Protein AF-A0A7C2GAC8-F1 (afdb_monomer_lite)

pLDDT: mean 85.9, std 10.75, range [39.97, 96.69]

Radius of gyration: 23.23 Å; chains: 1; bounding box: 62×55×66 Å

Structure (mmCIF, N/CA/C/O backbone):
data_AF-A0A7C2GAC8-F1
#
_entry.id   AF-A0A7C2GAC8-F1
#
loop_
_atom_site.group_PDB
_atom_site.id
_atom_site.type_symbol
_atom_site.label_atom_id
_atom_site.label_alt_id
_atom_site.label_comp_id
_atom_site.label_asym_id
_atom_site.label_entity_id
_atom_site.label_seq_id
_atom_site.pdbx_PDB_ins_code
_atom_site.Cartn_x
_atom_site.Cartn_y
_atom_site.Cartn_z
_atom_site.occupancy
_atom_site.B_iso_or_equiv
_atom_site.auth_seq_id
_atom_site.auth_comp_id
_atom_site.auth_asym_id
_atom_site.auth_atom_id
_atom_site.pdbx_PDB_model_num
ATOM 1 N N . MET A 1 1 ? -10.508 13.491 11.965 1.00 67.56 1 MET A N 1
ATOM 2 C CA . MET A 1 1 ? -9.207 14.160 11.713 1.00 67.56 1 MET A CA 1
ATOM 3 C C . MET A 1 1 ? -8.060 13.158 11.560 1.00 67.56 1 MET A C 1
ATOM 5 O O . MET A 1 1 ? -7.504 13.099 10.473 1.00 67.56 1 MET A O 1
ATOM 9 N N . PHE A 1 2 ? -7.740 12.340 12.576 1.00 79.75 2 PHE A N 1
ATOM 10 C CA . PHE A 1 2 ? -6.651 11.343 12.515 1.00 79.75 2 PHE A CA 1
ATOM 11 C C . PHE A 1 2 ? -6.715 10.425 11.281 1.00 79.75 2 PHE A C 1
ATOM 13 O O . PHE A 1 2 ? -5.738 10.339 10.545 1.00 79.75 2 PHE A O 1
ATOM 20 N N . ILE A 1 3 ? -7.883 9.833 10.997 1.00 81.94 3 ILE A N 1
ATOM 21 C CA . ILE A 1 3 ? -8.085 8.940 9.841 1.00 81.94 3 ILE A CA 1
ATOM 22 C C . ILE A 1 3 ? -7.698 9.624 8.522 1.00 81.94 3 ILE A C 1
ATOM 24 O O . ILE A 1 3 ? -7.005 9.024 7.714 1.00 81.94 3 ILE A O 1
ATOM 28 N N . PHE A 1 4 ? -8.080 10.886 8.303 1.00 84.12 4 PHE A N 1
ATOM 29 C CA . PHE A 1 4 ? -7.740 11.588 7.060 1.00 84.12 4 PHE A CA 1
ATOM 30 C C . PHE A 1 4 ? -6.223 11.745 6.888 1.00 84.12 4 PHE A C 1
ATOM 32 O O . PHE A 1 4 ? -5.698 11.446 5.820 1.00 84.12 4 PHE A O 1
ATOM 39 N N . PHE A 1 5 ? -5.511 12.157 7.943 1.00 81.88 5 PHE A N 1
ATOM 40 C CA . PHE A 1 5 ? -4.052 12.267 7.900 1.00 81.88 5 PHE A CA 1
ATOM 41 C C . PHE A 1 5 ? -3.382 10.905 7.721 1.00 81.88 5 PHE A C 1
ATOM 43 O O . PHE A 1 5 ? -2.490 10.783 6.891 1.00 81.88 5 PHE A O 1
ATOM 50 N N . TYR A 1 6 ? -3.845 9.871 8.424 1.00 84.62 6 TYR A N 1
ATOM 51 C CA . TYR A 1 6 ? -3.377 8.499 8.233 1.00 84.62 6 TYR A CA 1
ATOM 52 C C . TYR A 1 6 ? -3.508 8.048 6.771 1.00 84.62 6 TYR A C 1
ATOM 54 O O . TYR A 1 6 ? -2.530 7.606 6.169 1.00 84.62 6 TYR A O 1
ATOM 62 N N . LEU A 1 7 ? -4.686 8.229 6.171 1.00 88.38 7 LEU A N 1
ATOM 63 C CA . LEU A 1 7 ? -4.925 7.883 4.772 1.00 88.38 7 LEU A CA 1
ATOM 64 C C . LEU A 1 7 ? -4.076 8.731 3.811 1.00 88.38 7 LEU A C 1
ATOM 66 O O . LEU A 1 7 ? -3.629 8.222 2.788 1.00 88.38 7 LEU A O 1
ATOM 70 N N . LEU A 1 8 ? -3.818 10.000 4.139 1.00 88.31 8 LEU A N 1
ATOM 71 C CA . LEU A 1 8 ? -2.950 10.876 3.352 1.00 88.31 8 LEU A CA 1
ATOM 72 C C . LEU A 1 8 ? -1.488 10.397 3.362 1.00 88.31 8 LEU A C 1
ATOM 74 O O . LEU A 1 8 ? -0.843 10.411 2.313 1.00 88.31 8 LEU A O 1
ATOM 78 N N . LEU A 1 9 ? -0.976 9.934 4.511 1.00 85.81 9 LEU A N 1
ATOM 79 C CA . LEU A 1 9 ? 0.361 9.334 4.606 1.00 85.81 9 LEU A CA 1
ATOM 80 C C . LEU A 1 9 ? 0.453 8.086 3.718 1.00 85.81 9 LEU A C 1
ATOM 82 O O . LEU A 1 9 ? 1.386 7.968 2.925 1.00 85.81 9 LEU A O 1
ATOM 86 N N . VAL A 1 10 ? -0.546 7.197 3.798 1.00 86.81 10 VAL A N 1
ATOM 87 C CA . VAL A 1 10 ? -0.644 5.998 2.945 1.00 86.81 10 VAL A CA 1
ATOM 88 C C . VAL A 1 10 ? -0.659 6.387 1.472 1.00 86.81 10 VAL A C 1
ATOM 90 O O . VAL A 1 10 ? 0.133 5.867 0.687 1.00 86.81 10 VAL A O 1
ATOM 93 N N . ALA A 1 11 ? -1.520 7.337 1.101 1.00 90.69 11 ALA A N 1
ATOM 94 C CA . ALA A 1 11 ? -1.657 7.802 -0.269 1.00 90.69 11 ALA A CA 1
ATOM 95 C C . ALA A 1 11 ? -0.332 8.346 -0.816 1.00 90.69 11 ALA A C 1
ATOM 97 O O . ALA A 1 11 ? 0.031 8.010 -1.940 1.00 90.69 11 ALA A O 1
ATOM 98 N N . GLY A 1 12 ? 0.419 9.123 -0.030 1.00 88.75 12 GLY A N 1
ATOM 99 C CA . GLY A 1 12 ? 1.730 9.635 -0.431 1.00 88.75 12 GLY A CA 1
ATOM 100 C C . GLY A 1 12 ? 2.753 8.524 -0.697 1.00 88.75 12 GLY A C 1
ATOM 101 O O . GLY A 1 12 ? 3.338 8.475 -1.778 1.00 88.75 12 GLY A O 1
ATOM 102 N N . VAL A 1 13 ? 2.934 7.595 0.251 1.00 85.69 13 VAL A N 1
ATOM 103 C CA . VAL A 1 13 ? 3.905 6.486 0.125 1.00 85.69 13 VAL A CA 1
ATOM 104 C C . VAL A 1 13 ? 3.571 5.588 -1.057 1.00 85.69 13 VAL A C 1
ATOM 106 O O . VAL A 1 13 ? 4.419 5.295 -1.898 1.00 85.69 13 VAL A O 1
ATOM 109 N N . PHE A 1 14 ? 2.328 5.118 -1.111 1.00 89.69 14 PHE A N 1
ATOM 110 C CA . PHE A 1 14 ? 1.921 4.102 -2.069 1.00 89.69 14 PHE A CA 1
ATOM 111 C C . PHE A 1 14 ? 1.829 4.671 -3.481 1.00 89.69 14 PHE A C 1
ATOM 113 O O . PHE A 1 14 ? 2.209 3.989 -4.431 1.00 89.69 14 PHE A O 1
ATOM 120 N N . SER A 1 15 ? 1.412 5.934 -3.634 1.00 92.19 15 SER A N 1
ATOM 121 C CA . SER A 1 15 ? 1.400 6.579 -4.952 1.00 92.19 15 SER A CA 1
ATOM 122 C C . SER A 1 15 ? 2.816 6.758 -5.481 1.00 92.19 15 SER A C 1
ATOM 124 O O . SER A 1 15 ? 3.042 6.531 -6.668 1.00 92.19 15 SER A O 1
ATOM 126 N N . TRP A 1 16 ? 3.780 7.095 -4.614 1.00 89.69 16 TRP A N 1
ATOM 127 C CA . TRP A 1 16 ? 5.184 7.125 -5.011 1.00 89.69 16 TRP A CA 1
ATOM 128 C C . TRP A 1 16 ? 5.679 5.737 -5.436 1.00 89.69 16 TRP A C 1
ATOM 130 O O . TRP A 1 16 ? 6.233 5.621 -6.522 1.00 89.69 16 TRP A O 1
ATOM 140 N N . LEU A 1 17 ? 5.420 4.683 -4.651 1.00 89.06 17 LEU A N 1
ATOM 141 C CA . LEU A 1 17 ? 5.862 3.317 -4.972 1.00 89.06 17 LEU A CA 1
ATOM 142 C C . LEU A 1 17 ? 5.319 2.814 -6.312 1.00 89.06 17 LEU A C 1
ATOM 144 O O . LEU A 1 17 ? 6.071 2.267 -7.115 1.00 89.06 17 LEU A O 1
ATOM 148 N N . VAL A 1 18 ? 4.023 3.007 -6.570 1.00 93.31 18 VAL A N 1
ATOM 149 C CA . VAL A 1 18 ? 3.414 2.618 -7.851 1.00 93.31 18 VAL A CA 1
ATOM 150 C C . VAL A 1 18 ? 4.026 3.423 -8.990 1.00 93.31 18 VAL A C 1
ATOM 152 O O . VAL A 1 18 ? 4.415 2.848 -10.004 1.00 93.31 18 VAL A O 1
ATOM 155 N N . THR A 1 19 ? 4.172 4.735 -8.812 1.00 93.44 19 THR A N 1
ATOM 156 C CA . THR A 1 19 ? 4.764 5.607 -9.831 1.00 93.44 19 THR A CA 1
ATOM 157 C C . THR A 1 19 ? 6.207 5.218 -10.138 1.00 93.44 19 THR A C 1
ATOM 159 O O . THR A 1 19 ? 6.579 5.137 -11.305 1.00 93.44 19 THR A O 1
ATOM 162 N N . ASP A 1 20 ? 7.017 4.949 -9.114 1.00 90.19 20 ASP A N 1
ATOM 163 C CA . ASP A 1 20 ? 8.419 4.570 -9.270 1.00 90.19 20 ASP A CA 1
ATOM 164 C C . ASP A 1 20 ? 8.559 3.238 -10.012 1.00 90.19 20 ASP A C 1
ATOM 166 O O . ASP A 1 20 ? 9.361 3.139 -10.941 1.00 90.19 20 ASP A O 1
ATOM 170 N N . VAL A 1 21 ? 7.729 2.240 -9.691 1.00 91.94 21 VAL A N 1
ATOM 171 C CA . VAL A 1 21 ? 7.724 0.963 -10.418 1.00 91.94 21 VAL A CA 1
ATOM 172 C C . VAL A 1 21 ? 7.292 1.161 -11.871 1.00 91.94 21 VAL A C 1
ATOM 174 O O . VAL A 1 21 ? 7.973 0.675 -12.769 1.00 91.94 21 VAL A O 1
ATOM 177 N N . LEU A 1 22 ? 6.213 1.906 -12.130 1.00 94.06 22 LEU A N 1
ATOM 178 C CA . LEU A 1 22 ? 5.742 2.164 -13.497 1.00 94.06 22 LEU A CA 1
ATOM 179 C C . LEU A 1 22 ? 6.765 2.953 -14.330 1.00 94.06 22 LEU A C 1
ATOM 181 O O . LEU A 1 22 ? 6.920 2.711 -15.525 1.00 94.06 22 LEU A O 1
ATOM 185 N N . ASN A 1 23 ? 7.489 3.874 -13.701 1.00 93.38 23 ASN A N 1
ATOM 186 C CA . ASN A 1 23 ? 8.479 4.700 -14.373 1.00 93.38 23 ASN A CA 1
ATOM 187 C C . ASN A 1 23 ? 9.805 3.962 -14.618 1.00 93.38 23 ASN A C 1
ATOM 189 O O . ASN A 1 23 ? 10.379 4.066 -15.701 1.00 93.38 23 ASN A O 1
ATOM 193 N N . SER A 1 24 ? 10.308 3.236 -13.614 1.00 88.81 24 SER A N 1
ATOM 194 C CA . SER A 1 24 ? 11.632 2.601 -13.653 1.00 88.81 24 SER A CA 1
ATOM 195 C C . SER A 1 24 ? 11.631 1.209 -14.290 1.00 88.81 24 SER A C 1
ATOM 197 O O . SER A 1 24 ? 12.642 0.807 -14.865 1.00 88.81 24 SER A O 1
ATOM 199 N N . GLN A 1 25 ? 10.517 0.473 -14.219 1.00 91.19 25 GLN A N 1
ATOM 200 C CA . GLN A 1 25 ? 10.411 -0.902 -14.711 1.00 91.19 25 GLN A CA 1
ATOM 201 C C . GLN A 1 25 ? 9.590 -0.943 -15.996 1.00 91.19 25 GLN A C 1
ATOM 203 O O . GLN A 1 25 ? 8.380 -1.132 -15.966 1.00 91.19 25 GLN A O 1
ATOM 208 N N . THR A 1 26 ? 10.242 -0.834 -17.151 1.00 89.69 26 THR A N 1
ATOM 209 C CA . THR A 1 26 ? 9.577 -0.771 -18.471 1.00 89.69 26 THR A CA 1
ATOM 210 C C . THR A 1 26 ? 8.700 -1.984 -18.809 1.00 89.69 26 THR A C 1
ATOM 212 O O . THR A 1 26 ? 7.820 -1.881 -19.659 1.00 89.69 26 THR A O 1
ATOM 215 N N . GLN A 1 27 ? 8.890 -3.112 -18.123 1.00 89.00 27 GLN A N 1
ATOM 216 C CA . GLN A 1 27 ? 8.074 -4.322 -18.268 1.00 89.00 27 GLN A CA 1
ATOM 217 C C . GLN A 1 27 ? 6.741 -4.295 -17.495 1.00 89.00 27 GLN A C 1
ATOM 219 O O . GLN A 1 27 ? 5.867 -5.108 -17.776 1.00 89.00 27 GLN A O 1
ATOM 224 N N . ALA A 1 28 ? 6.564 -3.394 -16.521 1.00 91.12 28 ALA A N 1
ATOM 225 C CA . ALA A 1 28 ? 5.385 -3.377 -15.649 1.00 91.12 28 ALA A CA 1
ATOM 226 C C . ALA A 1 28 ? 4.163 -2.614 -16.220 1.00 91.12 28 ALA A C 1
ATOM 228 O O . ALA A 1 28 ? 3.048 -3.128 -16.101 1.00 91.12 28 ALA A O 1
ATOM 229 N N . PRO A 1 29 ? 4.301 -1.429 -16.857 1.00 94.38 29 PRO A N 1
ATOM 230 C CA . PRO A 1 29 ? 3.153 -0.579 -17.173 1.00 94.38 29 PRO A CA 1
ATOM 231 C C . PRO A 1 29 ? 2.096 -1.188 -18.079 1.00 94.38 29 PRO A C 1
ATOM 233 O O . PRO A 1 29 ? 0.907 -0.973 -17.856 1.00 94.38 29 PRO A O 1
ATOM 236 N N . PHE A 1 30 ? 2.505 -1.953 -19.091 1.00 94.62 30 PHE A N 1
ATOM 237 C CA . PHE A 1 30 ? 1.575 -2.482 -20.083 1.00 94.62 30 PHE A CA 1
ATOM 238 C C . PHE A 1 30 ? 0.504 -3.382 -19.450 1.00 94.62 30 PHE A C 1
ATOM 240 O O . PHE A 1 30 ? -0.687 -3.177 -19.684 1.00 94.62 30 PHE A O 1
ATOM 247 N N . GLY A 1 31 ? 0.905 -4.302 -18.566 1.00 93.38 31 GLY A N 1
ATOM 248 C CA . GLY A 1 31 ? -0.032 -5.156 -17.833 1.00 93.38 31 GLY A CA 1
ATOM 249 C C . GLY A 1 31 ? -1.005 -4.361 -16.954 1.00 93.38 31 GLY A C 1
ATOM 250 O O . GLY A 1 31 ? -2.187 -4.689 -16.893 1.00 93.38 31 GLY A O 1
ATOM 251 N N . ILE A 1 32 ? -0.543 -3.272 -16.331 1.00 93.94 32 ILE A N 1
ATOM 252 C CA . ILE A 1 32 ? -1.371 -2.416 -15.465 1.00 93.94 32 ILE A CA 1
ATOM 253 C C . ILE A 1 32 ? -2.376 -1.585 -16.274 1.00 93.94 32 ILE A C 1
ATOM 255 O O . ILE A 1 32 ? -3.534 -1.451 -15.874 1.00 93.94 32 ILE A O 1
ATOM 259 N N . VAL A 1 33 ? -1.976 -1.069 -17.439 1.00 94.81 33 VAL A N 1
ATOM 260 C CA . VAL A 1 33 ? -2.887 -0.374 -18.362 1.00 94.81 33 VAL A CA 1
ATOM 261 C C . VAL A 1 33 ? -3.954 -1.334 -18.890 1.00 94.81 33 VAL A C 1
ATOM 263 O O . VAL A 1 33 ? -5.136 -0.996 -18.893 1.00 94.81 33 VAL A O 1
ATOM 266 N N . VAL A 1 34 ? -3.573 -2.553 -19.285 1.00 95.44 34 VAL A N 1
ATOM 267 C CA . VAL A 1 34 ? -4.544 -3.563 -19.731 1.00 95.44 34 VAL A CA 1
ATOM 268 C C . VAL A 1 34 ? -5.481 -3.960 -18.595 1.00 95.44 34 VAL A C 1
ATOM 270 O O . VAL A 1 34 ? -6.685 -4.033 -18.819 1.00 95.44 34 VAL A O 1
ATOM 273 N N . LEU A 1 35 ? -4.981 -4.125 -17.369 1.00 93.88 35 LEU A N 1
ATOM 274 C CA . LEU A 1 35 ? -5.820 -4.382 -16.200 1.00 93.88 35 LEU A CA 1
ATOM 275 C C . LEU A 1 35 ? -6.860 -3.278 -15.978 1.00 93.88 35 LEU A C 1
ATOM 277 O O . LEU A 1 35 ? -8.017 -3.584 -15.704 1.00 93.88 35 LEU A O 1
ATOM 281 N N . MET A 1 36 ? -6.488 -2.005 -16.123 1.00 93.19 36 MET A N 1
ATOM 282 C CA . MET A 1 36 ? -7.434 -0.887 -16.027 1.00 93.19 36 MET A CA 1
ATOM 283 C C . MET A 1 36 ? -8.583 -1.038 -17.039 1.00 93.19 36 MET A C 1
ATOM 285 O O . MET A 1 36 ? -9.755 -0.884 -16.686 1.00 93.19 36 MET A O 1
ATOM 289 N N . LEU A 1 37 ? -8.261 -1.390 -18.287 1.00 95.19 37 LEU A N 1
ATOM 290 C CA . LEU A 1 37 ? -9.249 -1.614 -19.345 1.00 95.19 37 LEU A CA 1
ATOM 291 C C . LEU A 1 37 ? -10.102 -2.863 -19.081 1.00 95.19 37 LEU A C 1
ATOM 293 O O . LEU A 1 37 ? -11.325 -2.820 -19.224 1.00 95.19 37 LEU A O 1
ATOM 297 N N . MET A 1 38 ? -9.475 -3.962 -18.656 1.00 95.00 38 MET A N 1
ATOM 298 C CA . MET A 1 38 ? -10.149 -5.223 -18.344 1.00 95.00 38 MET A CA 1
ATOM 299 C C . MET A 1 38 ? -11.022 -5.121 -17.096 1.00 95.00 38 MET A C 1
ATOM 301 O O . MET A 1 38 ? -12.069 -5.754 -17.041 1.00 95.00 38 MET A O 1
ATOM 305 N N . GLY A 1 39 ? -10.662 -4.285 -16.124 1.00 92.50 39 GLY A N 1
ATOM 306 C CA . GLY A 1 39 ? -11.500 -3.979 -14.970 1.00 92.50 39 GLY A CA 1
ATOM 307 C C . GLY A 1 39 ? -12.794 -3.276 -15.376 1.00 92.50 39 GLY A C 1
ATOM 308 O O . GLY A 1 39 ? -13.880 -3.686 -14.964 1.00 92.50 39 GLY A O 1
ATOM 309 N N . LEU A 1 40 ? -12.700 -2.269 -16.252 1.00 93.25 40 LEU A N 1
ATOM 310 C CA . LEU A 1 40 ? -13.877 -1.587 -16.797 1.00 93.25 40 LEU A CA 1
ATOM 311 C C . LEU A 1 40 ? -14.752 -2.546 -17.623 1.00 93.25 40 LEU A C 1
ATOM 313 O O . LEU A 1 40 ? -15.978 -2.544 -17.478 1.00 93.25 40 LEU A O 1
ATOM 317 N N . LEU A 1 41 ? -14.125 -3.378 -18.462 1.00 94.25 41 LEU A N 1
ATOM 318 C CA . LEU A 1 41 ? -14.812 -4.398 -19.251 1.00 94.25 41 LEU A CA 1
ATOM 319 C C . LEU A 1 41 ? -15.484 -5.441 -18.353 1.00 94.25 41 LEU A C 1
ATOM 321 O O . LEU A 1 41 ? -16.647 -5.754 -18.568 1.00 94.25 41 LEU A O 1
ATOM 325 N N . GLY A 1 42 ? -14.801 -5.928 -17.318 1.00 92.31 42 GLY A N 1
ATOM 326 C CA . GLY A 1 42 ? -15.336 -6.900 -16.368 1.00 92.31 42 GLY A CA 1
ATOM 327 C C . GLY A 1 42 ? -16.574 -6.373 -15.651 1.00 92.31 42 GLY A C 1
ATOM 328 O O . GLY A 1 42 ? -17.590 -7.062 -15.592 1.00 92.31 42 GLY A O 1
ATOM 329 N N . GLY A 1 43 ? -16.542 -5.115 -15.197 1.00 90.75 43 GLY A N 1
ATOM 330 C CA . GLY A 1 43 ? -17.719 -4.454 -14.630 1.00 90.75 43 GLY A CA 1
ATOM 331 C C . GLY A 1 43 ? -18.879 -4.348 -15.628 1.00 90.75 43 GLY A C 1
ATOM 332 O O . GLY A 1 43 ? -20.037 -4.563 -15.272 1.00 90.75 43 GLY A O 1
ATOM 333 N N . GLN A 1 44 ? -18.588 -4.060 -16.898 1.00 93.00 44 GLN A N 1
ATOM 334 C CA . GLN A 1 44 ? -19.598 -4.014 -17.956 1.00 93.00 44 GLN A CA 1
ATOM 335 C C . GLN A 1 44 ? -20.186 -5.405 -18.259 1.00 93.00 44 GLN A C 1
ATOM 337 O O . GLN A 1 44 ? -21.410 -5.546 -18.331 1.00 93.00 44 GLN A O 1
ATOM 342 N N . MET A 1 45 ? -19.337 -6.424 -18.406 1.00 93.38 45 MET A N 1
ATOM 343 C CA . MET A 1 45 ? -19.722 -7.807 -18.698 1.00 93.38 45 MET A CA 1
ATOM 344 C C . MET A 1 45 ? -20.635 -8.369 -17.607 1.00 93.38 45 MET A C 1
ATOM 346 O O . MET A 1 45 ? -21.734 -8.828 -17.915 1.00 93.38 45 MET A O 1
ATOM 350 N N . LEU A 1 46 ? -20.228 -8.248 -16.341 1.00 91.00 46 LEU A N 1
ATOM 351 C CA . LEU A 1 46 ? -20.979 -8.765 -15.197 1.00 91.00 46 LEU A CA 1
ATOM 352 C C . LEU A 1 46 ? -22.303 -8.025 -14.985 1.00 91.00 46 LEU A C 1
ATOM 354 O O . LEU A 1 46 ? -23.358 -8.646 -14.897 1.00 91.00 46 LEU A O 1
ATOM 358 N N . TYR A 1 47 ? -22.278 -6.691 -14.920 1.00 88.31 47 TYR A N 1
ATOM 359 C CA . TYR A 1 47 ? -23.429 -5.938 -14.408 1.00 88.31 47 TYR A CA 1
ATOM 360 C C . TYR A 1 47 ? -24.378 -5.408 -15.483 1.00 88.31 47 TYR A C 1
ATOM 362 O O . TYR A 1 47 ? -25.560 -5.196 -15.210 1.00 88.31 47 TYR A O 1
ATOM 370 N N . ARG A 1 48 ? -23.894 -5.162 -16.706 1.00 91.69 48 ARG A N 1
ATOM 371 C CA . ARG A 1 48 ? -24.727 -4.634 -17.801 1.00 91.69 48 ARG A CA 1
ATOM 372 C C . ARG A 1 48 ? -25.071 -5.698 -18.822 1.00 91.69 48 ARG A C 1
ATOM 374 O O . ARG A 1 48 ? -26.230 -5.786 -19.213 1.00 91.69 48 ARG A O 1
ATOM 381 N N . TRP A 1 49 ? -24.087 -6.485 -19.243 1.00 94.56 49 TRP A N 1
ATOM 382 C CA . TRP A 1 49 ? -24.304 -7.558 -20.212 1.00 94.56 49 TRP A CA 1
ATOM 383 C C . TRP A 1 49 ? -24.770 -8.862 -19.563 1.00 94.56 49 TRP A C 1
ATOM 385 O O . TRP A 1 49 ? -25.226 -9.745 -20.281 1.00 94.56 49 TRP A O 1
ATOM 395 N N . ARG A 1 50 ? -24.714 -8.961 -18.223 1.00 92.06 50 ARG A N 1
ATOM 396 C CA . ARG A 1 50 ? -25.127 -10.143 -17.446 1.00 92.06 50 ARG A CA 1
ATOM 397 C C . ARG A 1 50 ? -24.457 -11.427 -17.941 1.00 92.06 50 ARG A C 1
ATOM 399 O O . ARG A 1 50 ? -25.072 -12.489 -17.966 1.00 92.06 50 ARG A O 1
ATOM 406 N N . VAL A 1 51 ? -23.204 -11.304 -18.373 1.00 93.50 51 VAL A N 1
ATOM 407 C CA . VAL A 1 51 ? -22.367 -12.444 -18.742 1.00 93.50 51 VAL A CA 1
ATOM 408 C C . VAL A 1 51 ? -22.005 -13.198 -17.468 1.00 93.50 51 VAL A C 1
ATOM 410 O O . VAL A 1 51 ? -21.778 -12.589 -16.421 1.00 93.50 51 VAL A O 1
ATOM 413 N N . ASP A 1 52 ? -21.941 -14.522 -17.572 1.00 94.00 52 ASP A N 1
ATOM 414 C CA . ASP A 1 52 ? -21.560 -15.397 -16.471 1.00 94.00 52 ASP A CA 1
ATOM 415 C C . ASP A 1 52 ? -20.201 -15.009 -15.851 1.00 94.00 52 ASP A C 1
ATOM 417 O O . ASP A 1 52 ? -19.282 -14.535 -16.537 1.00 94.00 52 ASP A O 1
ATOM 421 N N . LEU A 1 53 ? -20.070 -15.212 -14.537 1.00 90.00 53 LEU A N 1
ATOM 422 C CA . LEU A 1 53 ? -18.872 -14.843 -13.786 1.00 90.00 53 LEU A CA 1
ATOM 423 C C . LEU A 1 53 ? -17.651 -15.649 -14.233 1.00 90.00 53 LEU A C 1
ATOM 425 O O . LEU A 1 53 ? -16.568 -15.070 -14.312 1.00 90.00 53 LEU A O 1
ATOM 429 N N . LEU A 1 54 ? -17.786 -16.939 -14.553 1.00 92.56 54 LEU A N 1
ATOM 430 C CA . LEU A 1 54 ? -16.658 -17.770 -14.980 1.00 92.56 54 LEU A CA 1
ATOM 431 C C . LEU A 1 54 ? -16.144 -17.317 -16.343 1.00 92.56 54 LEU A C 1
ATOM 433 O O . LEU A 1 54 ? -14.940 -17.132 -16.509 1.00 92.56 54 LEU A O 1
ATOM 437 N N . VAL A 1 55 ? -17.050 -17.057 -17.289 1.00 93.06 55 VAL A N 1
ATOM 438 C CA . VAL A 1 55 ? -16.688 -16.532 -18.617 1.00 93.06 55 VAL A CA 1
ATOM 439 C C . VAL A 1 55 ? -16.029 -15.163 -18.485 1.00 93.06 55 VAL A C 1
ATOM 441 O O . VAL A 1 55 ? -14.969 -14.922 -19.062 1.00 93.06 55 VAL A O 1
ATOM 444 N N . THR A 1 56 ? -16.619 -14.276 -17.682 1.00 92.75 56 THR A N 1
ATOM 445 C CA . THR A 1 56 ? -16.052 -12.947 -17.439 1.00 92.75 56 THR A CA 1
ATOM 446 C C . THR A 1 56 ? -14.663 -13.054 -16.822 1.00 92.75 56 THR A C 1
ATOM 448 O O . THR A 1 56 ? -13.741 -12.412 -17.314 1.00 92.75 56 THR A O 1
ATOM 451 N N . SER A 1 57 ? -14.490 -13.913 -15.811 1.00 92.12 57 SER A N 1
ATOM 452 C CA . SER A 1 57 ? -13.209 -14.174 -15.144 1.00 92.12 57 SER A CA 1
ATOM 453 C C . SER A 1 57 ? -12.162 -14.698 -16.119 1.00 92.12 57 SER A C 1
ATOM 455 O O . SER A 1 57 ? -11.055 -14.169 -16.154 1.00 92.12 57 SER A O 1
ATOM 457 N N . ALA A 1 58 ? -12.518 -15.687 -16.943 1.00 93.31 58 ALA A N 1
ATOM 458 C CA . ALA A 1 58 ? -11.625 -16.252 -17.944 1.00 93.31 58 ALA A CA 1
ATOM 459 C C . ALA A 1 58 ? -11.124 -15.170 -18.905 1.00 93.31 58 ALA A C 1
ATOM 461 O O . ALA A 1 58 ? -9.926 -15.085 -19.145 1.00 93.31 58 ALA A O 1
ATOM 462 N N . VAL A 1 59 ? -12.004 -14.289 -19.389 1.00 95.19 59 VAL A N 1
ATOM 463 C CA . VAL A 1 59 ? -11.617 -13.192 -20.286 1.00 95.19 59 VAL A CA 1
ATOM 464 C C . VAL A 1 59 ? -10.709 -12.188 -19.575 1.00 95.19 59 VAL A C 1
ATOM 466 O O . VAL A 1 59 ? -9.583 -11.958 -20.013 1.00 95.19 59 VAL A O 1
ATOM 469 N N . ILE A 1 60 ? -11.166 -11.590 -18.473 1.00 94.94 60 ILE A N 1
ATOM 470 C CA . ILE A 1 60 ? -10.453 -10.462 -17.858 1.00 94.94 60 ILE A CA 1
ATOM 471 C C . ILE A 1 60 ? -9.128 -10.886 -17.221 1.00 94.94 60 ILE A C 1
ATOM 473 O O . ILE A 1 60 ? -8.149 -10.146 -17.309 1.00 94.94 60 ILE A O 1
ATOM 477 N N . VAL A 1 61 ? -9.068 -12.074 -16.609 1.00 94.88 61 VAL A N 1
ATOM 478 C CA . VAL A 1 61 ? -7.857 -12.571 -15.948 1.00 94.88 61 VAL A CA 1
ATOM 479 C C . VAL A 1 61 ? -6.855 -13.069 -16.983 1.00 94.88 61 VAL A C 1
ATOM 481 O O . VAL A 1 61 ? -5.691 -12.686 -16.901 1.00 94.88 61 VAL A O 1
ATOM 484 N N . LEU A 1 62 ? -7.281 -13.848 -17.986 1.00 95.12 62 LEU A N 1
ATOM 485 C CA . LEU A 1 62 ? -6.366 -14.373 -19.006 1.00 95.12 62 LEU A CA 1
ATOM 486 C C . LEU A 1 62 ? -5.770 -13.251 -19.854 1.00 95.12 62 LEU A C 1
ATOM 488 O O . LEU A 1 62 ? -4.559 -13.222 -20.050 1.00 95.12 62 LEU A O 1
ATOM 492 N N . VAL A 1 63 ? -6.590 -12.301 -20.317 1.00 96.69 63 VAL A N 1
ATOM 493 C CA . VAL A 1 63 ? -6.100 -11.166 -21.115 1.00 96.69 63 VAL A CA 1
ATOM 494 C C . VAL A 1 63 ? -5.121 -10.321 -20.302 1.00 96.69 63 VAL A C 1
ATOM 496 O O . VAL A 1 63 ? -4.070 -9.936 -20.814 1.00 96.69 63 VAL A O 1
ATOM 499 N N . THR A 1 64 ? -5.415 -10.083 -19.021 1.00 96.19 64 THR A N 1
ATOM 500 C CA . THR A 1 64 ? -4.496 -9.356 -18.135 1.00 96.19 64 THR A CA 1
ATOM 501 C C . THR A 1 64 ? -3.195 -10.129 -17.915 1.00 96.19 64 THR A C 1
ATOM 503 O O . THR A 1 64 ? -2.117 -9.545 -17.997 1.00 96.19 64 THR A O 1
ATOM 506 N N . LEU A 1 65 ? -3.268 -11.441 -17.678 1.00 95.25 65 LEU A N 1
ATOM 507 C CA . LEU A 1 65 ? -2.093 -12.287 -17.476 1.00 95.25 65 LEU A CA 1
ATOM 508 C C . LEU A 1 65 ? -1.204 -12.313 -18.724 1.00 95.25 65 LEU A C 1
ATOM 510 O O . LEU A 1 65 ? 0.003 -12.111 -18.619 1.00 95.25 65 LEU A O 1
ATOM 514 N N . VAL A 1 66 ? -1.800 -12.486 -19.906 1.00 95.62 66 VAL A N 1
ATOM 515 C CA . VAL A 1 66 ? -1.088 -12.421 -21.189 1.00 95.62 66 VAL A CA 1
ATOM 516 C C . VAL A 1 66 ? -0.431 -11.055 -21.363 1.00 95.62 66 VAL A C 1
ATOM 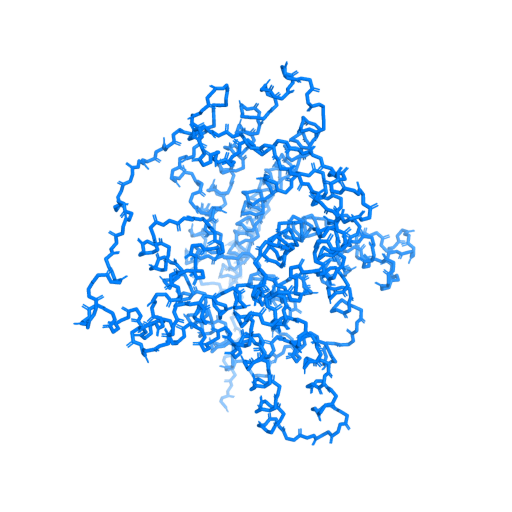518 O O . VAL A 1 66 ? 0.739 -10.993 -21.722 1.00 95.62 66 VAL A O 1
ATOM 521 N N . ALA A 1 67 ? -1.121 -9.957 -21.045 1.00 96.25 67 ALA A N 1
ATOM 522 C CA . ALA A 1 67 ? -0.527 -8.626 -21.122 1.00 96.25 67 ALA A CA 1
ATOM 523 C C . ALA A 1 67 ? 0.671 -8.451 -20.175 1.00 96.25 67 ALA A C 1
ATOM 525 O O . ALA A 1 67 ? 1.678 -7.870 -20.571 1.00 96.25 67 ALA A O 1
ATOM 526 N N . ILE A 1 68 ? 0.610 -8.988 -18.954 1.00 95.12 68 ILE A N 1
ATOM 527 C CA . ILE A 1 68 ? 1.750 -8.968 -18.025 1.00 95.12 68 ILE A CA 1
ATOM 528 C C . ILE A 1 68 ? 2.928 -9.771 -18.594 1.00 95.12 68 ILE A C 1
ATOM 530 O O . ILE A 1 68 ? 4.063 -9.296 -18.572 1.00 95.12 68 ILE A O 1
ATOM 534 N N . LEU A 1 69 ? 2.665 -10.954 -19.156 1.00 93.88 69 LEU A N 1
ATOM 535 C CA . LEU A 1 69 ? 3.691 -11.806 -19.765 1.00 93.88 69 LEU A CA 1
ATOM 536 C C . LEU A 1 69 ? 4.263 -11.225 -21.065 1.00 93.88 69 LEU A C 1
ATOM 538 O O . LEU A 1 69 ? 5.405 -11.510 -21.406 1.00 93.88 69 LEU A O 1
ATOM 542 N N . LEU A 1 70 ? 3.521 -10.372 -21.771 1.00 95.19 70 LEU A N 1
ATOM 543 C CA . LEU A 1 70 ? 4.048 -9.610 -22.904 1.00 95.19 70 LEU A CA 1
ATOM 544 C C . LEU A 1 70 ? 4.941 -8.440 -22.463 1.00 95.19 70 LEU A C 1
ATOM 546 O O . LEU A 1 70 ? 5.719 -7.943 -23.274 1.00 95.19 70 LEU A O 1
ATOM 550 N N . GLY A 1 71 ? 4.876 -8.018 -21.197 1.00 92.62 71 GLY A N 1
ATOM 551 C CA . GLY A 1 71 ? 5.647 -6.900 -20.644 1.00 92.62 71 GLY A CA 1
ATOM 552 C C . GLY A 1 71 ? 7.159 -6.971 -20.908 1.00 92.62 71 GLY A C 1
ATOM 553 O O . GLY A 1 71 ? 7.728 -5.997 -21.404 1.00 92.62 71 GLY A O 1
ATOM 554 N N . PRO A 1 72 ? 7.830 -8.107 -20.633 1.00 93.56 72 PRO A N 1
ATOM 555 C CA . PRO A 1 72 ? 9.256 -8.272 -20.905 1.00 93.56 72 PRO A CA 1
ATOM 556 C C . PRO A 1 72 ? 9.647 -8.262 -22.381 1.00 93.56 72 PRO A C 1
ATOM 558 O O . PRO A 1 72 ? 10.826 -8.048 -22.656 1.00 93.56 72 PRO A O 1
ATOM 561 N N . THR A 1 73 ? 8.725 -8.482 -23.323 1.00 94.19 73 THR A N 1
ATOM 562 C CA . THR A 1 73 ? 9.072 -8.563 -24.751 1.00 94.19 73 THR A CA 1
ATOM 563 C C . THR A 1 73 ? 9.707 -7.261 -25.242 1.00 94.19 73 THR A C 1
ATOM 565 O O . THR A 1 73 ? 9.335 -6.170 -24.805 1.00 94.19 73 THR A O 1
ATOM 568 N N . GLU A 1 74 ? 10.663 -7.355 -26.170 1.00 91.81 74 GLU A N 1
ATOM 569 C CA . GLU A 1 74 ? 11.402 -6.183 -26.663 1.00 91.81 74 GLU A CA 1
ATOM 570 C C . GLU A 1 74 ? 10.481 -5.108 -27.250 1.00 91.81 74 GLU A C 1
ATOM 572 O O . GLU A 1 74 ? 10.708 -3.918 -27.037 1.00 91.81 74 GLU A O 1
ATOM 577 N N . VAL A 1 75 ? 9.401 -5.522 -27.919 1.00 92.75 75 VAL A N 1
ATOM 578 C CA . VAL A 1 75 ? 8.405 -4.617 -28.505 1.00 92.75 75 VAL A CA 1
ATOM 579 C C . VAL A 1 75 ? 7.723 -3.779 -27.423 1.00 92.75 75 VAL A C 1
ATOM 581 O O . VAL A 1 75 ? 7.672 -2.552 -27.531 1.00 92.75 75 VAL A O 1
ATOM 584 N N . VAL A 1 76 ? 7.223 -4.413 -26.358 1.00 93.94 76 VAL A N 1
ATOM 585 C CA . VAL A 1 76 ? 6.513 -3.711 -25.278 1.00 93.94 76 VAL A CA 1
ATOM 586 C C . VAL A 1 76 ? 7.487 -2.877 -24.452 1.00 93.94 76 VAL A C 1
ATOM 588 O O . VAL A 1 76 ? 7.266 -1.680 -24.260 1.00 93.94 76 VAL A O 1
ATOM 591 N N . ARG A 1 77 ? 8.609 -3.473 -24.038 1.00 91.81 77 ARG A N 1
ATOM 592 C CA . ARG A 1 77 ? 9.662 -2.808 -23.264 1.00 91.81 77 ARG A CA 1
ATOM 593 C C . ARG A 1 77 ? 10.213 -1.582 -24.000 1.00 91.81 77 ARG A C 1
ATOM 595 O O . ARG A 1 77 ? 10.366 -0.517 -23.401 1.00 91.81 77 ARG A O 1
ATOM 602 N N . GLY A 1 78 ? 10.475 -1.726 -25.299 1.00 92.44 78 GLY A N 1
ATOM 603 C CA . GLY A 1 78 ? 10.944 -0.660 -26.180 1.00 92.44 78 GLY A CA 1
ATOM 604 C C . GLY A 1 78 ? 9.909 0.446 -26.364 1.00 92.44 78 GLY A C 1
ATOM 605 O O . GLY A 1 78 ? 10.264 1.618 -26.290 1.00 92.44 78 GLY A O 1
ATOM 606 N N . SER A 1 79 ? 8.628 0.095 -26.505 1.00 93.38 79 SER A N 1
ATOM 607 C CA . SER A 1 79 ? 7.534 1.069 -26.627 1.00 93.38 79 SER A CA 1
ATOM 608 C C . SER A 1 79 ? 7.350 1.900 -25.355 1.00 93.38 79 SER A C 1
ATOM 610 O O . SER A 1 79 ? 7.233 3.122 -25.426 1.00 93.38 79 SER A O 1
ATOM 612 N N . VAL A 1 80 ? 7.380 1.263 -24.178 1.00 93.75 80 VAL A N 1
ATOM 613 C CA . VAL A 1 80 ? 7.295 1.965 -22.885 1.00 93.75 80 VAL A CA 1
ATOM 614 C C . VAL A 1 80 ? 8.519 2.855 -22.669 1.00 93.75 80 VAL A C 1
ATOM 616 O O . VAL A 1 80 ? 8.384 3.999 -22.238 1.00 93.75 80 VAL A O 1
ATOM 619 N N . LYS A 1 81 ? 9.718 2.369 -23.016 1.00 93.75 81 LYS A N 1
ATOM 620 C CA . LYS A 1 81 ? 10.936 3.183 -22.960 1.00 93.75 81 LYS A CA 1
ATOM 621 C C . LYS A 1 81 ? 10.846 4.392 -23.894 1.00 93.75 81 LYS A C 1
ATOM 623 O O . LYS A 1 81 ? 11.138 5.500 -23.462 1.00 93.75 81 LYS A O 1
ATOM 628 N N . ALA A 1 82 ? 10.402 4.199 -25.135 1.00 93.81 82 ALA A N 1
ATOM 629 C CA . ALA A 1 82 ? 10.230 5.275 -26.107 1.00 93.81 82 ALA A CA 1
ATOM 630 C C . ALA A 1 82 ? 9.204 6.318 -25.636 1.00 93.81 82 ALA A C 1
ATOM 632 O O . ALA A 1 82 ? 9.435 7.515 -25.796 1.00 93.81 82 ALA A O 1
ATOM 633 N N . LEU A 1 83 ? 8.112 5.880 -24.997 1.00 94.31 83 LEU A N 1
ATOM 634 C CA . LEU A 1 83 ? 7.157 6.775 -24.345 1.00 94.31 83 LEU A CA 1
ATOM 635 C C . LEU A 1 83 ? 7.839 7.599 -23.244 1.00 94.31 83 LEU A C 1
ATOM 637 O O . LEU A 1 83 ? 7.746 8.823 -23.260 1.00 94.31 83 LEU A O 1
ATOM 641 N N . ASN A 1 84 ? 8.562 6.953 -22.324 1.00 93.75 84 ASN A N 1
ATOM 642 C CA . ASN A 1 84 ? 9.265 7.647 -21.242 1.00 93.75 84 ASN A CA 1
ATOM 643 C C . ASN A 1 84 ? 10.291 8.654 -21.780 1.00 93.75 84 ASN A C 1
ATOM 645 O O . ASN A 1 84 ? 10.328 9.795 -21.320 1.00 93.75 84 ASN A O 1
ATOM 649 N N . ASP A 1 85 ? 11.086 8.261 -22.774 1.00 92.31 85 ASP A N 1
ATOM 650 C CA . ASP A 1 85 ? 12.094 9.116 -23.403 1.00 92.31 85 ASP A CA 1
ATOM 651 C C . ASP A 1 85 ? 11.445 10.310 -24.125 1.00 92.31 85 ASP A C 1
ATOM 653 O O . ASP A 1 85 ? 11.899 11.443 -23.967 1.00 92.31 85 ASP A O 1
ATOM 657 N N . GLY A 1 86 ? 10.338 10.091 -24.843 1.00 92.81 86 GLY A N 1
ATOM 658 C CA . GLY A 1 86 ? 9.576 11.153 -25.506 1.00 92.81 86 GLY A CA 1
ATOM 659 C C . GLY A 1 86 ? 8.953 12.146 -24.521 1.00 92.81 86 GLY A C 1
ATOM 660 O O . GLY A 1 86 ? 9.025 13.356 -24.730 1.00 92.81 86 GLY A O 1
ATOM 661 N N . VAL A 1 87 ? 8.409 11.660 -23.402 1.00 91.94 87 VAL A N 1
ATOM 662 C CA . VAL A 1 87 ? 7.895 12.520 -22.324 1.00 91.94 87 VAL A CA 1
ATOM 663 C C . VAL A 1 87 ? 9.038 13.304 -21.668 1.00 91.94 87 VAL A C 1
ATOM 665 O O . VAL A 1 87 ? 8.904 14.497 -21.405 1.00 91.94 87 VAL A O 1
ATOM 668 N N . ASN A 1 88 ? 10.197 12.678 -21.455 1.00 91.94 88 ASN A N 1
ATOM 669 C CA . ASN A 1 88 ? 11.380 13.348 -20.908 1.00 91.94 88 ASN A CA 1
ATOM 670 C C . ASN A 1 88 ? 11.967 14.404 -21.861 1.00 91.94 88 ASN A C 1
ATOM 672 O O . ASN A 1 88 ? 12.562 15.381 -21.402 1.00 91.94 88 ASN A O 1
ATOM 676 N N . ALA A 1 89 ? 11.772 14.255 -23.174 1.00 91.12 89 ALA A N 1
ATOM 677 C CA . ALA A 1 89 ? 12.222 15.224 -24.169 1.00 91.12 89 ALA A CA 1
ATOM 678 C C . ALA A 1 89 ? 11.492 16.577 -24.072 1.00 91.12 89 ALA A C 1
ATOM 680 O O . ALA A 1 89 ? 12.056 17.590 -24.481 1.00 91.12 89 ALA A O 1
ATOM 681 N N . ILE A 1 90 ? 10.302 16.632 -23.456 1.00 89.81 90 ILE A N 1
ATOM 682 C CA . ILE A 1 90 ? 9.536 17.874 -23.233 1.00 89.81 90 ILE A CA 1
ATOM 683 C C . ILE A 1 90 ? 10.366 18.922 -22.470 1.00 89.81 90 ILE A C 1
ATOM 685 O O . ILE A 1 90 ? 10.280 20.112 -22.760 1.00 89.81 90 ILE A O 1
ATOM 689 N N . THR A 1 91 ? 11.197 18.492 -21.517 1.00 85.38 91 THR A N 1
ATOM 690 C CA . THR A 1 91 ? 12.102 19.375 -20.757 1.00 85.38 91 THR A CA 1
ATOM 691 C C . THR A 1 91 ? 13.553 19.291 -21.236 1.00 85.38 91 THR A C 1
ATOM 693 O O . THR A 1 91 ? 14.458 19.765 -20.547 1.00 85.38 91 THR A O 1
ATOM 696 N N . GLY A 1 92 ? 13.809 18.654 -22.384 1.00 81.88 92 GLY A N 1
ATOM 697 C CA . GLY A 1 92 ? 15.161 18.353 -22.858 1.00 81.88 92 GLY A CA 1
ATOM 698 C C . GLY A 1 92 ? 15.942 17.438 -21.907 1.00 81.88 92 GLY A C 1
ATOM 699 O O . GLY A 1 92 ? 17.156 17.574 -21.788 1.00 81.88 92 GLY A O 1
ATOM 700 N N . GLY A 1 93 ? 15.251 16.566 -21.161 1.00 80.12 93 GLY A N 1
ATOM 701 C CA . GLY A 1 93 ? 15.856 15.688 -20.155 1.00 80.12 93 GLY A CA 1
ATOM 702 C C . GLY A 1 93 ? 16.199 16.373 -18.828 1.00 80.12 93 GLY A C 1
ATOM 703 O O . GLY A 1 93 ? 16.803 15.747 -17.956 1.00 80.12 93 GLY A O 1
ATOM 704 N N . ARG A 1 94 ? 15.818 17.644 -18.637 1.00 82.94 94 ARG A N 1
ATOM 705 C CA . ARG A 1 94 ? 16.046 18.355 -17.371 1.00 82.94 94 ARG A CA 1
ATOM 706 C C . ARG A 1 94 ? 15.028 17.899 -16.315 1.00 82.94 94 ARG A C 1
ATOM 708 O O . ARG A 1 94 ? 13.839 17.793 -16.637 1.00 82.94 94 ARG A O 1
ATOM 715 N N . PRO A 1 95 ? 15.457 17.645 -15.066 1.00 83.56 95 PRO A N 1
ATOM 716 C CA . PRO A 1 95 ? 14.541 17.288 -13.989 1.00 83.56 95 PRO A CA 1
ATOM 717 C C . PRO A 1 95 ? 13.619 18.457 -13.635 1.00 83.56 95 PRO A C 1
ATOM 719 O O . PRO A 1 95 ? 14.044 19.610 -13.629 1.00 83.56 95 PRO A O 1
ATOM 722 N N . ILE A 1 96 ? 12.360 18.143 -13.323 1.00 82.00 96 ILE A N 1
ATOM 723 C CA . ILE A 1 96 ? 11.358 19.113 -12.858 1.00 82.00 96 ILE A CA 1
ATOM 724 C C . ILE A 1 96 ? 11.630 19.464 -11.394 1.00 82.00 96 ILE A C 1
ATOM 726 O O . ILE A 1 96 ? 11.606 20.630 -11.012 1.00 82.00 96 ILE A O 1
ATOM 730 N N . VAL A 1 97 ? 11.901 18.444 -10.577 1.00 79.56 97 VAL A N 1
ATOM 731 C CA . VAL A 1 97 ? 12.236 18.590 -9.159 1.00 79.56 97 VAL A CA 1
ATOM 732 C C . VAL A 1 97 ? 13.429 17.701 -8.846 1.00 79.56 97 VAL A C 1
ATOM 734 O O . VAL A 1 97 ? 13.497 16.552 -9.285 1.00 79.56 97 VAL A O 1
ATOM 737 N N . THR A 1 98 ? 14.360 18.229 -8.063 1.00 75.38 98 THR A N 1
ATOM 738 C CA . THR A 1 98 ? 15.496 17.484 -7.522 1.00 75.38 98 THR A CA 1
ATOM 739 C C . THR A 1 98 ? 15.460 17.565 -6.007 1.00 75.38 98 THR A C 1
ATOM 741 O O . THR A 1 98 ? 15.371 18.663 -5.457 1.00 75.38 98 THR A O 1
ATOM 744 N N . TYR A 1 99 ? 15.552 16.428 -5.329 1.00 70.12 99 TYR A N 1
ATOM 745 C CA . TYR A 1 99 ? 15.713 16.378 -3.876 1.00 70.12 99 TYR A CA 1
ATOM 746 C C . TYR A 1 99 ? 16.771 15.343 -3.513 1.00 70.12 99 TYR A C 1
ATOM 748 O O . TYR A 1 99 ? 17.014 14.390 -4.254 1.00 70.12 99 TYR A O 1
ATOM 756 N N . LEU A 1 100 ? 17.424 15.543 -2.374 1.00 70.06 100 LEU A N 1
ATOM 757 C CA . LEU A 1 100 ? 18.380 14.585 -1.844 1.00 70.06 100 LEU A CA 1
ATOM 758 C C . LEU A 1 100 ? 17.620 13.529 -1.037 1.00 70.06 100 LEU A C 1
ATOM 760 O O . LEU A 1 100 ? 16.831 13.848 -0.153 1.00 70.06 100 LEU A O 1
ATOM 764 N N . ASP A 1 101 ? 17.861 12.266 -1.361 1.00 68.75 101 ASP A N 1
ATOM 765 C CA . ASP A 1 101 ? 17.417 11.116 -0.589 1.00 68.75 101 ASP A CA 1
ATOM 766 C C . ASP A 1 101 ? 18.538 10.717 0.379 1.00 68.75 101 ASP A C 1
ATOM 768 O O . ASP A 1 101 ? 19.532 10.139 -0.068 1.00 68.75 101 ASP A O 1
ATOM 772 N N . PRO A 1 102 ? 18.424 11.033 1.684 1.00 61.38 102 PRO A N 1
ATOM 773 C CA . PRO A 1 102 ? 19.480 10.768 2.656 1.00 61.38 102 PRO A CA 1
ATOM 774 C C . PRO A 1 102 ? 19.588 9.286 3.036 1.00 61.38 102 PRO A C 1
ATOM 776 O O . PRO A 1 102 ? 20.515 8.923 3.752 1.00 61.38 102 PRO A O 1
ATOM 779 N N . TRP A 1 103 ? 18.661 8.434 2.587 1.00 61.69 103 TRP A N 1
ATOM 780 C CA . TRP A 1 103 ? 18.604 7.016 2.948 1.00 61.69 103 TRP A CA 1
ATOM 781 C C . TRP A 1 103 ? 18.922 6.087 1.775 1.00 61.69 103 TRP A C 1
ATOM 783 O O . TRP A 1 103 ? 19.201 4.906 1.981 1.00 61.69 103 TRP A O 1
ATOM 793 N N . ALA A 1 104 ? 18.908 6.594 0.541 1.00 63.34 104 ALA A N 1
ATOM 794 C CA . ALA A 1 104 ? 19.408 5.847 -0.601 1.00 63.34 104 ALA A CA 1
ATOM 795 C C . ALA A 1 104 ? 20.926 5.685 -0.509 1.00 63.34 104 ALA A C 1
ATOM 797 O O . ALA A 1 104 ? 21.666 6.665 -0.442 1.00 63.34 104 ALA A O 1
ATOM 798 N N . ILE A 1 105 ? 21.387 4.436 -0.566 1.00 58.81 105 ILE A N 1
ATOM 799 C CA . ILE A 1 105 ? 22.803 4.113 -0.732 1.00 58.81 105 ILE A CA 1
ATOM 800 C C . ILE A 1 105 ? 23.156 4.359 -2.195 1.00 58.81 105 ILE A C 1
ATOM 802 O O . ILE A 1 105 ? 22.568 3.753 -3.093 1.00 58.81 105 ILE A O 1
ATOM 806 N N . ASN A 1 106 ? 24.119 5.239 -2.437 1.00 58.69 106 ASN A N 1
ATOM 807 C CA . ASN A 1 106 ? 24.694 5.423 -3.753 1.00 58.69 106 ASN A CA 1
ATOM 808 C C . ASN A 1 106 ? 25.409 4.120 -4.165 1.00 58.69 106 ASN A C 1
ATOM 810 O O . ASN A 1 106 ? 26.373 3.727 -3.503 1.00 58.69 106 ASN A O 1
ATOM 814 N N . PRO A 1 107 ? 24.988 3.452 -5.255 1.00 55.81 107 PRO A N 1
ATOM 815 C CA . PRO A 1 107 ? 25.586 2.186 -5.677 1.00 55.81 107 PRO A CA 1
ATOM 816 C C . PRO A 1 107 ? 27.073 2.291 -6.045 1.00 55.81 107 PRO A C 1
ATOM 818 O O . PRO A 1 107 ? 27.774 1.287 -6.012 1.00 55.81 107 PRO A O 1
ATOM 821 N N . GLN A 1 108 ? 27.550 3.483 -6.420 1.00 55.06 108 GLN A N 1
ATOM 822 C CA . GLN A 1 108 ? 28.927 3.720 -6.860 1.00 55.06 108 GLN A CA 1
ATOM 823 C C . GLN A 1 108 ? 29.859 4.089 -5.705 1.00 55.06 108 GLN A C 1
ATOM 825 O O . GLN A 1 108 ? 31.028 3.718 -5.727 1.00 55.06 108 GLN A O 1
ATOM 830 N N . THR A 1 109 ? 29.365 4.821 -4.704 1.00 55.97 109 THR A N 1
ATOM 831 C CA . THR A 1 109 ? 30.191 5.277 -3.571 1.00 55.97 109 THR A CA 1
ATOM 832 C C . THR A 1 109 ? 29.941 4.497 -2.284 1.00 55.97 109 THR A C 1
ATOM 834 O O . THR A 1 109 ? 30.691 4.655 -1.326 1.00 55.97 109 THR A O 1
ATOM 837 N N . GLY A 1 110 ? 28.884 3.680 -2.225 1.00 56.78 110 GLY A N 1
ATOM 838 C CA . GLY A 1 110 ? 28.456 2.975 -1.014 1.00 56.78 110 GLY A CA 1
ATOM 839 C C . GLY A 1 110 ? 27.980 3.901 0.114 1.00 56.78 110 GLY A C 1
ATOM 840 O O . GLY A 1 110 ? 27.653 3.420 1.195 1.00 56.78 110 GLY A O 1
ATOM 841 N N . GLN A 1 111 ? 27.943 5.217 -0.118 1.00 56.31 111 GLN A N 1
ATOM 842 C CA . GLN A 1 111 ? 27.538 6.232 0.853 1.00 56.31 111 GLN A CA 1
ATOM 843 C C . GLN A 1 111 ? 26.038 6.511 0.743 1.00 56.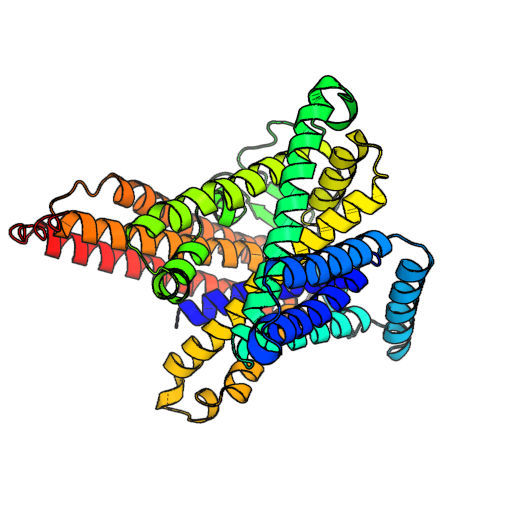31 111 GLN A C 1
ATOM 845 O O . GLN A 1 111 ? 25.480 6.519 -0.354 1.00 56.31 111 GLN A O 1
ATOM 850 N N . LEU A 1 112 ? 25.385 6.764 1.875 1.00 59.34 112 LEU A N 1
ATOM 851 C CA . LEU A 1 112 ? 23.991 7.211 1.914 1.00 59.34 112 LEU A CA 1
ATOM 852 C C . LEU A 1 112 ? 23.888 8.675 1.464 1.00 59.34 112 LEU A C 1
ATOM 854 O O . LEU A 1 112 ? 24.720 9.497 1.852 1.00 59.34 112 LEU A O 1
ATOM 858 N N . GLY A 1 113 ? 22.870 8.996 0.666 1.00 61.16 113 GLY A N 1
ATOM 859 C CA . GLY A 1 113 ? 22.683 10.321 0.077 1.00 61.16 113 GLY A CA 1
ATOM 860 C C . GLY A 1 113 ? 22.733 10.287 -1.448 1.00 61.16 113 GLY A C 1
ATOM 861 O O . GLY A 1 113 ? 23.794 10.472 -2.041 1.00 61.16 113 GLY A O 1
ATOM 862 N N . VAL A 1 114 ? 21.585 10.098 -2.104 1.00 68.62 114 VAL A N 1
ATOM 863 C CA . VAL A 1 114 ? 21.474 10.158 -3.572 1.00 68.62 114 VAL A CA 1
ATOM 864 C C . VAL A 1 114 ? 20.548 11.293 -3.972 1.00 68.62 114 VAL A C 1
ATOM 866 O O . VAL A 1 114 ? 19.409 11.365 -3.524 1.00 68.62 114 VAL A O 1
ATOM 869 N N . THR A 1 115 ? 21.011 12.181 -4.854 1.00 72.62 115 THR A N 1
ATOM 870 C CA . THR A 1 115 ? 20.113 13.175 -5.457 1.00 72.62 115 THR A CA 1
ATOM 871 C C . THR A 1 115 ? 19.169 12.463 -6.420 1.00 72.62 115 THR A C 1
ATOM 873 O O . THR A 1 115 ? 19.599 11.885 -7.419 1.00 72.62 115 THR A O 1
ATOM 876 N N . ARG A 1 116 ? 17.877 12.474 -6.098 1.00 74.94 116 ARG A N 1
ATOM 877 C CA . ARG A 1 116 ? 16.804 11.918 -6.918 1.00 74.94 116 ARG A CA 1
ATOM 878 C C . ARG A 1 116 ? 16.277 13.003 -7.846 1.00 74.94 116 ARG A C 1
ATOM 880 O O . ARG A 1 116 ? 15.908 14.094 -7.414 1.00 74.94 116 ARG A O 1
ATOM 887 N N . ASN A 1 117 ? 16.201 12.655 -9.123 1.00 82.69 117 ASN A N 1
ATOM 888 C CA . ASN A 1 117 ? 15.737 13.532 -10.186 1.00 82.69 117 ASN A CA 1
ATOM 889 C C . ASN A 1 117 ? 14.335 13.095 -10.622 1.00 82.69 117 ASN A C 1
ATOM 891 O O . ASN A 1 117 ? 14.179 12.024 -11.208 1.00 82.69 117 ASN A O 1
ATOM 895 N N . ILE A 1 118 ? 13.319 13.918 -10.354 1.00 83.69 118 ILE A N 1
ATOM 896 C CA . ILE A 1 118 ? 11.973 13.713 -10.897 1.00 83.69 118 ILE A CA 1
ATOM 897 C C . ILE A 1 118 ? 11.968 14.215 -12.336 1.00 83.69 118 ILE A C 1
ATOM 899 O O . ILE A 1 118 ? 12.015 15.419 -12.598 1.00 83.69 118 ILE A O 1
ATOM 903 N N . LEU A 1 119 ? 11.906 13.272 -13.270 1.00 88.50 119 LEU A N 1
ATOM 904 C CA . LEU A 1 119 ? 11.753 13.546 -14.693 1.00 88.50 119 LEU A CA 1
ATOM 905 C C . LEU A 1 119 ? 10.266 13.687 -15.077 1.00 88.50 119 LEU A C 1
ATOM 907 O O . LEU A 1 119 ? 9.395 13.207 -14.346 1.00 88.50 119 LEU A O 1
ATOM 911 N N . PRO A 1 120 ? 9.951 14.295 -16.235 1.00 91.19 120 PRO A N 1
ATOM 912 C CA . PRO A 1 120 ? 8.578 14.376 -16.738 1.00 91.19 120 PRO A CA 1
ATOM 913 C C . PRO A 1 120 ? 7.855 13.022 -16.833 1.00 91.19 120 PRO A C 1
ATOM 915 O O . PRO A 1 120 ? 6.668 12.943 -16.527 1.00 91.19 120 PRO A O 1
ATOM 918 N N . SER A 1 121 ? 8.567 11.947 -17.188 1.00 92.44 121 SER A N 1
ATOM 919 C CA . SER A 1 121 ? 8.031 10.572 -17.212 1.00 92.44 121 SER A CA 1
ATOM 920 C C . SER A 1 121 ? 7.481 10.118 -15.856 1.00 92.44 121 SER A C 1
ATOM 922 O O . SER A 1 121 ? 6.396 9.541 -15.794 1.00 92.44 121 SER A O 1
ATOM 924 N N . PHE A 1 122 ? 8.153 10.463 -14.755 1.00 91.88 122 PHE A N 1
ATOM 925 C CA . PHE A 1 122 ? 7.655 10.174 -13.411 1.00 91.88 122 PHE A CA 1
ATOM 926 C C . PHE A 1 122 ? 6.328 10.900 -13.151 1.00 91.88 122 PHE A C 1
ATOM 928 O O . PHE A 1 122 ? 5.372 10.298 -12.671 1.00 91.88 122 PHE A O 1
ATOM 935 N N . VAL A 1 123 ? 6.232 12.183 -13.519 1.00 92.56 123 VAL A N 1
ATOM 936 C CA . VAL A 1 123 ? 4.994 12.968 -13.362 1.00 92.56 123 VAL A CA 1
ATOM 937 C C . VAL A 1 123 ? 3.862 12.408 -14.229 1.00 92.56 123 VAL A C 1
ATOM 939 O O . VAL A 1 123 ? 2.716 12.379 -13.786 1.00 92.56 123 VAL A O 1
ATOM 942 N N . PHE A 1 124 ? 4.172 11.906 -15.425 1.00 94.94 124 PHE A N 1
ATOM 943 C CA . PHE A 1 124 ? 3.207 11.228 -16.289 1.00 94.94 124 PHE A CA 1
ATOM 944 C C . PHE A 1 124 ? 2.627 9.967 -15.627 1.00 94.94 124 PHE A C 1
ATOM 946 O O . PHE A 1 124 ? 1.406 9.836 -15.523 1.00 94.94 124 PHE A O 1
ATOM 953 N N . TRP A 1 125 ? 3.473 9.074 -15.103 1.00 95.50 125 TRP A N 1
ATOM 954 C CA . TRP A 1 125 ? 3.009 7.867 -14.404 1.00 95.50 125 TRP A CA 1
ATOM 955 C C . TRP A 1 125 ? 2.306 8.176 -13.078 1.00 95.50 125 TRP A C 1
ATOM 957 O O . TRP A 1 125 ? 1.371 7.472 -12.686 1.00 95.50 125 TRP A O 1
ATOM 967 N N . MET A 1 126 ? 2.687 9.269 -12.417 1.00 94.69 126 MET A N 1
ATOM 968 C CA . MET A 1 126 ? 1.998 9.773 -11.233 1.00 94.69 126 MET A CA 1
ATOM 969 C C . MET A 1 126 ? 0.582 10.237 -11.587 1.00 94.69 126 MET A C 1
ATOM 971 O O . MET A 1 126 ? -0.382 9.860 -10.921 1.00 94.69 126 MET A O 1
ATOM 975 N N . ALA A 1 127 ? 0.436 11.006 -12.671 1.00 95.50 127 ALA A N 1
ATOM 976 C CA . ALA A 1 127 ? -0.862 11.439 -13.176 1.00 95.50 127 ALA A CA 1
ATOM 977 C C . ALA A 1 127 ? -1.733 10.244 -13.592 1.00 95.50 127 ALA A C 1
ATOM 979 O O . ALA A 1 127 ? -2.919 10.221 -13.268 1.00 95.50 127 ALA A O 1
ATOM 980 N N . PHE A 1 128 ? -1.149 9.223 -14.228 1.00 95.75 128 PHE A N 1
ATOM 981 C CA . PHE A 1 128 ? -1.837 7.964 -14.528 1.00 95.75 128 PHE A CA 1
ATOM 982 C C . PHE A 1 128 ? -2.343 7.268 -13.253 1.00 95.75 128 PHE A C 1
ATOM 984 O O . PHE A 1 128 ? -3.521 6.918 -13.165 1.00 95.75 128 PHE A O 1
ATOM 991 N N . THR A 1 129 ? -1.489 7.126 -12.236 1.00 95.81 129 THR A N 1
ATOM 992 C CA . THR A 1 129 ? -1.840 6.492 -10.953 1.00 95.81 129 THR A CA 1
ATOM 993 C C . THR A 1 129 ? -2.967 7.247 -10.248 1.00 95.81 129 THR A C 1
ATOM 995 O O . THR A 1 129 ? -3.933 6.646 -9.773 1.00 95.81 129 THR A O 1
ATOM 998 N N . PHE A 1 130 ? -2.899 8.579 -10.218 1.00 95.94 130 PHE A N 1
ATOM 999 C CA . PHE A 1 130 ? -3.948 9.397 -9.620 1.00 95.94 130 PHE A CA 1
ATOM 1000 C C . PHE A 1 130 ? -5.238 9.411 -10.430 1.00 95.94 130 PHE A C 1
ATOM 1002 O O . PHE A 1 130 ? -6.309 9.411 -9.830 1.00 95.94 130 PHE A O 1
ATOM 1009 N N . LEU A 1 131 ? -5.171 9.364 -11.762 1.00 95.44 131 LEU A N 1
ATOM 1010 C CA . LEU A 1 131 ? -6.354 9.205 -12.604 1.00 95.44 131 LEU A CA 1
ATOM 1011 C C . LEU A 1 131 ? -7.049 7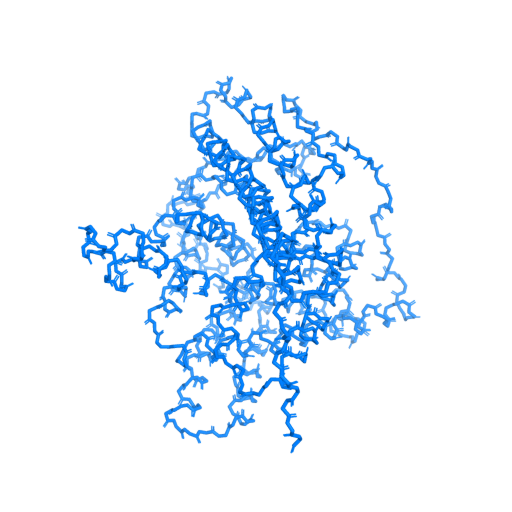.874 -12.306 1.00 95.44 131 LEU A C 1
ATOM 1013 O O . LEU A 1 131 ? -8.260 7.848 -12.093 1.00 95.44 131 LEU A O 1
ATOM 1017 N N . PHE A 1 132 ? -6.286 6.785 -12.215 1.00 95.06 132 PHE A N 1
ATOM 1018 C CA . PHE A 1 132 ? -6.805 5.473 -11.838 1.00 95.06 132 PHE A CA 1
ATOM 1019 C C . PHE A 1 132 ? -7.515 5.516 -10.475 1.00 95.06 132 PHE A C 1
ATOM 1021 O O . PHE A 1 132 ? -8.646 5.045 -10.333 1.00 95.06 132 PHE A O 1
ATOM 1028 N N . CYS A 1 133 ? -6.888 6.137 -9.474 1.00 94.94 133 CYS A N 1
ATOM 1029 C CA . CYS A 1 133 ? -7.456 6.257 -8.132 1.00 94.94 133 CYS A CA 1
ATOM 1030 C C . CYS A 1 133 ? -8.667 7.198 -8.074 1.00 94.94 133 CYS A C 1
ATOM 1032 O O . CYS A 1 133 ? -9.626 6.933 -7.350 1.00 94.94 133 CYS A O 1
ATOM 1034 N N . TYR A 1 134 ? -8.654 8.277 -8.857 1.00 95.44 134 TYR A N 1
ATOM 1035 C CA . TYR A 1 134 ? -9.777 9.198 -8.998 1.00 95.44 134 TYR A CA 1
ATOM 1036 C C . TYR A 1 134 ? -11.008 8.468 -9.543 1.00 95.44 134 TYR A C 1
ATOM 1038 O O . TYR A 1 134 ? -12.089 8.563 -8.957 1.00 95.44 134 TYR A O 1
ATOM 1046 N N . LEU A 1 135 ? -10.838 7.672 -10.604 1.00 94.25 135 LEU A N 1
ATOM 1047 C CA . LEU A 1 135 ? -11.906 6.832 -11.147 1.00 94.25 135 LEU A CA 1
ATOM 1048 C C . LEU A 1 135 ? -12.412 5.838 -10.093 1.00 94.25 135 LEU A C 1
ATOM 1050 O O . LEU A 1 135 ? -13.622 5.699 -9.920 1.00 94.25 135 LEU A O 1
ATOM 1054 N N . GLY A 1 136 ? -11.511 5.234 -9.315 1.00 91.62 136 GLY A N 1
ATOM 1055 C CA . GLY A 1 136 ? -11.871 4.332 -8.220 1.00 91.62 136 GLY A CA 1
ATOM 1056 C C . GLY A 1 136 ? -12.557 4.984 -7.020 1.00 91.62 136 GLY A C 1
ATOM 1057 O O . GLY A 1 136 ? -13.301 4.301 -6.315 1.00 91.62 136 GLY A O 1
ATOM 1058 N N . SER A 1 137 ? -12.393 6.289 -6.808 1.00 92.56 137 SER A N 1
ATOM 1059 C CA . SER A 1 137 ? -13.114 7.054 -5.781 1.00 92.56 137 SER A CA 1
ATOM 1060 C C . SER A 1 137 ? -14.501 7.506 -6.255 1.00 92.56 137 SER A C 1
ATOM 1062 O O . SER A 1 137 ? -15.478 7.408 -5.507 1.00 92.56 137 SER A O 1
ATOM 1064 N N . VAL A 1 138 ? -14.596 7.976 -7.503 1.00 93.56 138 VAL A N 1
ATOM 1065 C CA . VAL A 1 138 ? -15.783 8.653 -8.052 1.00 93.56 138 VAL A CA 1
ATOM 1066 C C . VAL A 1 138 ? -16.787 7.682 -8.670 1.00 93.56 138 VAL A C 1
ATOM 1068 O O . VAL A 1 138 ? -17.993 7.846 -8.482 1.00 93.56 138 VAL A O 1
ATOM 1071 N N . LEU A 1 139 ? -16.327 6.678 -9.422 1.00 92.88 139 LEU A N 1
ATOM 1072 C CA . LEU A 1 139 ? -17.227 5.749 -10.107 1.00 92.88 139 LEU A CA 1
ATOM 1073 C C . LEU A 1 139 ? -17.912 4.795 -9.114 1.00 92.88 139 LEU A C 1
ATOM 1075 O O . LEU A 1 139 ? -17.387 4.534 -8.030 1.00 92.88 139 LEU A O 1
ATOM 1079 N N . PRO A 1 140 ? -19.075 4.216 -9.462 1.00 90.38 140 PRO A N 1
ATOM 1080 C CA . PRO A 1 140 ? -19.675 3.150 -8.665 1.00 90.38 140 PRO A CA 1
ATOM 1081 C C . PRO A 1 140 ? -18.725 1.955 -8.489 1.00 90.38 140 PRO A C 1
ATOM 1083 O O . PRO A 1 140 ? -18.031 1.569 -9.430 1.00 90.38 140 PRO A O 1
ATOM 1086 N N . ILE A 1 141 ? -18.725 1.345 -7.296 1.00 88.50 141 ILE A N 1
ATOM 1087 C CA . ILE A 1 141 ? -17.798 0.257 -6.920 1.00 88.50 141 ILE A CA 1
ATOM 1088 C C . ILE A 1 141 ? -17.849 -0.905 -7.923 1.00 88.50 141 ILE A C 1
ATOM 1090 O O . ILE A 1 141 ? -16.799 -1.359 -8.374 1.00 88.50 141 ILE A O 1
ATOM 1094 N N . TRP A 1 142 ? -19.050 -1.310 -8.340 1.00 88.19 142 TRP A N 1
ATOM 1095 C CA . TRP A 1 142 ? -19.279 -2.405 -9.290 1.00 88.19 142 TRP A CA 1
ATOM 1096 C C . TRP A 1 142 ? -18.681 -2.159 -10.686 1.00 88.19 142 TRP A C 1
ATOM 1098 O O . TRP A 1 142 ? -18.396 -3.107 -11.412 1.00 88.19 142 TRP A O 1
ATOM 1108 N N . ARG A 1 143 ? -18.474 -0.893 -11.078 1.00 89.19 143 ARG A N 1
ATOM 1109 C CA . ARG A 1 143 ? -17.957 -0.523 -12.406 1.00 89.19 143 ARG A CA 1
ATOM 1110 C C . ARG A 1 143 ? -16.431 -0.456 -12.457 1.00 89.19 143 ARG A C 1
ATOM 1112 O O . ARG A 1 143 ? -15.864 -0.572 -13.537 1.00 89.19 143 ARG A O 1
ATOM 1119 N N . TRP A 1 144 ? -15.783 -0.212 -11.318 1.00 91.50 144 TRP A N 1
ATOM 1120 C CA . TRP A 1 144 ? -14.346 0.062 -11.256 1.00 91.50 144 TRP A CA 1
ATOM 1121 C C . TRP A 1 144 ? -13.655 -0.758 -10.173 1.00 91.50 144 TRP A C 1
ATOM 1123 O O . TRP A 1 144 ? -12.992 -1.745 -10.473 1.00 91.50 144 TRP A O 1
ATOM 1133 N N . ALA A 1 145 ? -13.839 -0.381 -8.907 1.00 90.12 145 ALA A N 1
ATOM 1134 C CA . ALA A 1 145 ? -13.048 -0.921 -7.808 1.00 90.12 145 ALA A CA 1
ATOM 1135 C C . ALA A 1 145 ? -13.233 -2.436 -7.630 1.00 90.12 145 ALA A C 1
ATOM 1137 O O . ALA A 1 145 ? -12.250 -3.150 -7.481 1.00 90.12 145 ALA A O 1
ATOM 1138 N N . GLN A 1 146 ? -14.467 -2.940 -7.688 1.00 88.94 146 GLN A N 1
ATOM 1139 C CA . GLN A 1 146 ? -14.757 -4.360 -7.491 1.00 88.94 146 GLN A CA 1
ATOM 1140 C C . GLN A 1 146 ? -14.179 -5.266 -8.591 1.00 88.94 146 GLN A C 1
ATOM 1142 O O . GLN A 1 146 ? -13.450 -6.189 -8.233 1.00 88.94 146 GLN A O 1
ATOM 1147 N N . PRO A 1 147 ? -14.423 -5.035 -9.900 1.00 91.44 147 PRO A N 1
ATOM 1148 C CA . PRO A 1 147 ? -13.829 -5.878 -10.939 1.00 91.44 147 PRO A CA 1
ATOM 1149 C C . PRO A 1 147 ? -12.297 -5.770 -10.972 1.00 91.44 147 PRO A C 1
ATOM 1151 O O . PRO A 1 147 ? -11.624 -6.775 -11.167 1.00 91.44 147 PRO A O 1
ATOM 1154 N N . ILE A 1 148 ? -11.726 -4.591 -10.706 1.00 93.00 148 ILE A N 1
ATOM 1155 C CA . ILE A 1 148 ? -10.269 -4.411 -10.599 1.00 93.00 148 ILE A CA 1
ATOM 1156 C C . ILE A 1 148 ? -9.692 -5.206 -9.425 1.00 93.00 148 ILE A C 1
ATOM 1158 O O . ILE A 1 148 ? -8.708 -5.920 -9.601 1.00 93.00 148 ILE A O 1
ATOM 1162 N N . ASN A 1 149 ? -10.309 -5.116 -8.243 1.00 90.94 149 ASN A N 1
ATOM 1163 C CA . ASN A 1 149 ? -9.889 -5.880 -7.067 1.00 90.94 149 ASN A CA 1
ATOM 1164 C C . ASN A 1 149 ? -10.003 -7.388 -7.320 1.00 90.94 149 ASN A C 1
ATOM 1166 O O . ASN A 1 149 ? -9.143 -8.142 -6.883 1.00 90.94 149 ASN A O 1
ATOM 1170 N N . TYR A 1 150 ? -11.027 -7.821 -8.058 1.00 90.94 150 TYR A N 1
ATOM 1171 C CA . TYR A 1 150 ? -11.216 -9.221 -8.425 1.00 90.94 150 TYR A CA 1
ATOM 1172 C C . TYR A 1 150 ? -10.108 -9.740 -9.356 1.00 90.94 150 TYR A C 1
ATOM 1174 O O . TYR A 1 150 ? -9.536 -10.797 -9.095 1.00 90.94 150 TYR A O 1
ATOM 1182 N N . ILE A 1 151 ? -9.735 -8.989 -10.401 1.00 92.38 151 ILE A N 1
ATOM 1183 C CA . ILE A 1 151 ? -8.585 -9.355 -11.251 1.00 92.38 151 ILE A CA 1
ATOM 1184 C C . ILE A 1 151 ? -7.293 -9.335 -10.423 1.00 92.38 151 ILE A C 1
ATOM 1186 O O . ILE A 1 151 ? -6.488 -10.263 -10.498 1.00 92.38 151 ILE A O 1
ATOM 1190 N N . GLY A 1 152 ? -7.113 -8.294 -9.604 1.00 91.56 152 GLY A N 1
ATOM 1191 C CA . GLY A 1 152 ? -5.959 -8.129 -8.725 1.00 91.56 152 GLY A CA 1
ATOM 1192 C C . GLY A 1 152 ? -5.785 -9.286 -7.742 1.00 91.56 152 GLY A C 1
ATOM 1193 O O . GLY A 1 152 ? -4.656 -9.734 -7.542 1.00 91.56 152 GLY A O 1
ATOM 1194 N N . PHE A 1 153 ? -6.887 -9.815 -7.200 1.00 91.00 153 PHE A N 1
ATOM 1195 C CA . PHE A 1 153 ? -6.891 -11.014 -6.367 1.00 91.00 153 PHE A CA 1
ATOM 1196 C C . PHE A 1 153 ? -6.325 -12.212 -7.128 1.00 91.00 153 PHE A C 1
ATOM 1198 O O . PHE A 1 153 ? -5.370 -12.814 -6.655 1.00 91.00 153 PHE A O 1
ATOM 1205 N N . TRP A 1 154 ? -6.841 -12.523 -8.321 1.00 92.25 154 TRP A N 1
ATOM 1206 C CA . TRP A 1 154 ? -6.390 -13.692 -9.083 1.00 92.25 154 TRP A CA 1
ATOM 1207 C C . TRP A 1 154 ? -4.926 -13.601 -9.511 1.00 92.25 154 TRP A C 1
ATOM 1209 O O . TRP A 1 154 ? -4.174 -14.551 -9.313 1.00 92.25 154 TRP A O 1
ATOM 1219 N N . ILE A 1 155 ? -4.489 -12.459 -10.050 1.00 93.38 155 ILE A N 1
ATOM 1220 C CA . ILE A 1 155 ? -3.090 -12.276 -10.474 1.00 93.38 155 ILE A CA 1
ATOM 1221 C C . ILE A 1 155 ? -2.131 -12.382 -9.281 1.00 93.38 155 ILE A C 1
ATOM 1223 O O . ILE A 1 155 ? -1.082 -13.028 -9.371 1.00 93.38 155 ILE A O 1
ATOM 1227 N N . THR A 1 156 ? -2.498 -11.780 -8.148 1.00 92.56 156 THR A N 1
ATOM 1228 C CA . THR A 1 156 ? -1.706 -11.865 -6.917 1.00 92.56 156 THR A CA 1
ATOM 1229 C C . THR A 1 156 ? -1.710 -13.287 -6.362 1.00 92.56 156 THR A C 1
ATOM 1231 O O . THR A 1 156 ? -0.648 -13.813 -6.046 1.00 92.56 156 THR A O 1
ATOM 1234 N N . ALA A 1 157 ? -2.866 -13.951 -6.309 1.00 91.94 157 ALA A N 1
ATOM 1235 C CA . ALA A 1 157 ? -2.997 -15.326 -5.839 1.00 91.94 157 ALA A CA 1
ATOM 1236 C C . ALA A 1 157 ? -2.171 -16.298 -6.689 1.00 91.94 157 ALA A C 1
ATOM 1238 O O . ALA A 1 157 ? -1.426 -17.097 -6.130 1.00 91.94 157 ALA A O 1
ATOM 1239 N N . PHE A 1 158 ? -2.215 -16.193 -8.022 1.00 92.44 158 PHE A N 1
ATOM 1240 C CA . PHE A 1 158 ? -1.375 -17.016 -8.894 1.00 92.44 158 PHE A CA 1
ATOM 1241 C C . PHE A 1 158 ? 0.110 -16.757 -8.660 1.00 92.44 158 PHE A C 1
ATOM 1243 O O . PHE A 1 158 ? 0.871 -17.709 -8.510 1.00 92.44 158 PHE A O 1
ATOM 1250 N N . THR A 1 159 ? 0.523 -15.493 -8.557 1.00 93.56 159 THR A N 1
ATOM 1251 C CA . THR A 1 159 ? 1.917 -15.145 -8.253 1.00 93.56 159 THR A CA 1
ATOM 1252 C C . THR A 1 159 ? 2.362 -15.721 -6.905 1.00 93.56 159 THR A C 1
ATOM 1254 O O . THR A 1 159 ? 3.456 -16.274 -6.812 1.00 93.56 159 THR A O 1
ATOM 1257 N N . MET A 1 160 ? 1.518 -15.649 -5.871 1.00 91.62 160 MET A N 1
ATOM 1258 C CA . MET A 1 160 ? 1.841 -16.173 -4.542 1.00 91.62 160 MET A CA 1
ATOM 1259 C C . MET A 1 160 ? 1.880 -17.701 -4.511 1.00 91.62 160 MET A C 1
ATOM 1261 O O . MET A 1 160 ? 2.816 -18.272 -3.961 1.00 91.62 160 MET A O 1
ATOM 1265 N N . VAL A 1 161 ? 0.893 -18.374 -5.108 1.00 93.31 161 VAL A N 1
ATOM 1266 C CA . VAL A 1 161 ? 0.815 -19.842 -5.135 1.00 93.31 161 VAL A CA 1
ATOM 1267 C C . VAL A 1 161 ? 1.947 -20.421 -5.971 1.00 93.31 161 VAL A C 1
ATOM 1269 O O . VAL A 1 161 ? 2.687 -21.270 -5.484 1.00 93.31 161 VAL A O 1
ATOM 1272 N N . LEU A 1 162 ? 2.142 -19.934 -7.198 1.00 94.00 162 LEU A N 1
ATOM 1273 C CA . LEU A 1 162 ? 3.221 -20.410 -8.060 1.00 94.00 162 LEU A CA 1
ATOM 1274 C C . LEU A 1 162 ? 4.591 -20.033 -7.489 1.00 94.00 162 LEU A C 1
ATOM 1276 O O . LEU A 1 162 ? 5.492 -20.863 -7.484 1.00 94.00 162 LEU A O 1
ATOM 1280 N N . GLY A 1 163 ? 4.751 -18.820 -6.954 1.00 93.19 163 GLY A N 1
ATOM 1281 C CA . GLY A 1 163 ? 5.989 -18.393 -6.301 1.00 93.19 163 GLY A CA 1
ATOM 1282 C C . GLY A 1 163 ? 6.318 -19.227 -5.061 1.00 93.19 163 GLY A C 1
ATOM 1283 O O . GLY A 1 163 ? 7.460 -19.642 -4.894 1.00 93.19 163 GLY A O 1
ATOM 1284 N N . GLY A 1 164 ? 5.321 -19.530 -4.225 1.00 92.44 164 GLY A N 1
ATOM 1285 C CA . GLY A 1 164 ? 5.473 -20.370 -3.037 1.00 92.44 164 GLY A CA 1
ATOM 1286 C C . GLY A 1 164 ? 5.796 -21.825 -3.375 1.00 92.44 164 GLY A C 1
ATOM 1287 O O . GLY A 1 164 ? 6.725 -22.393 -2.804 1.00 92.44 164 GLY A O 1
ATOM 1288 N N . LEU A 1 165 ? 5.095 -22.412 -4.351 1.00 93.44 165 LEU A N 1
ATOM 1289 C CA . LEU A 1 165 ? 5.409 -23.750 -4.862 1.00 93.44 165 LEU A CA 1
ATOM 1290 C C . LEU A 1 165 ? 6.800 -23.793 -5.502 1.00 93.44 165 LEU A C 1
ATOM 1292 O O . LEU A 1 165 ? 7.544 -24.743 -5.281 1.00 93.44 165 LEU A O 1
ATOM 1296 N N . GLY A 1 166 ? 7.173 -22.753 -6.251 1.00 93.06 166 GLY A N 1
ATOM 1297 C CA . GLY A 1 166 ? 8.498 -22.612 -6.851 1.00 93.06 166 GLY A CA 1
ATOM 1298 C C . GLY A 1 166 ? 9.597 -22.524 -5.797 1.00 93.06 166 GLY A C 1
ATOM 1299 O O . GLY A 1 166 ? 10.606 -23.210 -5.913 1.00 93.06 166 GLY A O 1
ATOM 1300 N N . ALA A 1 167 ? 9.384 -21.757 -4.725 1.00 91.44 167 ALA A N 1
ATOM 1301 C CA . ALA A 1 167 ? 10.312 -21.671 -3.599 1.00 91.44 167 ALA A CA 1
ATOM 1302 C C . ALA A 1 167 ? 10.454 -23.014 -2.861 1.00 91.44 167 ALA A C 1
ATOM 1304 O O . ALA A 1 167 ? 11.569 -23.429 -2.546 1.00 91.44 167 ALA A O 1
ATOM 1305 N N . ALA A 1 168 ? 9.342 -23.718 -2.626 1.00 91.69 168 ALA A N 1
ATOM 1306 C CA . ALA A 1 168 ? 9.351 -25.034 -1.990 1.00 91.69 168 ALA A CA 1
ATOM 1307 C C . ALA A 1 168 ? 10.055 -26.090 -2.857 1.00 91.69 168 ALA A C 1
ATOM 1309 O O . ALA A 1 168 ? 10.831 -26.892 -2.346 1.00 91.69 168 ALA A O 1
ATOM 1310 N N . LEU A 1 169 ? 9.828 -26.074 -4.173 1.00 91.69 169 LEU A N 1
ATOM 1311 C CA . LEU A 1 169 ? 10.466 -26.999 -5.107 1.00 91.69 169 LEU A CA 1
ATOM 1312 C C . LEU A 1 169 ? 11.948 -26.665 -5.334 1.00 91.69 169 LEU A C 1
ATOM 1314 O O . LEU A 1 169 ? 12.761 -27.582 -5.460 1.00 91.69 169 LEU A O 1
ATOM 1318 N N . ALA A 1 170 ? 12.317 -25.377 -5.331 1.00 89.44 170 ALA A N 1
ATOM 1319 C CA . ALA A 1 170 ? 13.704 -24.920 -5.440 1.00 89.44 170 ALA A CA 1
ATOM 1320 C C . ALA A 1 170 ? 14.596 -25.577 -4.383 1.00 89.44 170 ALA A C 1
ATOM 1322 O O . ALA A 1 170 ? 15.701 -25.999 -4.706 1.00 89.44 170 ALA A O 1
ATOM 1323 N N . PHE A 1 171 ? 14.087 -25.742 -3.159 1.00 87.31 171 PHE A N 1
ATOM 1324 C CA . PHE A 1 171 ? 14.812 -26.403 -2.075 1.00 87.31 171 PHE A CA 1
ATOM 1325 C C . PHE A 1 171 ? 15.287 -27.820 -2.440 1.00 87.31 171 PHE A C 1
ATOM 1327 O O . PHE A 1 171 ? 16.376 -28.225 -2.042 1.00 87.31 171 PHE A O 1
ATOM 1334 N N . PHE A 1 172 ? 14.498 -28.562 -3.222 1.00 88.25 172 PHE A N 1
ATOM 1335 C CA . PHE A 1 172 ? 14.819 -29.935 -3.616 1.00 88.25 172 PHE A CA 1
ATOM 1336 C C . PHE A 1 172 ? 15.552 -30.027 -4.958 1.00 88.25 172 PHE A C 1
ATOM 1338 O O . PHE A 1 172 ? 16.418 -30.881 -5.122 1.00 88.25 172 PHE A O 1
ATOM 1345 N N . VAL A 1 173 ? 15.190 -29.182 -5.929 1.00 88.38 173 VAL A N 1
ATOM 1346 C CA . VAL A 1 173 ? 15.615 -29.333 -7.334 1.00 88.38 173 VAL A CA 1
ATOM 1347 C C . VAL A 1 173 ? 16.717 -28.349 -7.728 1.00 88.38 173 VAL A C 1
ATOM 1349 O O . VAL A 1 173 ? 17.553 -28.667 -8.569 1.00 88.38 173 VAL A O 1
ATOM 1352 N N . ALA A 1 174 ? 16.746 -27.161 -7.125 1.00 85.62 174 ALA A N 1
ATOM 1353 C CA . ALA A 1 174 ? 17.703 -26.108 -7.453 1.00 85.62 174 ALA A CA 1
ATOM 1354 C C . ALA A 1 174 ? 18.166 -25.359 -6.187 1.00 85.62 174 ALA A C 1
ATOM 1356 O O . ALA A 1 174 ? 17.810 -24.188 -6.005 1.00 85.62 174 ALA A O 1
ATOM 1357 N N . PRO A 1 175 ? 18.985 -25.999 -5.322 1.00 82.62 175 PRO A N 1
ATOM 1358 C CA . PRO A 1 175 ? 19.401 -25.426 -4.039 1.00 82.62 175 PRO A CA 1
ATOM 1359 C C . PRO A 1 175 ? 20.063 -24.045 -4.159 1.00 82.62 175 PRO A C 1
ATOM 1361 O O . PRO A 1 175 ? 19.907 -23.197 -3.279 1.00 82.62 175 PRO A O 1
ATOM 1364 N N . GLU A 1 176 ? 20.731 -23.792 -5.287 1.00 82.88 176 GLU A N 1
ATOM 1365 C CA . GLU A 1 176 ? 21.343 -22.508 -5.653 1.00 82.88 176 GLU A CA 1
ATOM 1366 C C . GLU A 1 176 ? 20.332 -21.345 -5.636 1.00 82.88 176 GLU A C 1
ATOM 1368 O O . GLU A 1 176 ? 20.651 -20.236 -5.197 1.00 82.88 176 GLU A O 1
ATOM 1373 N N . ILE A 1 177 ? 19.093 -21.598 -6.077 1.00 82.38 177 ILE A N 1
ATOM 1374 C CA . ILE A 1 177 ? 18.004 -20.612 -6.135 1.00 82.38 177 ILE A CA 1
ATOM 1375 C C . ILE A 1 177 ? 17.438 -20.339 -4.739 1.00 82.38 177 ILE A C 1
ATOM 1377 O O . ILE A 1 177 ? 17.118 -19.195 -4.421 1.00 82.38 177 ILE A O 1
ATOM 1381 N N . SER A 1 178 ? 17.329 -21.373 -3.903 1.00 78.62 178 SER A N 1
ATOM 1382 C CA . SER A 1 178 ? 16.798 -21.279 -2.537 1.00 78.62 178 SER A CA 1
ATOM 1383 C C . SER A 1 178 ? 17.829 -20.853 -1.488 1.00 78.62 178 SER A C 1
ATOM 1385 O O . SER A 1 178 ? 17.481 -20.696 -0.319 1.00 78.62 178 SER A O 1
ATOM 1387 N N . SER A 1 179 ? 19.095 -20.677 -1.872 1.00 83.81 179 SER A N 1
ATOM 1388 C CA . SER A 1 179 ? 20.153 -20.287 -0.941 1.00 83.81 179 SER A CA 1
ATOM 1389 C C . SER A 1 179 ? 19.924 -18.870 -0.396 1.00 83.81 179 SER A C 1
ATOM 1391 O O . SER A 1 179 ? 19.719 -17.908 -1.143 1.00 83.81 179 SER A O 1
ATOM 1393 N N . PHE A 1 180 ? 19.950 -18.724 0.932 1.00 86.44 180 PHE A N 1
ATOM 1394 C CA . PHE A 1 180 ? 19.886 -17.407 1.560 1.00 86.44 180 PHE A CA 1
ATOM 1395 C C . PHE A 1 180 ? 21.208 -16.673 1.363 1.00 86.44 180 PHE A C 1
ATOM 1397 O O . PHE A 1 180 ? 22.262 -17.121 1.805 1.00 86.44 180 PHE A O 1
ATOM 1404 N N . LYS A 1 181 ? 21.134 -15.515 0.704 1.00 85.12 181 LYS A N 1
ATOM 1405 C CA . LYS A 1 181 ? 22.290 -14.662 0.400 1.00 85.12 181 LYS A CA 1
ATOM 1406 C C . LYS A 1 181 ? 22.508 -13.574 1.449 1.00 85.12 181 LYS A C 1
ATOM 1408 O O . LYS A 1 181 ? 23.560 -12.942 1.474 1.00 85.12 181 LYS A O 1
ATOM 1413 N N . LEU A 1 182 ? 21.508 -13.329 2.295 1.00 82.56 182 LEU A N 1
ATOM 1414 C CA . LEU A 1 182 ? 21.586 -12.373 3.396 1.00 82.56 182 LEU A CA 1
ATOM 1415 C C . LEU A 1 182 ? 21.972 -13.086 4.703 1.00 82.56 182 LEU A C 1
ATOM 1417 O O . LEU A 1 182 ? 21.484 -14.189 4.953 1.00 82.56 182 LEU A O 1
ATOM 1421 N N . PRO A 1 183 ? 22.802 -12.463 5.562 1.00 82.75 183 PRO A N 1
ATOM 1422 C CA . PRO A 1 183 ? 23.128 -13.021 6.871 1.00 82.75 183 PRO A CA 1
ATOM 1423 C C . PRO A 1 183 ? 21.876 -13.102 7.756 1.00 82.75 183 PRO A C 1
ATOM 1425 O O . PRO A 1 183 ? 21.064 -12.175 7.768 1.00 82.75 183 PRO A O 1
ATOM 1428 N N . ALA A 1 184 ? 21.745 -14.195 8.517 1.00 82.31 184 ALA A N 1
ATOM 1429 C CA . ALA A 1 184 ? 20.588 -14.458 9.381 1.00 82.31 184 ALA A CA 1
ATOM 1430 C C . ALA A 1 184 ? 20.427 -13.423 10.507 1.00 82.31 184 ALA A C 1
ATOM 1432 O O . ALA A 1 184 ? 19.313 -13.084 10.900 1.00 82.31 184 ALA A O 1
ATOM 1433 N N . PHE A 1 185 ? 21.544 -12.898 11.003 1.00 82.25 185 PHE A N 1
ATOM 1434 C CA . PHE A 1 185 ? 21.582 -11.814 11.968 1.00 82.25 1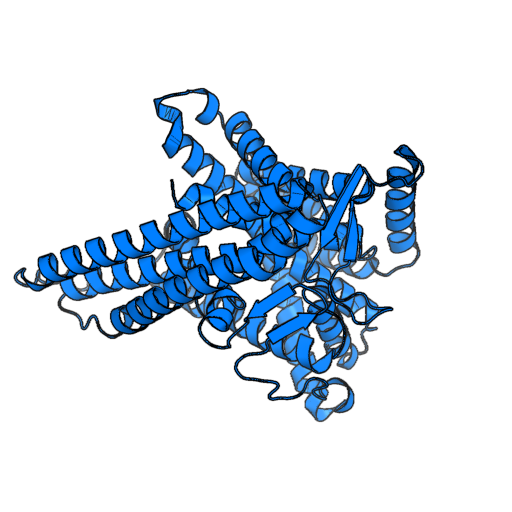85 PHE A CA 1
ATOM 1435 C C . PHE A 1 185 ? 22.626 -10.798 11.519 1.00 82.25 185 PHE A C 1
ATOM 1437 O O . PHE A 1 185 ? 23.734 -11.170 11.132 1.00 82.25 185 PHE A O 1
ATOM 1444 N N . LYS A 1 186 ? 22.249 -9.519 11.547 1.00 77.94 186 LYS A N 1
ATOM 1445 C CA . LYS A 1 186 ? 23.177 -8.407 11.340 1.00 77.94 186 LYS A CA 1
ATOM 1446 C C . LYS A 1 186 ? 23.512 -7.791 12.690 1.00 77.94 186 LYS A C 1
ATOM 1448 O O . LYS A 1 186 ? 24.541 -8.115 13.265 1.00 77.94 186 LYS A O 1
ATOM 1453 N N . GLU A 1 187 ? 22.621 -6.947 13.206 1.00 80.31 187 GLU A N 1
ATOM 1454 C CA . GLU A 1 187 ? 22.819 -6.194 14.446 1.00 80.31 187 GLU A CA 1
ATOM 1455 C C . GLU A 1 187 ? 21.469 -5.887 15.117 1.00 80.31 187 GLU A C 1
ATOM 1457 O O . GLU A 1 187 ? 20.437 -5.827 14.446 1.00 80.31 187 GLU A O 1
ATOM 1462 N N . PHE A 1 188 ? 21.469 -5.659 16.438 1.00 78.44 188 PHE A N 1
ATOM 1463 C CA . PHE A 1 188 ? 20.265 -5.279 17.198 1.00 78.44 188 PHE A CA 1
ATOM 1464 C C . PHE A 1 188 ? 19.894 -3.802 17.059 1.00 78.44 188 PHE A C 1
ATOM 1466 O O . PHE A 1 188 ? 18.722 -3.446 17.164 1.00 78.44 188 PHE A O 1
ATOM 1473 N N . ALA A 1 189 ? 20.885 -2.942 16.855 1.00 72.44 189 ALA A N 1
ATOM 1474 C CA . ALA A 1 189 ? 20.690 -1.514 16.671 1.00 72.44 189 ALA A CA 1
ATOM 1475 C C . ALA A 1 189 ? 21.659 -1.004 15.605 1.00 72.44 189 ALA A C 1
ATOM 1477 O O . ALA A 1 189 ? 22.606 -0.295 15.948 1.00 72.44 189 ALA A O 1
ATOM 1478 N N . PRO A 1 190 ? 21.443 -1.377 14.327 1.00 67.62 190 PRO A N 1
ATOM 1479 C CA . PRO A 1 190 ? 22.237 -0.829 13.246 1.00 67.62 190 PRO A CA 1
ATOM 1480 C C . PRO A 1 190 ? 22.141 0.693 13.301 1.00 67.62 190 PRO A C 1
ATOM 1482 O O . PRO A 1 190 ? 21.054 1.285 13.252 1.00 67.62 190 PRO A O 1
ATOM 1485 N N . VAL A 1 191 ? 23.295 1.334 13.445 1.00 61.12 191 VAL A N 1
ATOM 1486 C CA . VAL A 1 191 ? 23.376 2.777 13.280 1.00 61.12 191 VAL A CA 1
ATOM 1487 C C . VAL A 1 191 ? 23.349 3.034 11.785 1.00 61.12 191 VAL A C 1
ATOM 1489 O O . VAL A 1 191 ? 24.161 2.494 11.035 1.00 61.12 191 VAL A O 1
ATOM 1492 N N . VAL A 1 192 ? 22.421 3.873 11.335 1.00 58.84 192 VAL A N 1
ATOM 1493 C CA . VAL A 1 192 ? 22.437 4.352 9.956 1.00 58.84 192 VAL A CA 1
ATOM 1494 C C . VAL A 1 192 ? 23.472 5.472 9.901 1.00 58.84 192 VAL A C 1
ATOM 1496 O O . VAL A 1 192 ? 23.151 6.654 10.001 1.00 58.84 192 VAL A O 1
ATOM 1499 N N . GLN A 1 193 ? 24.743 5.074 9.872 1.00 49.00 193 GLN A N 1
ATOM 1500 C CA . GLN A 1 193 ? 25.896 5.963 9.815 1.00 49.00 193 GLN A CA 1
ATOM 1501 C C . GLN A 1 193 ? 26.403 6.049 8.375 1.00 49.00 193 GLN A C 1
ATOM 1503 O O . GLN A 1 193 ? 26.865 5.065 7.806 1.00 49.00 193 GLN A O 1
ATOM 1508 N N . SER A 1 194 ? 26.350 7.246 7.795 1.00 39.97 194 SER A N 1
ATOM 1509 C CA . SER A 1 194 ? 27.146 7.608 6.617 1.00 39.97 194 SER A CA 1
ATOM 1510 C C . SER A 1 194 ? 27.243 9.129 6.535 1.00 39.97 194 SER A C 1
ATOM 1512 O O . SER A 1 194 ? 26.235 9.820 6.394 1.00 39.97 194 SER A O 1
ATOM 1514 N N . GLY A 1 195 ? 28.460 9.665 6.632 1.00 54.12 195 GLY A N 1
ATOM 1515 C CA . GLY A 1 195 ? 28.702 11.109 6.613 1.00 54.12 195 GLY A CA 1
ATOM 1516 C C . GLY A 1 195 ? 28.234 11.811 7.894 1.00 54.12 195 GLY A C 1
ATOM 1517 O O . GLY A 1 195 ? 28.637 11.442 8.995 1.00 54.12 195 GLY A O 1
ATOM 1518 N N . THR A 1 196 ? 27.412 12.855 7.760 1.00 40.69 196 THR A N 1
ATOM 1519 C CA . THR A 1 196 ? 26.915 13.681 8.879 1.00 40.69 196 THR A CA 1
ATOM 1520 C C . THR A 1 196 ? 25.602 13.181 9.494 1.00 40.69 196 THR A C 1
ATOM 1522 O O . THR A 1 196 ? 25.213 13.672 10.553 1.00 40.69 196 THR A O 1
ATOM 1525 N N . ALA A 1 197 ? 24.929 12.204 8.876 1.00 48.59 197 ALA A N 1
ATOM 1526 C CA . ALA A 1 197 ? 23.683 11.632 9.378 1.00 48.59 197 ALA A CA 1
ATOM 1527 C C . ALA A 1 197 ? 23.945 10.612 10.502 1.00 48.59 197 ALA A C 1
ATOM 1529 O O . ALA A 1 197 ? 24.756 9.695 10.354 1.00 48.59 197 ALA A O 1
ATOM 1530 N N . ARG A 1 198 ? 23.260 10.790 11.641 1.00 59.25 198 ARG A N 1
ATOM 1531 C CA . ARG A 1 198 ? 23.402 9.967 12.859 1.00 59.25 198 ARG A CA 1
ATOM 1532 C C . ARG A 1 198 ? 22.069 9.334 13.277 1.00 59.25 198 ARG A C 1
ATOM 1534 O O . ARG A 1 198 ? 21.602 9.551 14.391 1.00 59.25 198 ARG A O 1
ATOM 1541 N N . GLY A 1 199 ? 21.429 8.597 12.373 1.00 66.12 199 GLY A N 1
ATOM 1542 C CA . GLY A 1 199 ? 20.158 7.923 12.653 1.00 66.12 199 GLY A CA 1
ATOM 1543 C C . GLY A 1 199 ? 20.344 6.592 13.384 1.00 66.12 199 GLY A C 1
ATOM 1544 O O . GLY A 1 199 ? 21.321 5.880 13.155 1.00 66.12 199 GLY A O 1
ATOM 1545 N N . ILE A 1 200 ? 19.385 6.226 14.231 1.00 78.38 200 ILE A N 1
ATOM 1546 C CA . ILE A 1 200 ? 19.310 4.921 14.900 1.00 78.38 200 ILE A CA 1
ATOM 1547 C C . ILE A 1 200 ? 18.147 4.102 14.328 1.00 78.38 200 ILE A C 1
ATOM 1549 O O . ILE A 1 200 ? 17.058 4.626 14.099 1.00 78.38 200 ILE A O 1
ATOM 1553 N N . GLN A 1 201 ? 18.350 2.805 14.104 1.00 79.00 201 GLN A N 1
ATOM 1554 C CA . GLN A 1 201 ? 17.288 1.878 13.689 1.00 79.00 201 GLN A CA 1
ATOM 1555 C C . GLN A 1 201 ? 17.282 0.638 14.597 1.00 79.00 201 GLN A C 1
ATOM 1557 O O . GLN A 1 201 ? 17.608 -0.458 14.145 1.00 79.00 201 GLN A O 1
ATOM 1562 N N . PRO A 1 202 ? 16.960 0.788 15.898 1.00 86.06 202 PRO A N 1
ATOM 1563 C CA . PRO A 1 202 ? 16.920 -0.341 16.819 1.00 86.06 202 PRO A CA 1
ATOM 1564 C C . PRO A 1 202 ? 15.809 -1.322 16.436 1.00 86.06 202 PRO A C 1
ATOM 1566 O O . PRO A 1 202 ? 14.706 -0.905 16.080 1.00 86.06 202 PRO A O 1
ATOM 1569 N N . LEU A 1 203 ? 16.082 -2.627 16.544 1.00 85.38 203 LEU A N 1
ATOM 1570 C CA . LEU A 1 203 ? 15.144 -3.696 16.186 1.00 85.38 203 LEU A CA 1
ATOM 1571 C C . LEU A 1 203 ? 13.782 -3.488 16.862 1.00 85.38 203 LEU A C 1
ATOM 1573 O O . LEU A 1 203 ? 12.748 -3.475 16.198 1.00 85.38 203 LEU A O 1
ATOM 1577 N N . TRP A 1 204 ? 13.787 -3.246 18.173 1.00 89.06 204 TRP A N 1
ATOM 1578 C CA . TRP A 1 204 ? 12.634 -2.695 18.872 1.00 89.06 204 TRP A CA 1
ATOM 1579 C C . TRP A 1 204 ? 12.860 -1.198 19.109 1.00 89.06 204 TRP A C 1
ATOM 1581 O O . TRP A 1 204 ? 13.916 -0.832 19.627 1.00 89.06 204 TRP A O 1
ATOM 1591 N N . PRO A 1 205 ? 11.902 -0.322 18.766 1.00 89.56 205 PRO A N 1
ATOM 1592 C CA . PRO A 1 205 ? 10.550 -0.606 18.264 1.00 89.56 205 PRO A CA 1
ATOM 1593 C C . PRO A 1 205 ? 10.401 -0.580 16.724 1.00 89.56 205 PRO A C 1
ATOM 1595 O O . PRO A 1 205 ? 9.297 -0.784 16.216 1.00 89.56 205 PRO A O 1
ATOM 1598 N N . MET A 1 206 ? 11.472 -0.327 15.958 1.00 86.62 206 MET A N 1
ATOM 1599 C CA . MET A 1 206 ? 11.362 -0.002 14.524 1.00 86.62 206 MET A CA 1
ATOM 1600 C C . MET A 1 206 ? 10.866 -1.150 13.642 1.00 86.62 206 MET A C 1
ATOM 1602 O O . MET A 1 206 ? 10.214 -0.896 12.626 1.00 86.62 206 MET A O 1
ATOM 1606 N N . LEU A 1 207 ? 11.125 -2.408 14.013 1.00 85.62 207 LEU A N 1
ATOM 1607 C CA . LEU A 1 207 ? 10.699 -3.574 13.233 1.00 85.62 207 LEU A CA 1
ATOM 1608 C C . LEU A 1 207 ? 9.181 -3.581 13.014 1.00 85.62 207 LEU A C 1
ATOM 1610 O O . LEU A 1 207 ? 8.715 -3.793 11.895 1.00 85.62 207 LEU A O 1
ATOM 1614 N N . PHE A 1 208 ? 8.421 -3.276 14.069 1.00 86.50 208 PHE A N 1
ATOM 1615 C CA . PHE A 1 208 ? 6.960 -3.334 14.072 1.00 86.50 208 PHE A CA 1
ATOM 1616 C C . PHE A 1 208 ? 6.316 -2.264 13.192 1.00 86.50 208 PHE A C 1
ATOM 1618 O O . PHE A 1 208 ? 5.245 -2.495 12.641 1.00 86.50 208 PHE A O 1
ATOM 1625 N N . ILE A 1 209 ? 6.959 -1.110 13.009 1.00 84.31 209 ILE A N 1
ATOM 1626 C CA . ILE A 1 209 ? 6.455 -0.077 12.093 1.00 84.31 209 ILE A CA 1
ATOM 1627 C C . ILE A 1 209 ? 7.017 -0.228 10.675 1.00 84.31 209 ILE A C 1
ATOM 1629 O O . ILE A 1 209 ? 6.414 0.255 9.723 1.00 84.31 209 ILE A O 1
ATOM 1633 N N . THR A 1 210 ? 8.147 -0.918 10.504 1.00 79.75 210 THR A N 1
ATOM 1634 C CA . THR A 1 210 ? 8.750 -1.139 9.181 1.00 79.75 210 THR A CA 1
ATOM 1635 C C . THR A 1 210 ? 8.053 -2.276 8.437 1.00 79.75 210 THR A C 1
ATOM 1637 O O . THR A 1 210 ? 7.752 -2.129 7.253 1.00 79.75 210 THR A O 1
ATOM 1640 N N . ILE A 1 211 ? 7.743 -3.375 9.134 1.00 79.19 211 ILE A N 1
ATOM 1641 C CA . ILE A 1 211 ? 6.976 -4.524 8.622 1.00 79.19 211 ILE A CA 1
ATOM 1642 C C . ILE A 1 211 ? 5.515 -4.379 9.067 1.00 79.19 211 ILE A C 1
ATOM 1644 O O . ILE A 1 211 ? 4.960 -5.245 9.740 1.00 79.19 211 ILE A O 1
ATOM 1648 N N . ALA A 1 212 ? 4.906 -3.232 8.754 1.00 67.06 212 ALA A N 1
ATOM 1649 C CA . ALA A 1 212 ? 3.637 -2.845 9.360 1.00 67.06 212 ALA A CA 1
ATOM 1650 C C . ALA A 1 212 ? 2.532 -3.890 9.119 1.00 67.06 212 ALA A C 1
ATOM 1652 O O . ALA A 1 212 ? 2.043 -4.486 10.071 1.00 67.06 212 ALA A O 1
ATOM 1653 N N . CYS A 1 213 ? 2.184 -4.174 7.860 1.00 72.94 213 CYS A N 1
ATOM 1654 C CA . CYS A 1 213 ? 1.081 -5.089 7.546 1.00 72.94 213 CYS A CA 1
ATOM 1655 C C . CYS A 1 213 ? 1.361 -6.558 7.919 1.00 72.94 213 CYS A C 1
ATOM 1657 O O . CYS A 1 213 ? 0.424 -7.257 8.301 1.00 72.94 213 CYS A O 1
ATOM 1659 N N . GLY A 1 214 ? 2.634 -6.981 7.915 1.00 68.00 214 GLY A N 1
ATOM 1660 C CA . GLY A 1 214 ? 3.030 -8.359 8.223 1.00 68.00 214 GLY A CA 1
ATOM 1661 C C . GLY A 1 214 ? 3.076 -8.704 9.717 1.00 68.00 214 GLY A C 1
ATOM 1662 O O . GLY A 1 214 ? 2.983 -9.878 10.060 1.00 68.00 214 GLY A O 1
ATOM 1663 N N . ALA A 1 215 ? 3.212 -7.713 10.610 1.00 66.88 215 ALA A N 1
ATOM 1664 C CA . ALA A 1 215 ? 3.142 -7.927 12.059 1.00 66.88 215 ALA A CA 1
ATOM 1665 C C . ALA A 1 215 ? 1.704 -7.779 12.588 1.00 66.88 215 ALA A C 1
ATOM 1667 O O . ALA A 1 215 ? 1.165 -8.700 13.197 1.00 66.88 215 ALA A O 1
ATOM 1668 N N . ILE A 1 216 ? 1.083 -6.618 12.356 1.00 82.75 216 ILE A N 1
ATOM 1669 C CA . ILE A 1 216 ? -0.320 -6.322 12.679 1.00 82.75 216 ILE A CA 1
ATOM 1670 C C . ILE A 1 216 ? -0.759 -5.063 11.922 1.00 82.75 216 ILE A C 1
ATOM 1672 O O . ILE A 1 216 ? 0.002 -4.108 11.803 1.00 82.75 216 ILE A O 1
ATOM 1676 N N . SER A 1 217 ? -1.985 -5.037 11.393 1.00 86.69 217 SER A N 1
ATOM 1677 C CA . SER A 1 217 ? -2.415 -3.977 10.475 1.00 86.69 217 SER A CA 1
ATOM 1678 C C . SER A 1 217 ? -3.665 -3.232 10.933 1.00 86.69 217 SER A C 1
ATOM 1680 O O . SER A 1 217 ? -4.759 -3.797 10.987 1.00 86.69 217 SER A O 1
ATOM 1682 N N . GLY A 1 218 ? -3.522 -1.926 11.171 1.00 87.31 218 GLY A N 1
ATOM 1683 C CA . GLY A 1 218 ? -4.652 -1.026 11.402 1.00 87.31 218 GLY A CA 1
ATOM 1684 C C . GLY A 1 218 ? -5.504 -0.806 10.148 1.00 87.31 218 GLY A C 1
ATOM 1685 O O . GLY A 1 218 ? -6.716 -0.612 10.253 1.00 87.31 218 GLY A O 1
ATOM 1686 N N . TRP A 1 219 ? -4.903 -0.910 8.957 1.00 85.00 219 TRP A N 1
ATOM 1687 C CA . TRP A 1 219 ? -5.612 -0.801 7.679 1.00 85.00 219 TRP A CA 1
ATOM 1688 C C . TRP A 1 219 ? -6.671 -1.898 7.525 1.00 85.00 219 TRP A C 1
ATOM 1690 O O . TRP A 1 219 ? -7.816 -1.614 7.176 1.00 85.00 219 TRP A O 1
ATOM 1700 N N . HIS A 1 220 ? -6.326 -3.147 7.852 1.00 87.94 220 HIS A N 1
ATOM 1701 C CA . HIS A 1 220 ? -7.269 -4.265 7.777 1.00 87.94 220 HIS A CA 1
ATOM 1702 C C . HIS A 1 220 ? -8.446 -4.095 8.747 1.00 87.94 220 HIS A C 1
ATOM 1704 O O . HIS A 1 220 ? -9.580 -4.392 8.379 1.00 87.94 220 HIS A O 1
ATOM 1710 N N . ALA A 1 221 ? -8.222 -3.523 9.935 1.00 87.56 221 ALA A N 1
ATOM 1711 C CA . ALA A 1 221 ? -9.304 -3.188 10.862 1.00 87.56 221 ALA A CA 1
ATOM 1712 C C . ALA A 1 221 ? -10.217 -2.062 10.324 1.00 87.56 221 ALA A C 1
ATOM 1714 O O . ALA A 1 221 ? -11.447 -2.142 10.421 1.00 87.56 221 ALA A O 1
ATOM 1715 N N . LEU A 1 222 ? -9.636 -1.028 9.704 1.00 86.50 222 LEU A N 1
ATOM 1716 C CA . LEU A 1 222 ? -10.391 0.072 9.095 1.00 86.50 222 LEU A CA 1
ATOM 1717 C C . LEU A 1 222 ? -11.276 -0.418 7.937 1.00 86.50 222 LEU A C 1
ATOM 1719 O O . LEU A 1 222 ? -12.466 -0.120 7.892 1.00 86.50 222 LEU A O 1
ATOM 1723 N N . PHE A 1 223 ? -10.729 -1.204 7.011 1.00 85.50 223 PHE A N 1
ATOM 1724 C CA . PHE A 1 223 ? -11.507 -1.726 5.882 1.00 85.50 223 PHE A CA 1
ATOM 1725 C C . PHE A 1 223 ? -12.455 -2.853 6.279 1.00 85.50 223 PHE A C 1
ATOM 1727 O O . PHE A 1 223 ? -13.550 -2.936 5.719 1.00 85.50 223 PHE A O 1
ATOM 1734 N N . GLY A 1 224 ? -12.088 -3.647 7.287 1.00 86.31 224 GLY A N 1
ATOM 1735 C CA . GLY A 1 224 ? -12.970 -4.629 7.905 1.00 86.31 224 GLY A CA 1
ATOM 1736 C C . GLY A 1 224 ? -14.268 -3.990 8.397 1.00 86.31 224 GLY A C 1
ATOM 1737 O O . GLY A 1 224 ? -15.349 -4.488 8.099 1.00 86.31 224 GLY A O 1
ATOM 1738 N N . SER A 1 225 ? -14.170 -2.839 9.069 1.00 82.31 225 SER A N 1
ATOM 1739 C CA . SER A 1 225 ? -15.327 -2.126 9.630 1.00 82.31 225 SER A CA 1
ATOM 1740 C C . SER A 1 225 ? -16.120 -1.295 8.611 1.00 82.31 225 SER A C 1
ATOM 1742 O O . SER A 1 225 ? -17.345 -1.227 8.699 1.00 82.31 225 SER A O 1
ATOM 1744 N N . VAL A 1 226 ? -15.461 -0.664 7.633 1.00 78.44 226 VAL A N 1
ATOM 1745 C CA . VAL A 1 226 ? -16.135 0.247 6.684 1.00 78.44 226 VAL A CA 1
ATOM 1746 C C . VAL A 1 226 ? -16.654 -0.476 5.436 1.00 78.44 226 VAL A C 1
ATOM 1748 O O . VAL A 1 226 ? -17.696 -0.101 4.894 1.00 78.44 226 VAL A O 1
ATOM 1751 N N . GLY A 1 227 ? -15.928 -1.491 4.962 1.00 78.81 227 GLY A N 1
ATOM 1752 C CA . GLY A 1 227 ? -16.202 -2.192 3.708 1.00 78.81 227 GLY A CA 1
ATOM 1753 C C . GLY A 1 227 ? -16.688 -3.617 3.927 1.00 78.81 227 GLY A C 1
ATOM 1754 O O . GLY A 1 227 ? -17.838 -3.924 3.620 1.00 78.81 227 GLY A O 1
ATOM 1755 N N . THR A 1 228 ? -15.817 -4.475 4.462 1.00 85.06 228 THR A N 1
ATOM 1756 C CA . THR A 1 228 ? -16.048 -5.925 4.540 1.00 85.06 228 THR A CA 1
ATOM 1757 C C . THR A 1 228 ? -17.292 -6.267 5.352 1.00 85.06 228 THR A C 1
ATOM 1759 O O . THR A 1 228 ? -18.120 -7.039 4.884 1.00 85.06 228 THR A O 1
ATOM 1762 N N . ALA A 1 229 ? -17.501 -5.624 6.505 1.00 85.00 229 ALA A N 1
ATOM 1763 C CA . ALA A 1 229 ? -18.677 -5.852 7.347 1.00 85.00 229 ALA A CA 1
ATOM 1764 C C . ALA A 1 229 ? -20.019 -5.582 6.638 1.00 85.00 229 ALA A C 1
ATOM 1766 O O . ALA A 1 229 ? -21.039 -6.118 7.049 1.00 85.00 229 ALA A O 1
ATOM 1767 N N . ARG A 1 230 ? -20.035 -4.770 5.570 1.00 83.19 230 ARG A N 1
ATOM 1768 C CA . ARG A 1 230 ? -21.244 -4.480 4.775 1.00 83.19 230 ARG A CA 1
ATOM 1769 C C . ARG A 1 230 ? -21.437 -5.425 3.586 1.00 83.19 230 ARG A C 1
ATOM 1771 O O . ARG A 1 230 ? -22.437 -5.303 2.889 1.00 83.19 230 ARG A O 1
ATOM 1778 N N . GLN A 1 231 ? -20.455 -6.282 3.310 1.00 83.88 231 GLN A N 1
ATOM 1779 C CA . GLN A 1 231 ? -20.462 -7.248 2.206 1.00 83.88 231 GLN A CA 1
ATOM 1780 C C . GLN A 1 231 ? -20.647 -8.691 2.687 1.00 83.88 231 GLN A C 1
ATOM 1782 O O . GLN A 1 231 ? -20.808 -9.581 1.863 1.00 83.88 231 GLN A O 1
ATOM 1787 N N . ILE A 1 232 ? -20.598 -8.921 3.999 1.00 88.06 232 ILE A N 1
ATOM 1788 C CA . ILE A 1 232 ? -20.861 -10.225 4.603 1.00 88.06 232 ILE A CA 1
ATOM 1789 C C . ILE A 1 232 ? -22.377 -10.429 4.677 1.00 88.06 232 ILE A C 1
ATOM 1791 O O . ILE A 1 232 ? -23.081 -9.594 5.246 1.00 88.06 232 ILE A O 1
ATOM 1795 N N . GLU A 1 233 ? -22.864 -11.527 4.098 1.00 88.75 233 GLU A N 1
ATOM 1796 C CA . GLU A 1 233 ? -24.288 -11.891 4.100 1.00 88.75 233 GLU A CA 1
ATOM 1797 C C . GLU A 1 233 ? -24.658 -12.718 5.337 1.00 88.75 233 GLU A C 1
ATOM 1799 O O . GLU A 1 233 ? -25.687 -12.457 5.962 1.00 88.75 233 GLU A O 1
ATOM 1804 N N . TYR A 1 234 ? -23.793 -13.661 5.730 1.00 89.56 234 TYR A N 1
ATOM 1805 C CA . TYR A 1 234 ? -24.011 -14.549 6.870 1.00 89.56 234 TYR A CA 1
ATOM 1806 C C . TYR A 1 234 ? -22.910 -14.411 7.922 1.00 89.56 234 TYR A C 1
ATOM 1808 O O . TYR A 1 234 ? -21.728 -14.289 7.605 1.00 89.56 234 TYR A O 1
ATOM 1816 N N . GLU A 1 235 ? -23.273 -14.502 9.204 1.00 87.38 235 GLU A N 1
ATOM 1817 C CA . GLU A 1 235 ? -22.298 -14.471 10.306 1.00 87.38 235 GLU A CA 1
ATOM 1818 C C . GLU A 1 235 ? -21.287 -15.630 10.214 1.00 87.38 235 GLU A C 1
ATOM 1820 O O . GLU A 1 235 ? -20.116 -15.476 10.563 1.00 87.38 235 GLU A O 1
ATOM 1825 N N . THR A 1 236 ? -21.703 -16.763 9.642 1.00 90.38 236 THR A N 1
ATOM 1826 C CA . THR A 1 236 ? -20.836 -17.914 9.353 1.00 90.38 236 THR A CA 1
ATOM 1827 C C . THR A 1 236 ? -19.687 -17.582 8.398 1.00 90.38 236 THR A C 1
ATOM 1829 O O . THR A 1 236 ? -18.638 -18.222 8.469 1.00 90.38 236 THR A O 1
ATOM 1832 N N . ASP A 1 237 ? -19.833 -16.555 7.557 1.00 89.81 237 ASP A N 1
ATOM 1833 C CA . ASP A 1 237 ? -18.805 -16.138 6.597 1.00 89.81 237 ASP A CA 1
ATOM 1834 C C . ASP A 1 237 ? -17.742 -15.230 7.232 1.00 89.81 237 ASP A C 1
ATOM 1836 O O . ASP A 1 237 ? -16.667 -15.028 6.660 1.00 89.81 237 ASP A O 1
ATOM 1840 N N . VAL A 1 238 ? -17.983 -14.721 8.447 1.00 89.06 238 VAL A N 1
ATOM 1841 C CA . VAL A 1 238 ? -17.053 -13.822 9.150 1.00 89.06 238 VAL A CA 1
ATOM 1842 C C . VAL A 1 238 ? -15.714 -14.506 9.421 1.00 89.06 238 VAL A C 1
ATOM 1844 O O . VAL A 1 238 ? -14.667 -13.875 9.270 1.00 89.06 238 VAL A O 1
ATOM 1847 N N . LEU A 1 239 ? -15.709 -15.790 9.793 1.00 89.06 239 LEU A N 1
ATOM 1848 C CA . LEU A 1 239 ? -14.471 -16.513 10.094 1.00 89.06 239 LEU A CA 1
ATOM 1849 C C . LEU A 1 239 ? -13.627 -16.795 8.827 1.00 89.06 239 LEU A C 1
ATOM 1851 O O . LEU A 1 239 ? -12.441 -16.444 8.835 1.00 89.06 239 LEU A O 1
ATOM 1855 N N . PRO A 1 240 ? -14.184 -17.350 7.729 1.00 89.94 240 PRO A N 1
ATOM 1856 C CA . PRO A 1 240 ? -13.464 -17.486 6.460 1.00 89.94 240 PRO A CA 1
ATOM 1857 C C . PRO A 1 240 ? -12.939 -16.154 5.912 1.00 89.94 240 PRO A C 1
ATOM 1859 O O . PRO A 1 240 ? -11.783 -16.073 5.495 1.00 89.94 240 PRO A O 1
ATOM 1862 N N . VAL A 1 241 ? -13.757 -15.098 5.935 1.00 88.38 241 VAL A N 1
ATOM 1863 C CA . VAL A 1 241 ? -13.393 -13.788 5.374 1.00 88.38 241 VAL A CA 1
ATOM 1864 C C . VAL A 1 241 ? -12.396 -13.048 6.266 1.00 88.38 241 VAL A C 1
ATOM 1866 O O . VAL A 1 241 ? -11.444 -12.455 5.768 1.00 88.38 241 VAL A O 1
ATOM 1869 N N . GLY A 1 242 ? -12.593 -13.076 7.583 1.00 83.88 242 GLY A N 1
ATOM 1870 C CA . GLY A 1 242 ? -11.742 -12.379 8.543 1.00 83.88 242 GLY A CA 1
ATOM 1871 C C . GLY A 1 242 ? -10.419 -13.099 8.790 1.00 83.88 242 GLY A C 1
ATOM 1872 O O . GLY A 1 242 ? -9.355 -12.529 8.568 1.00 83.88 242 GLY A O 1
ATOM 1873 N N . ALA A 1 243 ? -10.466 -14.351 9.249 1.00 84.62 243 ALA A N 1
ATOM 1874 C CA . ALA A 1 243 ? -9.266 -15.108 9.608 1.00 84.62 243 ALA A CA 1
ATOM 1875 C C . ALA A 1 243 ? -8.681 -15.876 8.413 1.00 84.62 243 ALA A C 1
ATOM 1877 O O . ALA A 1 243 ? -7.471 -15.836 8.188 1.00 84.62 243 ALA A O 1
ATOM 1878 N N . GLY A 1 244 ? -9.529 -16.545 7.626 1.00 86.69 244 GLY A N 1
ATOM 1879 C CA . GLY A 1 244 ? -9.089 -17.369 6.495 1.00 86.69 244 GLY A CA 1
ATOM 1880 C C . GLY A 1 244 ? -8.370 -16.558 5.414 1.00 86.69 244 GLY A C 1
ATOM 1881 O O . GLY A 1 244 ? -7.257 -16.906 5.016 1.00 86.69 244 GLY A O 1
ATOM 1882 N N . ALA A 1 245 ? -8.950 -15.430 4.993 1.00 85.56 245 ALA A N 1
ATOM 1883 C CA . ALA A 1 245 ? -8.329 -14.560 3.994 1.00 85.56 245 ALA A CA 1
ATOM 1884 C C . ALA A 1 245 ? -7.031 -13.904 4.498 1.00 85.56 245 ALA A C 1
ATOM 1886 O O . ALA A 1 245 ? -6.104 -13.724 3.713 1.00 85.56 245 ALA A O 1
ATOM 1887 N N . MET A 1 246 ? -6.923 -13.587 5.794 1.00 86.75 246 MET A N 1
ATOM 1888 C CA . MET A 1 246 ? -5.679 -13.066 6.382 1.00 86.75 246 MET A CA 1
ATOM 1889 C C . MET A 1 246 ? -4.573 -14.130 6.417 1.00 86.75 246 MET A C 1
ATOM 1891 O O . MET A 1 246 ? -3.413 -13.817 6.149 1.00 86.75 246 MET A O 1
ATOM 1895 N N . PHE A 1 247 ? -4.926 -15.389 6.693 1.00 83.75 247 PHE A N 1
ATOM 1896 C CA . PHE A 1 247 ? -3.979 -16.504 6.664 1.00 83.75 247 PHE A CA 1
ATOM 1897 C C . PHE A 1 247 ? -3.479 -16.793 5.240 1.00 83.75 247 PHE A C 1
ATOM 1899 O O . PHE A 1 247 ? -2.277 -16.887 5.015 1.00 83.75 247 PHE A O 1
ATOM 1906 N N . PHE A 1 248 ? -4.375 -16.881 4.254 1.00 82.19 248 PHE A N 1
ATOM 1907 C CA . PHE A 1 248 ? -3.970 -17.126 2.865 1.00 82.19 248 PHE A CA 1
ATOM 1908 C C . PHE A 1 248 ? -3.317 -15.905 2.196 1.00 82.19 248 PHE A C 1
ATOM 1910 O O . PHE A 1 248 ? -2.412 -16.065 1.387 1.00 82.19 248 PHE A O 1
ATOM 1917 N N . GLY A 1 249 ? -3.770 -14.689 2.504 1.00 82.88 249 GLY A N 1
ATOM 1918 C CA . GLY A 1 249 ? -3.269 -13.452 1.904 1.00 82.88 249 GLY A CA 1
ATOM 1919 C C . GLY A 1 249 ? -2.001 -12.941 2.582 1.00 82.88 249 GLY A C 1
ATOM 1920 O O . GLY A 1 249 ? -0.904 -13.090 2.051 1.00 82.88 249 GLY A O 1
ATOM 1921 N N . GLU A 1 250 ? -2.145 -12.327 3.758 1.00 84.12 250 GLU A N 1
ATOM 1922 C CA . GLU A 1 250 ? -1.068 -11.571 4.413 1.00 84.12 250 GLU A CA 1
ATOM 1923 C C . GLU A 1 250 ? 0.060 -12.477 4.924 1.00 84.12 250 GLU A C 1
ATOM 1925 O O . GLU A 1 250 ? 1.235 -12.175 4.716 1.00 84.12 250 GLU A O 1
ATOM 1930 N N . ASN A 1 251 ? -0.266 -13.612 5.558 1.00 86.06 251 ASN A N 1
ATOM 1931 C CA . ASN A 1 251 ? 0.764 -14.506 6.097 1.00 86.06 251 ASN A CA 1
ATOM 1932 C C . ASN A 1 251 ? 1.598 -15.157 4.981 1.00 86.06 251 ASN A C 1
ATOM 1934 O O . ASN A 1 251 ? 2.830 -15.121 5.032 1.00 86.06 251 ASN A O 1
ATOM 1938 N N . MET A 1 252 ? 0.942 -15.682 3.942 1.00 87.56 252 MET A N 1
ATOM 1939 C CA . MET A 1 252 ? 1.628 -16.263 2.787 1.00 87.56 252 MET A CA 1
ATOM 1940 C C . MET A 1 252 ? 2.450 -15.217 2.030 1.00 87.56 252 MET A C 1
ATOM 1942 O O . MET A 1 252 ? 3.606 -15.484 1.699 1.00 87.56 252 MET A O 1
ATOM 1946 N N . LEU A 1 253 ? 1.902 -14.016 1.805 1.00 88.38 253 LEU A N 1
ATOM 1947 C CA . LEU A 1 253 ? 2.639 -12.914 1.187 1.00 88.38 253 LEU A CA 1
ATOM 1948 C C . LEU A 1 253 ? 3.858 -12.515 2.025 1.00 88.38 253 LEU A C 1
ATOM 1950 O O . LEU A 1 253 ? 4.925 -12.284 1.459 1.00 88.38 253 LEU A O 1
ATOM 1954 N N . GLY A 1 254 ? 3.729 -12.461 3.352 1.00 88.81 254 GLY A N 1
ATOM 1955 C CA . GLY A 1 254 ? 4.820 -12.142 4.270 1.00 88.81 254 GLY A CA 1
ATOM 1956 C C . GLY A 1 254 ? 5.956 -13.165 4.213 1.00 88.81 254 GLY A C 1
ATOM 1957 O O . GLY A 1 254 ? 7.116 -12.786 4.033 1.00 88.81 254 GLY A O 1
ATOM 1958 N N . ILE A 1 255 ? 5.631 -14.460 4.288 1.00 88.94 255 ILE A N 1
ATOM 1959 C CA . ILE A 1 255 ? 6.614 -15.552 4.176 1.00 88.94 255 ILE A CA 1
ATOM 1960 C C . ILE A 1 255 ? 7.281 -15.526 2.799 1.00 88.94 255 ILE A C 1
ATOM 1962 O O . ILE A 1 255 ? 8.508 -15.558 2.703 1.00 88.94 255 ILE A O 1
ATOM 1966 N N . LEU A 1 256 ? 6.492 -15.419 1.728 1.00 90.94 256 LEU A N 1
ATOM 1967 C CA . LEU A 1 256 ? 7.018 -15.387 0.369 1.00 90.94 256 LEU A CA 1
ATOM 1968 C C . LEU A 1 256 ? 7.894 -14.155 0.126 1.00 90.94 256 LEU A C 1
ATOM 1970 O O . LEU A 1 256 ? 8.928 -14.266 -0.524 1.00 90.94 256 LEU A O 1
ATOM 1974 N N . SER A 1 257 ? 7.525 -12.997 0.679 1.00 89.56 257 SER A N 1
ATOM 1975 C CA . SER A 1 257 ? 8.329 -11.775 0.593 1.00 89.56 257 SER A CA 1
ATOM 1976 C C . SER A 1 257 ? 9.661 -11.926 1.316 1.00 89.56 257 SER A C 1
ATOM 1978 O O . SER A 1 257 ? 10.693 -11.536 0.770 1.00 89.56 257 SER A O 1
ATOM 1980 N N . LEU A 1 258 ? 9.661 -12.537 2.507 1.00 88.69 258 LEU A N 1
ATOM 1981 C CA . LEU A 1 258 ? 10.887 -12.839 3.239 1.00 88.69 258 LEU A CA 1
ATOM 1982 C C . LEU A 1 258 ? 11.801 -13.748 2.410 1.00 88.69 258 LEU A C 1
ATOM 1984 O O . LEU A 1 258 ? 12.958 -13.397 2.194 1.00 88.69 258 LEU A O 1
ATOM 1988 N N . LEU A 1 259 ? 11.274 -14.862 1.890 1.00 90.25 259 LEU A N 1
ATOM 1989 C CA . LEU A 1 259 ? 12.029 -15.795 1.049 1.00 90.25 259 LEU A CA 1
ATOM 1990 C C . LEU A 1 259 ? 12.550 -15.123 -0.227 1.00 90.25 259 LEU A C 1
ATOM 1992 O O . LEU A 1 259 ? 13.718 -15.280 -0.580 1.00 90.25 259 LEU A O 1
ATOM 1996 N N . ALA A 1 260 ? 11.710 -14.355 -0.922 1.00 90.69 260 ALA A N 1
ATOM 1997 C CA . ALA A 1 260 ? 12.076 -13.681 -2.164 1.00 90.69 260 ALA A CA 1
ATOM 1998 C C . ALA A 1 260 ? 13.228 -12.691 -1.944 1.00 90.69 260 ALA A C 1
ATOM 2000 O O . ALA A 1 260 ? 14.197 -12.694 -2.699 1.00 90.69 260 ALA A O 1
ATOM 2001 N N . VAL A 1 261 ? 13.170 -11.882 -0.884 1.00 88.06 261 VAL A N 1
ATOM 2002 C CA . VAL A 1 261 ? 14.201 -10.877 -0.590 1.00 88.06 261 VAL A CA 1
ATOM 2003 C C . VAL A 1 261 ? 15.511 -11.525 -0.123 1.00 88.06 261 VAL A C 1
ATOM 2005 O O . VAL A 1 261 ? 16.587 -11.114 -0.568 1.00 88.06 261 VAL A O 1
ATOM 2008 N N . THR A 1 262 ? 15.456 -12.553 0.732 1.00 87.50 262 THR A N 1
ATOM 2009 C CA . THR A 1 262 ? 16.664 -13.214 1.262 1.00 87.50 262 THR A CA 1
ATOM 2010 C C . THR A 1 262 ? 17.400 -14.048 0.217 1.00 87.50 262 THR A C 1
ATOM 2012 O O . THR A 1 262 ? 18.631 -14.112 0.253 1.00 87.50 262 THR A O 1
ATOM 2015 N N . THR A 1 263 ? 16.680 -14.642 -0.736 1.00 86.50 263 THR A N 1
ATOM 2016 C CA . THR A 1 263 ? 17.255 -15.417 -1.852 1.00 86.50 263 THR A CA 1
ATOM 2017 C C . THR A 1 263 ? 17.665 -14.538 -3.036 1.00 86.50 263 THR A C 1
ATOM 2019 O O . THR A 1 263 ? 18.642 -14.837 -3.732 1.00 86.50 263 THR A O 1
ATOM 2022 N N . ALA A 1 264 ? 16.979 -13.409 -3.270 1.00 83.06 264 ALA A N 1
ATOM 2023 C CA . ALA A 1 264 ? 17.389 -12.424 -4.268 1.00 83.06 264 ALA A CA 1
ATOM 2024 C C . ALA A 1 264 ? 18.803 -11.904 -3.963 1.00 83.06 264 ALA A C 1
ATOM 2026 O O . ALA A 1 264 ? 19.653 -11.891 -4.862 1.00 83.06 264 ALA A O 1
ATOM 2027 N N . GLY A 1 265 ? 19.070 -11.543 -2.702 1.00 71.81 265 GLY A N 1
ATOM 2028 C CA . GLY A 1 265 ? 20.385 -11.110 -2.210 1.00 71.81 265 GLY A CA 1
ATOM 2029 C C . GLY A 1 265 ? 20.869 -9.756 -2.734 1.00 71.81 265 GLY A C 1
ATOM 2030 O O . GLY A 1 265 ? 21.953 -9.316 -2.368 1.00 71.81 265 GLY A O 1
ATOM 2031 N N . GLN A 1 266 ? 20.087 -9.100 -3.592 1.00 69.00 266 GLN A N 1
ATOM 2032 C CA . GLN A 1 266 ? 20.406 -7.821 -4.219 1.00 69.00 266 GLN A CA 1
ATOM 2033 C C . GLN A 1 266 ? 19.123 -7.028 -4.497 1.00 69.00 266 GLN A C 1
ATOM 2035 O O . GLN A 1 266 ? 18.065 -7.611 -4.746 1.00 69.00 266 GLN A O 1
ATOM 2040 N N . GLY A 1 267 ? 19.235 -5.700 -4.499 1.00 67.69 267 GLY A N 1
ATOM 2041 C CA . GLY A 1 267 ? 18.093 -4.791 -4.618 1.00 67.69 267 GLY A CA 1
ATOM 2042 C C . GLY A 1 267 ? 17.381 -4.538 -3.285 1.00 67.69 267 GLY A C 1
ATOM 2043 O O . GLY A 1 267 ? 17.760 -5.068 -2.243 1.00 67.69 267 GLY A O 1
ATOM 2044 N N . ALA A 1 268 ? 16.346 -3.701 -3.323 1.00 71.62 268 ALA A N 1
ATOM 2045 C CA . ALA A 1 268 ? 15.524 -3.349 -2.168 1.00 71.62 268 ALA A CA 1
ATOM 2046 C C . ALA A 1 268 ? 14.046 -3.228 -2.574 1.00 71.62 268 ALA A C 1
ATOM 2048 O O . ALA A 1 268 ? 13.734 -2.985 -3.743 1.00 71.62 268 ALA A O 1
ATOM 2049 N N . GLY A 1 269 ? 13.140 -3.398 -1.607 1.00 80.12 269 GLY A N 1
ATOM 2050 C CA . GLY A 1 269 ? 11.698 -3.212 -1.796 1.00 80.12 269 GLY A CA 1
ATOM 2051 C C . GLY A 1 269 ? 11.108 -4.067 -2.925 1.00 80.12 269 GLY A C 1
ATOM 2052 O O . GLY A 1 269 ? 11.396 -5.261 -3.031 1.00 80.12 269 GLY A O 1
ATOM 2053 N N . ALA A 1 270 ? 10.299 -3.436 -3.782 1.00 85.06 270 ALA A N 1
ATOM 2054 C CA . ALA A 1 270 ? 9.574 -4.091 -4.874 1.00 85.06 270 ALA A CA 1
ATOM 2055 C C . ALA A 1 270 ? 10.486 -4.853 -5.848 1.00 85.06 270 ALA A C 1
ATOM 2057 O O . ALA A 1 270 ? 10.130 -5.936 -6.305 1.00 85.06 270 ALA A O 1
ATOM 2058 N N . ALA A 1 271 ? 11.677 -4.321 -6.142 1.00 87.50 271 ALA A N 1
ATOM 2059 C CA . ALA A 1 271 ? 12.607 -4.947 -7.079 1.00 87.50 271 ALA A CA 1
ATOM 2060 C C . ALA A 1 271 ? 13.214 -6.244 -6.526 1.00 87.50 271 ALA A C 1
ATOM 2062 O O . ALA A 1 271 ? 13.344 -7.222 -7.262 1.00 87.50 271 ALA A O 1
ATOM 2063 N N . ALA A 1 272 ? 13.551 -6.275 -5.230 1.00 88.69 272 ALA A N 1
ATOM 2064 C CA . ALA A 1 272 ? 14.047 -7.487 -4.576 1.00 88.69 272 ALA A CA 1
ATOM 2065 C C . ALA A 1 272 ? 12.960 -8.569 -4.520 1.00 88.69 272 ALA A C 1
ATOM 2067 O O . ALA A 1 272 ? 13.223 -9.721 -4.862 1.00 88.69 272 ALA A O 1
ATOM 2068 N N . PHE A 1 273 ? 11.729 -8.178 -4.170 1.00 91.69 273 PHE A N 1
ATOM 2069 C CA . PHE A 1 273 ? 10.572 -9.070 -4.191 1.00 91.69 273 PHE A CA 1
ATOM 2070 C C . PHE A 1 273 ? 10.335 -9.658 -5.589 1.00 91.69 273 PHE A C 1
ATOM 2072 O O . PHE A 1 273 ? 10.351 -10.876 -5.754 1.00 91.69 273 PHE A O 1
ATOM 2079 N N . ALA A 1 274 ? 10.190 -8.809 -6.610 1.00 92.94 274 ALA A N 1
ATOM 2080 C CA . ALA A 1 274 ? 9.905 -9.246 -7.974 1.00 92.94 274 ALA A CA 1
ATOM 2081 C C . ALA A 1 274 ? 11.013 -10.145 -8.546 1.00 92.94 274 ALA A C 1
ATOM 2083 O O . ALA A 1 274 ? 10.722 -11.174 -9.152 1.00 92.94 274 ALA A O 1
ATOM 2084 N N . SER A 1 275 ? 12.280 -9.803 -8.300 1.00 91.81 275 SER A N 1
ATOM 2085 C CA . SER A 1 275 ? 13.434 -10.621 -8.694 1.00 91.81 275 SER A CA 1
ATOM 2086 C C . SER A 1 275 ? 13.421 -12.001 -8.026 1.00 91.81 275 SER A C 1
ATOM 2088 O O . SER A 1 275 ? 13.654 -13.012 -8.691 1.00 91.81 275 SER A O 1
ATOM 2090 N N . GLY A 1 276 ? 13.101 -12.070 -6.728 1.00 92.38 276 GLY A N 1
ATOM 2091 C CA . GLY A 1 276 ? 12.968 -13.337 -6.004 1.00 92.38 276 GLY A CA 1
ATOM 2092 C C . GLY A 1 276 ? 11.851 -14.219 -6.568 1.00 92.38 276 GLY A C 1
ATOM 2093 O O . GLY A 1 276 ? 12.087 -15.390 -6.857 1.00 92.38 276 GLY A O 1
ATOM 2094 N N . ILE A 1 277 ? 10.675 -13.641 -6.842 1.00 94.31 277 ILE A N 1
ATOM 2095 C CA . ILE A 1 277 ? 9.575 -14.340 -7.531 1.00 94.31 277 ILE A CA 1
ATOM 2096 C C . ILE A 1 277 ? 10.023 -14.864 -8.901 1.00 94.31 277 ILE A C 1
ATOM 2098 O O . ILE A 1 277 ? 9.777 -16.026 -9.225 1.00 94.31 277 ILE A O 1
ATOM 2102 N N . GLY A 1 278 ? 10.731 -14.046 -9.686 1.00 93.69 278 GLY A N 1
ATOM 2103 C CA . GLY A 1 278 ? 11.278 -14.455 -10.979 1.00 93.69 278 GLY A CA 1
ATOM 2104 C C . GLY A 1 278 ? 12.187 -15.679 -10.890 1.00 93.69 278 GLY A C 1
ATOM 2105 O O . GLY A 1 278 ? 12.090 -16.587 -11.714 1.00 93.69 278 GLY A O 1
ATOM 2106 N N . ARG A 1 279 ? 13.030 -15.742 -9.855 1.00 92.81 279 ARG A N 1
ATOM 2107 C CA . ARG A 1 279 ? 13.897 -16.898 -9.600 1.00 92.81 279 ARG A CA 1
ATOM 2108 C C . ARG A 1 279 ? 13.104 -18.133 -9.177 1.00 92.81 279 ARG A C 1
ATOM 2110 O O . ARG A 1 279 ? 13.360 -19.206 -9.714 1.00 92.81 279 ARG A O 1
ATOM 2117 N N . PHE A 1 280 ? 12.121 -18.004 -8.289 1.00 94.31 280 PHE A N 1
ATOM 2118 C CA . PHE A 1 280 ? 11.292 -19.143 -7.869 1.00 94.31 280 PHE A CA 1
ATOM 2119 C C . PHE A 1 280 ? 10.493 -19.748 -9.022 1.00 94.31 280 PHE A C 1
ATOM 2121 O O . PHE A 1 280 ? 10.410 -20.967 -9.141 1.00 94.31 280 PHE A O 1
ATOM 2128 N N . LEU A 1 281 ? 9.963 -18.914 -9.916 1.00 94.31 281 LEU A N 1
ATOM 2129 C CA . LEU A 1 281 ? 9.220 -19.393 -11.081 1.00 94.31 281 LEU A CA 1
ATOM 2130 C C . LEU A 1 281 ? 10.112 -20.081 -12.124 1.00 94.31 281 LEU A C 1
ATOM 2132 O O . LEU A 1 281 ? 9.624 -20.925 -12.875 1.00 94.31 281 LEU A O 1
ATOM 2136 N N . SER A 1 282 ? 11.418 -19.797 -12.132 1.00 93.75 282 SER A N 1
ATOM 2137 C CA . SER A 1 282 ? 12.357 -20.452 -13.051 1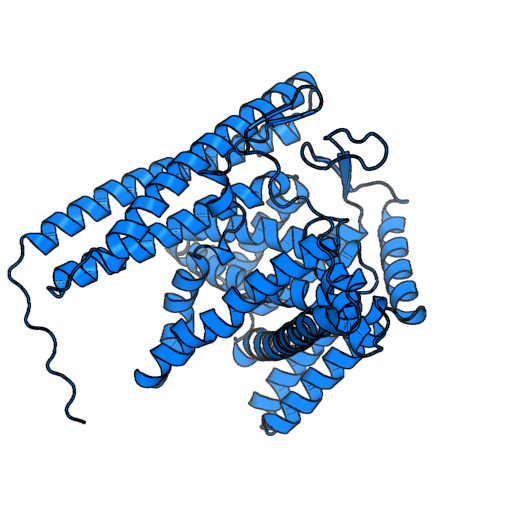.00 93.75 282 SER A CA 1
ATOM 2138 C C . SER A 1 282 ? 12.525 -21.951 -12.820 1.00 93.75 282 SER A C 1
ATOM 2140 O O . SER A 1 282 ? 12.879 -22.672 -13.750 1.00 93.75 282 SER A O 1
ATOM 2142 N N . VAL A 1 283 ? 12.153 -22.447 -11.636 1.00 92.56 283 VAL A N 1
ATOM 2143 C CA . VAL A 1 283 ? 12.109 -23.886 -11.336 1.00 92.56 283 VAL A CA 1
ATOM 2144 C C . VAL A 1 283 ? 11.111 -24.623 -12.239 1.00 92.56 283 VAL A C 1
ATOM 2146 O O . VAL A 1 283 ? 11.320 -25.786 -12.567 1.00 92.56 283 VAL A O 1
ATOM 2149 N N . PHE A 1 284 ? 10.062 -23.939 -12.705 1.00 92.56 284 PHE A N 1
ATOM 2150 C CA . PHE A 1 284 ? 9.084 -24.490 -13.649 1.00 92.56 284 PHE A CA 1
ATOM 2151 C C . PHE A 1 284 ? 9.486 -24.311 -15.123 1.00 92.56 284 PHE A C 1
ATOM 2153 O O . PHE A 1 284 ? 8.674 -24.549 -16.012 1.00 92.56 284 PHE A O 1
ATOM 2160 N N . GLY A 1 285 ? 10.710 -23.851 -15.405 1.00 90.62 285 GLY A N 1
ATOM 2161 C CA . GLY A 1 285 ? 11.176 -23.547 -16.762 1.00 90.62 285 GLY A CA 1
ATOM 2162 C C . GLY A 1 285 ? 10.717 -22.186 -17.302 1.00 90.62 285 GLY A C 1
ATOM 2163 O O . GLY A 1 285 ? 10.937 -21.890 -18.475 1.00 90.62 285 GLY A O 1
ATOM 2164 N N . ILE A 1 286 ? 10.099 -21.340 -16.470 1.00 92.62 286 ILE A N 1
ATOM 2165 C CA . ILE A 1 286 ? 9.700 -19.979 -16.852 1.00 92.62 286 ILE A CA 1
ATOM 2166 C C . ILE A 1 286 ? 10.936 -19.066 -16.804 1.00 92.62 286 ILE A C 1
ATOM 2168 O O . ILE A 1 286 ? 11.561 -18.958 -15.748 1.00 92.62 286 ILE A O 1
ATOM 2172 N N . PRO A 1 287 ? 11.304 -18.354 -17.884 1.00 94.25 287 PRO A N 1
ATOM 2173 C CA . PRO A 1 287 ? 12.453 -17.458 -17.825 1.00 94.25 287 PRO A CA 1
ATOM 2174 C C . PRO A 1 287 ? 12.257 -16.358 -16.770 1.00 94.25 287 PRO A C 1
ATOM 2176 O O . PRO A 1 287 ? 11.165 -15.804 -16.616 1.00 94.25 287 PRO A O 1
ATOM 2179 N N . VAL A 1 288 ? 13.335 -16.028 -16.049 1.00 92.69 288 VAL A N 1
ATOM 2180 C CA . VAL A 1 288 ? 13.310 -15.154 -14.858 1.00 92.69 288 VAL A CA 1
ATOM 2181 C C . VAL A 1 288 ? 12.657 -13.797 -15.133 1.00 92.69 288 VAL A C 1
ATOM 2183 O O . VAL A 1 288 ? 11.987 -13.252 -14.258 1.00 92.69 288 VAL A O 1
ATOM 2186 N N . GLU A 1 289 ? 12.807 -13.253 -16.340 1.00 92.88 289 GLU A N 1
ATOM 2187 C CA . GLU A 1 289 ? 12.211 -11.971 -16.734 1.00 92.88 289 GLU A CA 1
ATOM 2188 C C . GLU A 1 289 ? 10.673 -11.979 -16.697 1.00 92.88 289 GLU A C 1
ATOM 2190 O O . GLU A 1 289 ? 10.072 -11.037 -16.179 1.00 92.88 289 GLU A O 1
ATOM 2195 N N . TYR A 1 290 ? 10.029 -13.065 -17.136 1.00 93.88 290 TYR A N 1
ATOM 2196 C CA . TYR A 1 290 ? 8.569 -13.204 -17.110 1.00 93.88 290 TYR A CA 1
ATOM 2197 C C . TYR A 1 290 ? 8.052 -13.364 -15.686 1.00 93.88 290 TYR A C 1
ATOM 2199 O O . TYR A 1 290 ? 7.074 -12.722 -15.301 1.00 93.88 290 TYR A O 1
ATOM 2207 N N . GLY A 1 291 ? 8.748 -14.157 -14.868 1.00 94.00 291 GLY A N 1
ATOM 2208 C CA . GLY A 1 291 ? 8.409 -14.269 -13.454 1.00 94.00 291 GLY A CA 1
ATOM 2209 C C . GLY A 1 291 ? 8.634 -12.959 -12.687 1.00 94.00 291 GLY A C 1
ATOM 2210 O O . GLY A 1 291 ? 7.845 -12.608 -11.812 1.00 94.00 291 GLY A O 1
ATOM 2211 N N . THR A 1 292 ? 9.652 -12.180 -13.064 1.00 93.75 292 THR A N 1
ATOM 2212 C CA . THR A 1 292 ? 9.907 -10.851 -12.487 1.00 93.75 292 THR A CA 1
ATOM 2213 C C . THR A 1 292 ? 8.805 -9.861 -12.868 1.00 93.75 292 THR A C 1
ATOM 2215 O O . THR A 1 292 ? 8.350 -9.095 -12.018 1.00 93.75 292 THR A O 1
ATOM 2218 N N . ALA A 1 293 ? 8.320 -9.888 -14.114 1.00 94.12 293 ALA A N 1
ATOM 2219 C CA . ALA A 1 293 ? 7.181 -9.072 -14.531 1.00 94.12 293 ALA A CA 1
ATOM 2220 C C . ALA A 1 293 ? 5.897 -9.420 -13.763 1.00 94.12 293 ALA A C 1
ATOM 2222 O O . ALA A 1 293 ? 5.198 -8.507 -13.323 1.00 94.12 293 ALA A O 1
ATOM 2223 N N . LEU A 1 294 ? 5.628 -10.710 -13.520 1.00 94.94 294 LEU A N 1
ATOM 2224 C CA . LEU A 1 294 ? 4.528 -11.143 -12.647 1.00 94.94 294 LEU A CA 1
ATOM 2225 C C . LEU A 1 294 ? 4.689 -10.610 -11.218 1.00 94.94 294 LEU A C 1
ATOM 2227 O O . LEU A 1 294 ? 3.735 -10.077 -10.656 1.00 94.94 294 LEU A O 1
ATOM 2231 N N . GLY A 1 295 ? 5.898 -10.682 -10.653 1.00 94.25 295 GLY A N 1
ATOM 2232 C CA . GLY A 1 295 ? 6.198 -10.140 -9.327 1.00 94.25 295 GLY A CA 1
ATOM 2233 C C . GLY A 1 295 ? 5.944 -8.631 -9.219 1.00 94.25 295 GLY A C 1
ATOM 2234 O O . GLY A 1 295 ? 5.300 -8.181 -8.270 1.00 94.25 295 GLY A O 1
ATOM 2235 N N . PHE A 1 296 ? 6.383 -7.843 -10.208 1.00 94.44 296 PHE A N 1
ATOM 2236 C CA . PHE A 1 296 ? 6.087 -6.406 -10.254 1.00 94.44 296 PHE A CA 1
ATOM 2237 C C . PHE A 1 296 ? 4.599 -6.121 -10.445 1.00 94.44 296 PHE A C 1
ATOM 2239 O O . PHE A 1 296 ? 4.072 -5.222 -9.791 1.00 94.44 296 PHE A O 1
ATOM 2246 N N . ALA A 1 297 ? 3.914 -6.880 -11.303 1.00 93.69 297 ALA A N 1
ATOM 2247 C CA . ALA A 1 297 ? 2.480 -6.733 -11.498 1.00 93.69 297 ALA A CA 1
ATOM 2248 C C . ALA A 1 297 ? 1.724 -7.007 -10.193 1.00 93.69 297 ALA A C 1
ATOM 2250 O O . ALA A 1 297 ? 0.957 -6.155 -9.762 1.00 93.69 297 ALA A O 1
ATOM 2251 N N . ALA A 1 298 ? 1.990 -8.124 -9.510 1.00 93.31 298 ALA A N 1
ATOM 2252 C CA . ALA A 1 298 ? 1.371 -8.438 -8.222 1.00 93.31 298 ALA A CA 1
ATOM 2253 C C . ALA A 1 298 ? 1.621 -7.331 -7.184 1.00 93.31 298 ALA A C 1
ATOM 2255 O O . ALA A 1 298 ? 0.677 -6.862 -6.549 1.00 93.31 298 ALA A O 1
ATOM 2256 N N . PHE A 1 299 ? 2.861 -6.840 -7.073 1.00 91.94 299 PHE A N 1
ATOM 2257 C CA . PHE A 1 299 ? 3.191 -5.726 -6.181 1.00 91.94 299 PHE A CA 1
ATOM 2258 C C . PHE A 1 299 ? 2.373 -4.465 -6.504 1.00 91.94 299 PHE A C 1
ATOM 2260 O O . PHE A 1 299 ? 1.710 -3.916 -5.625 1.00 91.94 299 PHE A O 1
ATOM 2267 N N . VAL A 1 300 ? 2.371 -4.014 -7.764 1.00 93.44 300 VAL A N 1
ATOM 2268 C CA . VAL A 1 300 ? 1.623 -2.812 -8.169 1.00 93.44 300 VAL A CA 1
ATOM 2269 C C . VAL A 1 300 ? 0.123 -3.000 -7.959 1.00 93.44 300 VAL A C 1
ATOM 2271 O O . VAL A 1 300 ? -0.541 -2.065 -7.524 1.00 93.44 300 VAL A O 1
ATOM 2274 N N . LEU A 1 301 ? -0.416 -4.194 -8.213 1.00 92.44 301 LEU A N 1
ATOM 2275 C CA . LEU A 1 301 ? -1.838 -4.483 -8.040 1.00 92.44 301 LEU A CA 1
ATOM 2276 C C . LEU A 1 301 ? -2.274 -4.426 -6.582 1.00 92.44 301 LEU A C 1
ATOM 2278 O O . LEU A 1 301 ? -3.288 -3.796 -6.281 1.00 92.44 301 LEU A O 1
ATOM 2282 N N . ILE A 1 302 ? -1.497 -4.996 -5.664 1.00 89.50 302 ILE A N 1
ATOM 2283 C CA . ILE A 1 302 ? -1.769 -4.868 -4.228 1.00 89.50 302 ILE A CA 1
ATOM 2284 C C . ILE A 1 302 ? -1.768 -3.386 -3.829 1.00 89.50 302 ILE A C 1
ATOM 2286 O O . ILE A 1 302 ? -2.690 -2.908 -3.174 1.00 89.50 302 ILE A O 1
ATOM 2290 N N . VAL A 1 303 ? -0.775 -2.615 -4.272 1.00 91.38 303 VAL A N 1
ATOM 2291 C CA . VAL A 1 303 ? -0.637 -1.219 -3.838 1.00 91.38 303 VAL A CA 1
ATOM 2292 C C . VAL A 1 303 ? -1.703 -0.309 -4.467 1.00 91.38 303 VAL A C 1
ATOM 2294 O O . VAL A 1 303 ? -2.303 0.514 -3.773 1.00 91.38 303 VAL A O 1
ATOM 2297 N N . ILE A 1 304 ? -2.004 -0.462 -5.760 1.00 91.69 304 ILE A N 1
ATOM 2298 C CA . ILE A 1 304 ? -2.978 0.387 -6.463 1.00 91.69 304 ILE A CA 1
ATOM 2299 C C . ILE A 1 304 ? -4.422 0.105 -6.024 1.00 91.69 304 ILE A C 1
ATOM 2301 O O . ILE A 1 304 ? -5.243 1.024 -5.979 1.00 91.69 304 ILE A O 1
ATOM 2305 N N . THR A 1 305 ? -4.734 -1.141 -5.644 1.00 90.12 305 THR A N 1
ATOM 2306 C CA . THR A 1 305 ? -6.045 -1.505 -5.081 1.00 90.12 305 THR A CA 1
ATOM 2307 C C . THR A 1 305 ? -6.250 -0.876 -3.703 1.00 90.12 305 THR A C 1
ATOM 2309 O O . THR A 1 305 ? -7.329 -0.349 -3.418 1.00 90.12 305 THR A O 1
ATOM 2312 N N . VAL A 1 306 ? -5.195 -0.825 -2.883 1.00 89.75 306 VAL A N 1
ATOM 2313 C CA . VAL A 1 306 ? -5.207 -0.098 -1.610 1.00 89.75 306 VAL A CA 1
ATOM 2314 C C . VAL A 1 306 ? -5.370 1.408 -1.833 1.00 89.75 306 VAL A C 1
ATOM 2316 O O . VAL A 1 306 ? -6.212 2.029 -1.183 1.00 89.75 306 VAL A O 1
ATOM 2319 N N . LEU A 1 307 ? -4.644 1.997 -2.788 1.00 92.94 307 LEU A N 1
ATOM 2320 C CA . LEU A 1 307 ? -4.741 3.427 -3.098 1.00 92.94 307 LEU A CA 1
ATOM 2321 C C . LEU A 1 307 ? -6.149 3.852 -3.519 1.00 92.94 307 LEU A C 1
ATOM 2323 O O . LEU A 1 307 ? -6.688 4.808 -2.960 1.00 92.94 307 LEU A O 1
ATOM 2327 N N . GLN A 1 308 ? -6.773 3.154 -4.474 1.00 92.56 308 GLN A N 1
ATOM 2328 C CA . GLN A 1 308 ? -8.100 3.546 -4.964 1.00 92.56 308 GLN A CA 1
ATOM 2329 C C . GLN A 1 308 ? -9.169 3.504 -3.860 1.00 92.56 308 GLN A C 1
ATOM 2331 O O . GLN A 1 308 ? -10.044 4.372 -3.797 1.00 92.56 308 GLN A O 1
ATOM 2336 N N . LEU A 1 309 ? -9.087 2.513 -2.965 1.00 90.44 309 LEU A N 1
ATOM 2337 C CA . LEU A 1 309 ? -9.973 2.396 -1.813 1.00 90.44 309 LEU A CA 1
ATOM 2338 C C . LEU A 1 309 ? -9.645 3.461 -0.761 1.00 90.44 309 LEU A C 1
ATOM 2340 O O . LEU A 1 309 ? -10.556 4.069 -0.200 1.00 90.44 309 LEU A O 1
ATOM 2344 N N . GLY A 1 310 ? -8.361 3.753 -0.558 1.00 91.69 310 GLY A N 1
ATOM 2345 C CA . GLY A 1 310 ? -7.880 4.831 0.297 1.00 91.69 310 GLY A CA 1
ATOM 2346 C C . GLY A 1 310 ? -8.458 6.183 -0.104 1.00 91.69 310 GLY A C 1
ATOM 2347 O O . GLY A 1 310 ? -9.092 6.833 0.720 1.00 91.69 310 GLY A O 1
ATOM 2348 N N . PHE A 1 311 ? -8.356 6.574 -1.378 1.00 94.25 311 PHE A N 1
ATOM 2349 C CA . PHE A 1 311 ? -8.921 7.839 -1.865 1.00 94.25 311 PHE A CA 1
ATOM 2350 C C . PHE A 1 311 ? -10.446 7.917 -1.711 1.00 94.25 311 PHE A C 1
ATOM 2352 O O . PHE A 1 311 ? -10.982 8.988 -1.413 1.00 94.25 311 PHE A O 1
ATOM 2359 N N . ARG A 1 312 ? -11.152 6.786 -1.838 1.00 92.38 312 ARG A N 1
ATOM 2360 C CA . ARG A 1 312 ? -12.593 6.716 -1.566 1.00 92.38 312 ARG A CA 1
ATOM 2361 C C . ARG A 1 312 ? -12.912 7.007 -0.099 1.00 92.38 312 ARG A C 1
ATOM 2363 O O . ARG A 1 312 ? -13.838 7.772 0.165 1.00 92.38 312 ARG A O 1
ATOM 2370 N N . VAL A 1 313 ? -12.171 6.418 0.841 1.00 90.94 313 VAL A N 1
ATOM 2371 C CA . VAL A 1 313 ? -12.364 6.668 2.281 1.00 90.94 313 VAL A CA 1
ATOM 2372 C C . VAL A 1 313 ? -11.890 8.075 2.655 1.00 90.94 313 VAL A C 1
ATOM 2374 O O . VAL A 1 313 ? -12.571 8.750 3.419 1.00 90.94 313 VAL A O 1
ATOM 2377 N N . MET A 1 314 ? -10.802 8.576 2.059 1.00 91.88 314 MET A N 1
ATOM 2378 C CA . MET A 1 314 ? -10.317 9.950 2.260 1.00 91.88 314 MET A CA 1
ATOM 2379 C C . MET A 1 314 ? -11.373 10.979 1.892 1.00 91.88 314 MET A C 1
ATOM 2381 O O . MET A 1 314 ? -11.584 11.928 2.639 1.00 91.88 314 MET A O 1
ATOM 2385 N N . ARG A 1 315 ? -12.063 10.773 0.765 1.00 91.69 315 ARG A N 1
ATOM 2386 C CA . ARG A 1 315 ? -13.164 11.632 0.327 1.00 91.69 315 ARG A CA 1
ATOM 2387 C C . ARG A 1 315 ? -14.273 11.706 1.377 1.00 91.69 315 ARG A C 1
ATOM 2389 O O . ARG A 1 315 ? -14.752 12.797 1.666 1.00 91.69 315 ARG A O 1
ATOM 2396 N N . VAL A 1 316 ? -14.673 10.564 1.940 1.00 90.12 316 VAL A N 1
ATOM 2397 C CA . VAL A 1 316 ? -15.705 10.506 2.991 1.00 90.12 316 VAL A CA 1
ATOM 2398 C C . VAL A 1 316 ? -15.201 11.174 4.270 1.00 90.12 316 VAL A C 1
ATOM 2400 O O . VAL A 1 316 ? -15.876 12.049 4.797 1.00 90.12 316 VAL A O 1
ATOM 2403 N N . ALA A 1 317 ? -13.977 10.864 4.698 1.00 90.88 317 ALA A N 1
ATOM 2404 C CA . ALA A 1 317 ? -13.365 11.468 5.878 1.00 90.88 317 ALA A CA 1
ATOM 2405 C C . ALA A 1 317 ? -13.210 12.995 5.752 1.00 90.88 317 ALA A C 1
ATOM 2407 O O . ALA A 1 317 ? -13.334 13.712 6.742 1.00 90.88 317 ALA A O 1
ATOM 2408 N N . LEU A 1 318 ? -12.946 13.509 4.546 1.00 91.38 318 LEU A N 1
ATOM 2409 C CA . LEU A 1 318 ? -12.858 14.945 4.276 1.00 91.38 318 LEU A CA 1
ATOM 2410 C C . LEU A 1 318 ? -14.237 15.617 4.312 1.00 91.38 318 LEU A C 1
ATOM 2412 O O . LEU A 1 318 ? -14.371 16.700 4.883 1.00 91.38 318 LEU A O 1
ATOM 2416 N N . ALA A 1 319 ? -15.254 14.961 3.745 1.00 91.50 319 ALA A N 1
ATOM 2417 C CA . ALA A 1 319 ? -16.636 15.423 3.805 1.00 91.50 319 ALA A CA 1
ATOM 2418 C C . ALA A 1 319 ? -17.154 15.470 5.252 1.00 91.50 319 ALA A C 1
ATOM 2420 O O . ALA A 1 319 ? -17.770 16.454 5.639 1.00 91.50 319 ALA A O 1
ATOM 2421 N N . GLU A 1 320 ? -16.842 14.468 6.075 1.00 90.88 320 GLU A N 1
ATOM 2422 C CA . GLU A 1 320 ? -17.186 14.458 7.505 1.00 90.88 320 GLU A CA 1
ATOM 2423 C C . GLU A 1 320 ? -16.418 15.520 8.306 1.00 90.88 320 GLU A C 1
ATOM 2425 O O . GLU A 1 320 ? -16.945 16.085 9.258 1.00 90.88 320 GLU A O 1
ATOM 2430 N N . LEU A 1 321 ? -15.163 15.808 7.940 1.00 89.06 321 LEU A N 1
ATOM 2431 C CA . LEU A 1 321 ? -14.329 16.755 8.682 1.00 89.06 321 LEU A CA 1
ATOM 2432 C C . LEU A 1 321 ? -14.712 18.218 8.427 1.00 89.06 321 LEU A C 1
ATOM 2434 O O . LEU A 1 321 ? -14.665 19.031 9.351 1.00 89.06 321 LEU A O 1
ATOM 2438 N N . LEU A 1 322 ? -15.003 18.573 7.173 1.00 91.56 322 LEU A N 1
ATOM 2439 C CA . LEU A 1 322 ? -15.145 19.969 6.741 1.00 91.56 322 LEU A CA 1
ATOM 2440 C C . LEU A 1 322 ? -16.437 20.254 5.965 1.00 91.56 322 LEU A C 1
ATOM 2442 O O . LEU A 1 322 ? -16.724 21.423 5.701 1.00 91.56 322 LEU A O 1
ATOM 2446 N N . GLY A 1 323 ? -17.214 19.232 5.603 1.00 88.94 323 GLY A N 1
ATOM 2447 C CA . GLY A 1 323 ? -18.395 19.373 4.748 1.00 88.94 323 GLY A CA 1
ATOM 2448 C C . GLY A 1 323 ? -19.507 20.217 5.360 1.00 88.94 323 GLY A C 1
ATOM 2449 O O . GLY A 1 323 ? -20.146 20.967 4.629 1.00 88.94 323 GLY A O 1
ATOM 2450 N N . ASP A 1 324 ? -19.685 20.170 6.684 1.00 89.62 324 ASP A N 1
ATOM 2451 C CA . ASP A 1 324 ? -20.690 20.983 7.387 1.00 89.62 324 ASP A CA 1
ATOM 2452 C C . ASP A 1 324 ? -20.357 22.480 7.362 1.00 89.62 324 ASP A C 1
ATOM 2454 O O . ASP A 1 324 ? -21.249 23.325 7.379 1.00 89.62 324 ASP A O 1
ATOM 2458 N N . ARG A 1 325 ? -19.061 22.825 7.316 1.00 91.62 325 ARG A N 1
ATOM 2459 C CA . ARG A 1 325 ? -18.611 24.219 7.207 1.00 91.62 325 ARG A CA 1
ATOM 2460 C C . ARG A 1 325 ? -18.579 24.683 5.759 1.00 91.62 325 ARG A C 1
ATOM 2462 O O . ARG A 1 325 ? -19.079 25.766 5.473 1.00 91.62 325 ARG A O 1
ATOM 2469 N N . TRP A 1 326 ? -17.961 23.909 4.865 1.00 90.25 326 TRP A N 1
ATOM 2470 C CA . TRP A 1 326 ? -17.746 24.283 3.465 1.00 90.25 326 TRP A CA 1
ATOM 2471 C C . TRP A 1 326 ? -18.333 23.215 2.520 1.00 90.25 326 TRP A C 1
ATOM 2473 O O . TRP A 1 326 ? -17.733 22.145 2.362 1.00 90.25 326 TRP A O 1
ATOM 2483 N N . PRO A 1 327 ? -19.435 23.521 1.798 1.00 89.88 327 PRO A N 1
ATOM 2484 C CA . PRO A 1 327 ? -20.109 22.580 0.890 1.00 89.88 327 PRO A CA 1
ATOM 2485 C C . PRO A 1 327 ? -19.223 22.016 -0.231 1.00 89.88 327 PRO A C 1
ATOM 2487 O O . PRO A 1 327 ? -19.513 20.959 -0.790 1.00 89.88 327 PRO A O 1
ATOM 2490 N N . LEU A 1 328 ? -18.108 22.685 -0.548 1.00 90.75 328 LEU A N 1
ATOM 2491 C CA . LEU A 1 328 ? -17.110 22.203 -1.505 1.00 90.75 328 LEU A CA 1
ATOM 2492 C C . LEU A 1 328 ? -16.627 20.780 -1.171 1.00 90.75 328 LEU A C 1
ATOM 2494 O O . LEU A 1 328 ? -16.457 19.971 -2.079 1.00 90.75 328 LEU A O 1
ATOM 2498 N N . PHE A 1 329 ? -16.453 20.449 0.113 1.00 90.69 329 PHE A N 1
ATOM 2499 C CA . PHE A 1 329 ? -15.978 19.126 0.537 1.00 90.69 329 PHE A CA 1
ATOM 2500 C C . PHE A 1 329 ? -17.054 18.036 0.492 1.00 90.69 329 PHE A C 1
ATOM 2502 O O . PHE A 1 329 ? -16.724 16.857 0.594 1.00 90.69 329 PHE A O 1
ATOM 2509 N N . GLN A 1 330 ? -18.325 18.396 0.300 1.00 89.50 330 GLN A N 1
ATOM 2510 C CA . GLN A 1 330 ? -19.399 17.427 0.072 1.00 89.50 330 GLN A CA 1
ATOM 2511 C C . GLN A 1 330 ? -19.450 16.971 -1.396 1.00 89.50 330 GLN A C 1
ATOM 2513 O O . GLN A 1 330 ? -19.939 15.880 -1.699 1.00 89.50 330 GLN A O 1
ATOM 2518 N N . ASN A 1 331 ? -18.912 17.770 -2.326 1.00 93.56 331 ASN A N 1
ATOM 2519 C CA . ASN A 1 331 ? -18.841 17.394 -3.733 1.00 93.56 331 ASN A CA 1
ATOM 2520 C C . ASN A 1 331 ? -17.813 16.271 -3.945 1.00 93.56 331 ASN A C 1
ATOM 2522 O O . ASN A 1 331 ? -16.632 16.403 -3.618 1.00 93.56 331 ASN A O 1
ATOM 2526 N N . ILE A 1 332 ? -18.264 15.171 -4.557 1.00 92.94 332 ILE A N 1
ATOM 2527 C CA . ILE A 1 332 ? -17.468 13.953 -4.763 1.00 92.94 332 ILE A CA 1
ATOM 2528 C C . ILE A 1 332 ? -16.184 14.238 -5.554 1.00 92.94 332 ILE A C 1
ATOM 2530 O O . ILE A 1 332 ? -15.117 13.725 -5.207 1.00 92.94 332 ILE A O 1
ATOM 2534 N N . HIS A 1 333 ? -16.276 15.063 -6.597 1.00 95.00 333 HIS A N 1
ATOM 2535 C CA . HIS A 1 333 ? -15.149 15.399 -7.459 1.00 95.00 333 HIS A CA 1
ATOM 2536 C C . HIS A 1 333 ? -14.177 16.332 -6.747 1.00 95.00 333 HIS A C 1
ATOM 2538 O O . HIS A 1 333 ? -12.985 16.040 -6.707 1.00 95.00 333 HIS A O 1
ATOM 2544 N N . ALA A 1 334 ? -14.679 17.405 -6.130 1.00 94.00 334 ALA A N 1
ATOM 2545 C CA . ALA A 1 334 ? -13.833 18.375 -5.441 1.00 94.00 334 ALA A CA 1
ATOM 2546 C C . ALA A 1 334 ? -13.068 17.734 -4.274 1.00 94.00 334 ALA A C 1
ATOM 2548 O O . ALA A 1 334 ? -11.847 17.850 -4.208 1.00 94.00 334 ALA A O 1
ATOM 2549 N N . ALA A 1 335 ? -13.745 16.977 -3.407 1.00 93.62 335 ALA A N 1
ATOM 2550 C CA . ALA A 1 335 ? -13.101 16.302 -2.281 1.00 93.62 335 ALA A CA 1
ATOM 2551 C C . ALA A 1 335 ? -12.052 15.265 -2.729 1.00 93.62 335 ALA A C 1
ATOM 2553 O O . ALA A 1 335 ? -10.987 15.153 -2.116 1.00 93.62 335 ALA A O 1
ATOM 2554 N N . THR A 1 336 ? -12.309 14.544 -3.828 1.00 94.81 336 THR A N 1
ATOM 2555 C CA . THR A 1 336 ? -11.325 13.607 -4.396 1.00 94.81 336 THR A CA 1
ATOM 2556 C C . THR A 1 336 ? -10.126 14.350 -4.984 1.00 94.81 336 THR A C 1
ATOM 2558 O O . THR A 1 336 ? -8.994 13.979 -4.694 1.00 94.81 336 THR A O 1
ATOM 2561 N N . LEU A 1 337 ? -10.347 15.412 -5.765 1.00 95.56 337 LEU A N 1
ATOM 2562 C CA . LEU A 1 337 ? -9.270 16.200 -6.374 1.00 95.56 337 LEU A CA 1
ATOM 2563 C C . LEU A 1 337 ? -8.394 16.885 -5.322 1.00 95.56 337 LEU A C 1
ATOM 2565 O O . LEU A 1 337 ? -7.177 16.885 -5.464 1.00 95.56 337 LEU A O 1
ATOM 2569 N N . ILE A 1 338 ? -8.985 17.400 -4.240 1.00 93.88 338 ILE A N 1
ATOM 2570 C CA . ILE A 1 338 ? -8.239 17.969 -3.109 1.00 93.88 338 ILE A CA 1
ATOM 2571 C C . ILE A 1 338 ? -7.384 16.892 -2.433 1.00 93.88 338 ILE A C 1
ATOM 2573 O O . ILE A 1 338 ? -6.209 17.124 -2.155 1.00 93.88 338 ILE A O 1
ATOM 2577 N N . SER A 1 339 ? -7.941 15.696 -2.218 1.00 93.81 339 SER A N 1
ATOM 2578 C CA . SER A 1 339 ? -7.199 14.568 -1.636 1.00 93.81 339 SER A CA 1
ATOM 2579 C C . SER A 1 339 ? -6.031 14.137 -2.531 1.00 93.81 339 SER A C 1
ATOM 2581 O O . SER A 1 339 ? -4.921 13.930 -2.044 1.00 93.81 339 SER A O 1
ATOM 2583 N N . VAL A 1 340 ? -6.258 14.046 -3.846 1.00 94.69 340 VAL A N 1
ATOM 2584 C CA . VAL A 1 340 ? -5.227 13.734 -4.849 1.00 94.69 340 VAL A CA 1
ATOM 2585 C C . VAL A 1 340 ? -4.150 14.814 -4.884 1.00 94.69 340 VAL A C 1
ATOM 2587 O O . VAL A 1 340 ? -2.969 14.485 -4.871 1.00 94.69 340 VAL A O 1
ATOM 2590 N N . ALA A 1 341 ? -4.528 16.092 -4.874 1.00 93.25 341 ALA A N 1
ATOM 2591 C CA . ALA A 1 341 ? -3.583 17.203 -4.864 1.00 93.25 341 ALA A CA 1
ATOM 2592 C C . ALA A 1 341 ? -2.713 17.200 -3.598 1.00 93.25 341 ALA A C 1
ATOM 2594 O O . ALA A 1 341 ? -1.503 17.399 -3.685 1.00 93.25 341 ALA A O 1
ATOM 2595 N N . ALA A 1 342 ? -3.302 16.907 -2.434 1.00 90.38 342 ALA A N 1
ATOM 2596 C CA . ALA A 1 342 ? -2.561 16.764 -1.185 1.00 90.38 342 ALA A CA 1
ATOM 2597 C C . ALA A 1 342 ? -1.558 15.597 -1.245 1.00 90.38 342 ALA A C 1
ATOM 2599 O O . ALA A 1 342 ? -0.406 15.757 -0.846 1.00 90.38 342 ALA A O 1
ATOM 2600 N N . ALA A 1 343 ? -1.954 14.442 -1.793 1.00 91.12 343 ALA A N 1
ATOM 2601 C CA . ALA A 1 343 ? -1.046 13.310 -1.980 1.00 91.12 343 ALA A CA 1
ATOM 2602 C C . ALA A 1 343 ? 0.068 13.626 -2.996 1.00 91.12 343 ALA A C 1
ATOM 2604 O O . ALA A 1 343 ? 1.237 13.349 -2.733 1.00 91.12 343 ALA A O 1
ATOM 2605 N N . ALA A 1 344 ? -0.266 14.263 -4.123 1.00 89.88 344 ALA A N 1
ATOM 2606 C CA . ALA A 1 344 ? 0.694 14.687 -5.142 1.00 89.88 344 ALA A CA 1
ATOM 2607 C C . ALA A 1 344 ? 1.733 15.660 -4.573 1.00 89.88 344 ALA A C 1
ATOM 2609 O O . ALA A 1 344 ? 2.924 15.526 -4.851 1.00 89.88 344 ALA A O 1
ATOM 2610 N N . PHE A 1 345 ? 1.300 16.598 -3.728 1.00 86.38 345 PHE A N 1
ATOM 2611 C CA . PHE A 1 345 ? 2.194 17.513 -3.028 1.00 86.38 345 PHE A CA 1
ATOM 2612 C C . PHE A 1 345 ? 3.226 16.759 -2.177 1.00 86.38 345 PHE A C 1
ATOM 2614 O O . PHE A 1 345 ? 4.416 17.057 -2.258 1.00 86.38 345 PHE A O 1
ATOM 2621 N N . LEU A 1 346 ? 2.812 15.736 -1.421 1.00 82.62 346 LEU A N 1
ATOM 2622 C CA . LEU A 1 346 ? 3.732 14.926 -0.611 1.00 82.62 346 LEU A CA 1
ATOM 2623 C C . LEU A 1 346 ? 4.732 14.119 -1.454 1.00 82.62 346 LEU A C 1
ATOM 2625 O O . LEU A 1 346 ? 5.895 13.979 -1.071 1.00 82.62 346 LEU A O 1
ATOM 2629 N N . VAL A 1 347 ? 4.293 13.604 -2.605 1.00 83.25 347 VAL A N 1
ATOM 2630 C CA . VAL A 1 347 ? 5.149 12.851 -3.535 1.00 83.25 347 VAL A CA 1
ATOM 2631 C C . VAL A 1 347 ? 6.194 13.769 -4.180 1.00 83.25 347 VAL A C 1
ATOM 2633 O O . VAL A 1 347 ? 7.381 13.446 -4.183 1.00 83.25 347 VAL A O 1
ATOM 2636 N N . LEU A 1 348 ? 5.775 14.929 -4.694 1.00 80.56 348 LEU A N 1
ATOM 2637 C CA . LEU A 1 348 ? 6.648 15.846 -5.436 1.00 80.56 348 LEU A CA 1
ATOM 2638 C C . LEU A 1 348 ? 7.657 16.585 -4.552 1.00 80.56 348 LEU A C 1
ATOM 2640 O O . LEU A 1 348 ? 8.744 16.917 -5.014 1.00 80.56 348 LEU A O 1
ATOM 2644 N N . THR A 1 349 ? 7.320 16.839 -3.289 1.00 73.06 349 THR A N 1
ATOM 2645 C CA . THR A 1 349 ? 8.203 17.554 -2.350 1.00 73.06 349 THR A CA 1
ATOM 2646 C C . THR A 1 349 ? 9.308 16.678 -1.756 1.00 73.06 349 THR A C 1
ATOM 2648 O O . THR A 1 349 ? 10.157 17.185 -1.028 1.00 73.06 349 THR A O 1
ATOM 2651 N N . GLY A 1 350 ? 9.318 15.369 -2.037 1.00 64.88 350 GLY A N 1
ATOM 2652 C CA . GLY A 1 350 ? 10.283 14.431 -1.452 1.00 64.88 350 GLY A CA 1
ATOM 2653 C C . GLY A 1 350 ? 9.982 14.056 0.005 1.00 64.88 350 GLY A C 1
ATOM 2654 O O . GLY A 1 350 ? 10.704 13.254 0.592 1.00 64.88 350 GLY A O 1
ATOM 2655 N N . VAL A 1 351 ? 8.885 14.566 0.582 1.00 66.19 351 VAL A N 1
ATOM 2656 C CA . VAL A 1 351 ? 8.424 14.223 1.941 1.00 66.19 351 VAL A CA 1
ATOM 2657 C C . VAL A 1 351 ? 8.150 12.719 2.073 1.00 66.19 351 VAL A C 1
ATOM 2659 O O . VAL A 1 351 ? 8.324 12.155 3.155 1.00 66.19 351 VAL A O 1
ATOM 2662 N N . TYR A 1 352 ? 7.815 12.043 0.965 1.00 66.31 352 TYR A N 1
ATOM 2663 C CA . TYR A 1 352 ? 7.585 10.596 0.920 1.00 66.31 352 TYR A CA 1
ATOM 2664 C C . TYR A 1 352 ? 8.734 9.735 1.462 1.00 66.31 352 TYR A C 1
ATOM 2666 O O . TYR A 1 352 ? 8.467 8.657 1.993 1.00 66.31 352 TYR A O 1
ATOM 2674 N N . LEU A 1 353 ? 9.982 10.213 1.394 1.00 61.91 353 LEU A N 1
ATOM 2675 C CA . LEU A 1 353 ? 11.163 9.491 1.878 1.00 61.91 353 LEU A CA 1
ATOM 2676 C C . LEU A 1 353 ? 11.077 9.134 3.367 1.00 61.91 353 LEU A C 1
ATOM 2678 O O . LEU A 1 353 ? 11.654 8.146 3.812 1.00 61.91 353 LEU A O 1
ATOM 2682 N N . TYR A 1 354 ? 10.324 9.922 4.130 1.00 65.12 354 TYR A N 1
ATOM 2683 C CA . TYR A 1 354 ? 10.092 9.721 5.560 1.00 65.12 354 TYR A CA 1
ATOM 2684 C C . TYR A 1 354 ? 8.702 9.164 5.856 1.00 65.12 354 TYR A C 1
ATOM 2686 O O . TYR A 1 354 ? 8.397 8.799 6.994 1.00 65.12 354 TYR A O 1
ATOM 2694 N N . LEU A 1 355 ? 7.840 9.104 4.839 1.00 73.50 355 LEU A N 1
ATOM 2695 C CA . LEU A 1 355 ? 6.466 8.693 5.029 1.00 73.50 355 LEU A CA 1
ATOM 2696 C C . LEU A 1 355 ? 6.360 7.207 5.357 1.00 73.50 355 LEU A C 1
ATOM 2698 O O . LEU A 1 355 ? 5.451 6.885 6.098 1.00 73.50 355 LEU A O 1
ATOM 2702 N N . TRP A 1 356 ? 7.247 6.309 4.895 1.00 77.88 356 TRP A N 1
ATOM 2703 C CA . TRP A 1 356 ? 7.095 4.865 5.175 1.00 77.88 356 TRP A CA 1
ATOM 2704 C C . TRP A 1 356 ? 7.056 4.565 6.679 1.00 77.88 356 TRP A C 1
ATOM 2706 O O . TRP A 1 356 ? 6.144 3.899 7.161 1.00 77.88 356 TRP A O 1
ATOM 2716 N N . GLN A 1 357 ? 8.015 5.102 7.437 1.00 80.00 357 GLN A N 1
ATOM 2717 C CA . GLN A 1 357 ? 8.106 4.869 8.881 1.00 80.00 357 GLN A CA 1
ATOM 2718 C C . GLN A 1 357 ? 6.975 5.572 9.648 1.00 80.00 357 GLN A C 1
ATOM 2720 O O . GLN A 1 357 ? 6.426 5.004 10.591 1.00 80.00 357 GLN A O 1
ATOM 2725 N N . MET A 1 358 ? 6.575 6.774 9.221 1.00 83.81 358 MET A N 1
ATOM 2726 C CA . MET A 1 358 ? 5.442 7.489 9.825 1.00 83.81 358 MET A CA 1
ATOM 2727 C C . MET A 1 358 ? 4.083 6.875 9.486 1.00 83.81 358 MET A C 1
ATOM 2729 O O . MET A 1 358 ? 3.212 6.800 10.348 1.00 83.81 358 MET A O 1
ATOM 2733 N N . PHE A 1 359 ? 3.913 6.377 8.264 1.00 86.44 359 PHE A N 1
ATOM 2734 C CA . PHE A 1 359 ? 2.793 5.530 7.867 1.00 86.44 359 PHE A CA 1
ATOM 2735 C C . PHE A 1 359 ? 2.744 4.295 8.761 1.00 86.44 359 PHE A C 1
ATOM 2737 O O . PHE A 1 359 ? 1.699 4.015 9.340 1.00 86.44 359 PHE A O 1
ATOM 2744 N N . GLY A 1 360 ? 3.872 3.598 8.908 1.00 88.00 360 GLY A N 1
ATOM 2745 C CA . GLY A 1 360 ? 3.995 2.432 9.769 1.00 88.00 360 GLY A CA 1
ATOM 2746 C C . GLY A 1 360 ? 3.541 2.725 11.195 1.00 88.00 360 GLY A C 1
ATOM 2747 O O . GLY A 1 360 ? 2.688 2.020 11.724 1.00 88.00 360 GLY A O 1
ATOM 2748 N N . ALA A 1 361 ? 4.031 3.815 11.787 1.00 89.00 361 ALA A N 1
ATOM 2749 C CA . ALA A 1 361 ? 3.622 4.256 13.117 1.00 89.00 361 ALA A CA 1
ATOM 2750 C C . ALA A 1 361 ? 2.117 4.563 13.204 1.00 89.00 361 ALA A C 1
ATOM 2752 O O . ALA A 1 361 ? 1.434 4.050 14.087 1.00 89.00 361 ALA A O 1
ATOM 2753 N N . ALA A 1 362 ? 1.566 5.336 12.265 1.00 89.25 362 ALA A N 1
ATOM 2754 C CA . ALA A 1 362 ? 0.135 5.640 12.240 1.00 89.25 362 ALA A CA 1
ATOM 2755 C C . ALA A 1 362 ? -0.731 4.378 12.039 1.00 89.25 362 ALA A C 1
ATOM 2757 O O . ALA A 1 362 ? -1.797 4.251 12.645 1.00 89.25 362 ALA A O 1
ATOM 2758 N N . ASN A 1 363 ? -0.261 3.418 11.235 1.00 90.44 363 ASN A N 1
ATOM 2759 C CA . ASN A 1 363 ? -0.916 2.128 11.031 1.00 90.44 363 ASN A CA 1
ATOM 2760 C C . ASN A 1 363 ? -0.925 1.289 12.310 1.00 90.44 363 ASN A C 1
ATOM 2762 O O . ASN A 1 363 ? -1.958 0.713 12.649 1.00 90.44 363 ASN A O 1
ATOM 2766 N N . GLN A 1 364 ? 0.196 1.252 13.034 1.00 91.62 364 GLN A N 1
ATOM 2767 C CA . GLN A 1 364 ? 0.269 0.541 14.306 1.00 91.62 364 GLN A CA 1
ATOM 2768 C C . GLN A 1 364 ? -0.543 1.209 15.408 1.00 91.62 364 GLN A C 1
ATOM 2770 O O . GLN A 1 364 ? -1.151 0.516 16.223 1.00 91.62 364 GLN A O 1
ATOM 2775 N N . LEU A 1 365 ? -0.678 2.535 15.371 1.00 91.44 365 LEU A N 1
ATOM 2776 C CA . LEU A 1 365 ? -1.575 3.246 16.271 1.00 91.44 365 LEU A CA 1
ATOM 2777 C C . LEU A 1 365 ? -3.045 2.869 16.024 1.00 91.44 365 LEU A C 1
ATOM 2779 O O . LEU A 1 365 ? -3.784 2.613 16.973 1.00 91.44 365 LEU A O 1
ATOM 2783 N N . MET A 1 366 ? -3.462 2.774 14.756 1.00 91.12 366 MET A N 1
ATOM 2784 C CA . MET A 1 366 ? -4.794 2.272 14.390 1.00 91.12 366 MET A CA 1
ATOM 2785 C C . MET A 1 366 ? -5.002 0.811 14.818 1.00 91.12 366 MET A C 1
ATOM 2787 O O . MET A 1 366 ? -6.088 0.463 15.282 1.00 91.12 366 MET A O 1
ATOM 2791 N N . ALA A 1 367 ? -3.977 -0.038 14.695 1.00 92.12 367 ALA A N 1
ATOM 2792 C CA . ALA A 1 367 ? -4.032 -1.425 15.160 1.00 92.12 367 ALA A CA 1
ATOM 2793 C C . ALA A 1 367 ? -4.194 -1.511 16.687 1.00 92.12 367 ALA A C 1
ATOM 2795 O O . ALA A 1 367 ? -5.053 -2.244 17.179 1.00 92.12 367 ALA A O 1
ATOM 2796 N N . ALA A 1 368 ? -3.414 -0.722 17.432 1.00 93.06 368 ALA A N 1
ATOM 2797 C CA . ALA A 1 368 ? -3.514 -0.627 18.883 1.00 93.06 368 ALA A CA 1
ATOM 2798 C C . ALA A 1 368 ? -4.909 -0.150 19.309 1.00 93.06 368 ALA A C 1
ATOM 2800 O O . ALA A 1 368 ? -5.524 -0.764 20.176 1.00 93.06 368 ALA A O 1
ATOM 2801 N N . LEU A 1 369 ? -5.454 0.878 18.649 1.00 92.25 369 LEU A N 1
ATOM 2802 C CA . LEU A 1 369 ? -6.817 1.350 18.892 1.00 92.25 369 LEU A CA 1
ATOM 2803 C C . LEU A 1 369 ? -7.854 0.238 18.674 1.00 92.25 369 LEU A C 1
ATOM 2805 O O . LEU A 1 369 ? -8.712 0.034 19.529 1.00 92.25 369 LEU A O 1
ATOM 2809 N N . ALA A 1 370 ? -7.765 -0.509 17.570 1.00 92.50 370 ALA A N 1
ATOM 2810 C CA . ALA A 1 370 ? -8.684 -1.612 17.293 1.00 92.50 370 ALA A CA 1
ATOM 2811 C C . ALA A 1 370 ? -8.629 -2.691 18.391 1.00 92.50 370 ALA A C 1
ATOM 2813 O O . ALA A 1 370 ? -9.669 -3.108 18.903 1.00 92.50 370 ALA A O 1
ATOM 2814 N N . LEU A 1 371 ? -7.426 -3.092 18.816 1.00 93.81 371 LEU A N 1
ATOM 2815 C CA . LEU A 1 371 ? -7.239 -4.055 19.905 1.00 93.81 371 LEU A CA 1
ATOM 2816 C C . LEU A 1 371 ? -7.780 -3.540 21.244 1.00 93.81 371 LEU A C 1
ATOM 2818 O O . LEU A 1 371 ? -8.419 -4.293 21.979 1.00 93.81 371 LEU A O 1
ATOM 2822 N N . LEU A 1 372 ? -7.578 -2.261 21.563 1.00 93.12 372 LEU A N 1
ATOM 2823 C CA . LEU A 1 372 ? -8.097 -1.649 22.789 1.00 93.12 372 LEU A CA 1
ATOM 2824 C C . LEU A 1 372 ? -9.630 -1.579 22.785 1.00 93.12 372 LEU A C 1
ATOM 2826 O O . LEU A 1 372 ? -10.257 -1.870 23.802 1.00 93.12 372 LEU A O 1
ATOM 2830 N N . VAL A 1 373 ? -10.254 -1.294 21.639 1.00 92.06 373 VAL A N 1
ATOM 2831 C CA . VAL A 1 373 ? -11.718 -1.348 21.490 1.00 92.06 373 VAL A CA 1
ATOM 2832 C C . VAL A 1 373 ? -12.240 -2.770 21.715 1.00 92.06 373 VAL A C 1
ATOM 2834 O O . VAL A 1 373 ? -13.175 -2.959 22.495 1.00 92.06 373 VAL A O 1
ATOM 2837 N N . VAL A 1 374 ? -11.606 -3.783 21.111 1.00 92.38 374 VAL A N 1
ATOM 2838 C CA . VAL A 1 374 ? -11.950 -5.198 21.350 1.00 92.38 374 VAL A CA 1
ATOM 2839 C C . VAL A 1 374 ? -11.762 -5.567 22.823 1.00 92.38 374 VAL A C 1
ATOM 2841 O O . VAL A 1 374 ? -12.590 -6.269 23.395 1.00 92.38 374 VAL A O 1
ATOM 2844 N N . THR A 1 375 ? -10.720 -5.046 23.473 1.00 93.88 375 THR A N 1
ATOM 2845 C CA . THR A 1 375 ? -10.465 -5.249 24.906 1.00 93.88 375 THR A CA 1
ATOM 2846 C C . THR A 1 375 ? -11.624 -4.729 25.752 1.00 93.88 375 THR A C 1
ATOM 2848 O O . THR A 1 375 ? -12.130 -5.451 26.608 1.00 93.88 375 THR A O 1
ATOM 2851 N N . VAL A 1 376 ? -12.092 -3.504 25.495 1.00 92.12 376 VAL A N 1
ATOM 2852 C CA . VAL A 1 376 ? -13.235 -2.913 26.209 1.00 92.12 376 VAL A CA 1
ATOM 2853 C C . VAL A 1 376 ? -14.519 -3.712 25.963 1.00 92.12 376 VAL A C 1
ATOM 2855 O O . VAL A 1 376 ? -15.279 -3.941 26.905 1.00 92.12 376 VAL A O 1
ATOM 2858 N N . TRP A 1 377 ? -14.737 -4.194 24.737 1.00 91.69 377 TRP A N 1
ATOM 2859 C CA . TRP A 1 377 ? -15.878 -5.052 24.399 1.00 91.69 377 TRP A CA 1
ATOM 2860 C C . TRP A 1 377 ? -15.843 -6.417 25.111 1.00 91.69 377 TRP A C 1
ATOM 2862 O O . TRP A 1 377 ? -16.874 -6.908 25.581 1.00 91.69 377 TRP A O 1
ATOM 2872 N N . LEU A 1 378 ? -14.664 -7.030 25.249 1.00 91.62 378 LEU A N 1
ATOM 2873 C CA . LEU A 1 378 ? -14.504 -8.273 26.011 1.00 91.62 378 LEU A CA 1
ATOM 2874 C C . LEU A 1 378 ? -14.856 -8.064 27.487 1.00 91.62 378 LEU A C 1
ATOM 2876 O O . LEU A 1 378 ? -15.624 -8.853 28.037 1.00 91.62 378 LEU A O 1
ATOM 2880 N N . VAL A 1 379 ? -14.383 -6.967 28.093 1.00 89.81 379 VAL A N 1
ATOM 2881 C CA . VAL A 1 379 ? -14.732 -6.602 29.479 1.00 89.81 379 VAL A CA 1
ATOM 2882 C C . VAL A 1 379 ? -16.235 -6.411 29.633 1.00 89.81 379 VAL A C 1
ATOM 2884 O O . VAL A 1 379 ? -16.828 -6.966 30.555 1.00 89.81 379 VAL A O 1
ATOM 2887 N N . SER A 1 380 ? -16.871 -5.661 28.725 1.00 87.75 380 SER A N 1
ATOM 2888 C CA . SER A 1 380 ? -18.317 -5.421 28.787 1.00 87.75 380 SER A CA 1
ATOM 2889 C C . SER A 1 380 ? -19.140 -6.702 28.646 1.00 87.75 380 SER A C 1
ATOM 2891 O O . SER A 1 380 ? -20.248 -6.773 29.167 1.00 87.75 380 SER A O 1
ATOM 2893 N N . SER A 1 381 ? -18.584 -7.710 27.973 1.00 87.56 381 SER A N 1
ATOM 2894 C CA . SER A 1 381 ? -19.209 -9.016 27.740 1.00 87.56 381 SER A CA 1
ATOM 2895 C C . SER A 1 381 ? -18.861 -10.057 28.815 1.00 87.56 381 SER A C 1
ATOM 2897 O O . SER A 1 381 ? -19.190 -11.230 28.654 1.00 87.56 381 SER A O 1
ATOM 2899 N N . GLY A 1 382 ? -18.142 -9.669 29.877 1.00 85.31 382 GLY A N 1
ATOM 2900 C CA . GLY A 1 382 ? -17.698 -10.577 30.941 1.00 85.31 382 GLY A CA 1
ATOM 2901 C C . GLY A 1 382 ? -16.654 -11.615 30.501 1.00 85.31 382 GLY A C 1
ATOM 2902 O O . GLY A 1 382 ? -16.460 -12.619 31.183 1.00 85.31 382 GLY A O 1
ATOM 2903 N N . ARG A 1 383 ? -15.986 -11.409 29.358 1.00 87.75 383 ARG A N 1
ATOM 2904 C CA . ARG A 1 383 ? -14.943 -12.301 28.824 1.00 87.75 383 ARG A CA 1
ATOM 2905 C C . ARG A 1 383 ? -13.548 -11.795 29.195 1.00 87.75 383 ARG A C 1
ATOM 2907 O O . ARG A 1 383 ? -13.353 -10.610 29.453 1.00 87.75 383 ARG A O 1
ATOM 2914 N N . SER A 1 384 ? -12.558 -12.693 29.197 1.00 90.00 384 SER A N 1
ATOM 2915 C CA . SER A 1 384 ? -11.170 -12.328 29.516 1.00 90.00 384 SER A CA 1
ATOM 2916 C C . SER A 1 384 ? -10.629 -11.295 28.514 1.00 90.00 384 SER A C 1
ATOM 2918 O O . SER A 1 384 ? -10.560 -11.595 27.320 1.00 90.00 384 SER A O 1
ATOM 2920 N N . PRO A 1 385 ? -10.203 -10.101 28.967 1.00 90.50 385 PRO A N 1
ATOM 2921 C CA . PRO A 1 385 ? -9.685 -9.058 28.085 1.00 90.50 385 PRO A CA 1
ATOM 2922 C C . PRO A 1 385 ? -8.242 -9.307 27.640 1.00 90.50 385 PRO A C 1
ATOM 2924 O O . PRO A 1 385 ? -7.752 -8.618 26.749 1.00 90.50 385 PRO A O 1
ATOM 2927 N N . LEU A 1 386 ? -7.544 -10.272 28.249 1.00 90.19 386 LEU A N 1
ATOM 2928 C CA . LEU A 1 386 ? -6.098 -10.451 28.093 1.00 90.19 386 LEU A CA 1
ATOM 2929 C C . LEU A 1 386 ? -5.676 -10.720 26.643 1.00 90.19 386 LEU A C 1
ATOM 2931 O O . LEU A 1 386 ? -4.633 -10.225 26.221 1.00 90.19 386 LEU A O 1
ATOM 2935 N N . TYR A 1 387 ? -6.503 -11.440 25.878 1.00 89.38 387 TYR A N 1
ATOM 2936 C CA . TYR A 1 387 ? -6.209 -11.818 24.493 1.00 89.38 387 TYR A CA 1
ATOM 2937 C C . TYR A 1 387 ? -6.043 -10.616 23.555 1.00 89.38 387 TYR A C 1
ATOM 2939 O O . TYR A 1 387 ? -5.222 -10.667 22.646 1.00 89.38 387 TYR A O 1
ATOM 2947 N N . ALA A 1 388 ? -6.793 -9.534 23.782 1.00 92.06 388 ALA A N 1
ATOM 2948 C CA . ALA A 1 388 ? -6.689 -8.303 22.997 1.00 92.06 388 ALA A CA 1
ATOM 2949 C C . ALA A 1 388 ? -5.905 -7.209 23.739 1.00 92.06 388 ALA A C 1
ATOM 2951 O O . ALA A 1 388 ? -5.155 -6.453 23.121 1.00 92.06 388 ALA A O 1
ATOM 2952 N N . GLY A 1 389 ? -6.024 -7.156 25.068 1.00 92.69 389 GLY A N 1
ATOM 2953 C CA . GLY A 1 389 ? -5.464 -6.091 25.893 1.00 92.69 389 GLY A CA 1
ATOM 2954 C C . GLY A 1 389 ? -3.945 -6.118 25.963 1.00 92.69 389 GLY A C 1
ATOM 2955 O O . GLY A 1 389 ? -3.317 -5.073 25.808 1.00 92.69 389 GLY A O 1
ATOM 2956 N N . LEU A 1 390 ? -3.338 -7.297 26.147 1.00 93.62 390 LEU A N 1
ATOM 2957 C CA . LEU A 1 390 ? -1.879 -7.406 26.233 1.00 93.62 390 LEU A CA 1
ATOM 2958 C C . LEU A 1 390 ? -1.207 -7.048 24.894 1.00 93.62 390 LEU A C 1
ATOM 2960 O O . LEU A 1 390 ? -0.340 -6.169 24.906 1.00 93.62 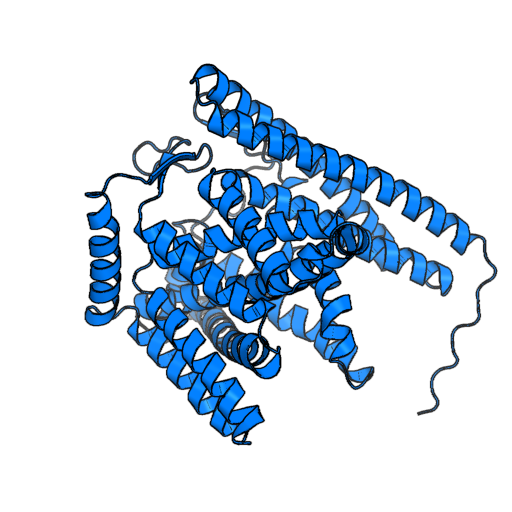390 LEU A O 1
ATOM 2964 N N . PRO A 1 391 ? -1.626 -7.609 23.738 1.00 93.06 391 PRO A N 1
ATOM 2965 C CA . PRO A 1 391 ? -1.124 -7.156 22.442 1.00 93.06 391 PRO A CA 1
ATOM 2966 C C . PRO A 1 391 ? -1.419 -5.676 22.173 1.00 93.06 391 PRO A C 1
ATOM 2968 O O . PRO A 1 391 ? -0.566 -4.976 21.635 1.00 93.06 391 PRO A O 1
ATOM 2971 N N . GLY A 1 392 ? -2.589 -5.170 22.582 1.00 93.94 392 GLY A N 1
ATOM 2972 C CA . GLY A 1 392 ? -2.981 -3.774 22.375 1.00 93.94 392 GLY A CA 1
ATOM 2973 C C . GLY A 1 392 ? -2.073 -2.787 23.106 1.00 93.94 392 GLY A C 1
ATOM 2974 O O . GLY A 1 392 ? -1.580 -1.837 22.500 1.00 93.94 392 GLY A O 1
ATOM 2975 N N . VAL A 1 393 ? -1.785 -3.041 24.386 1.00 94.31 393 VAL A N 1
ATOM 2976 C CA . VAL A 1 393 ? -0.862 -2.219 25.186 1.00 94.31 393 VAL A CA 1
ATOM 2977 C C . VAL A 1 393 ? 0.566 -2.325 24.654 1.00 94.31 393 VAL A C 1
ATOM 2979 O O . VAL A 1 393 ? 1.235 -1.303 24.507 1.00 94.31 393 VAL A O 1
ATOM 2982 N N . PHE A 1 394 ? 1.027 -3.534 24.316 1.00 94.19 394 PHE A N 1
ATOM 2983 C CA . PHE A 1 394 ? 2.353 -3.726 23.726 1.00 94.19 394 PHE A CA 1
ATOM 2984 C C . PHE A 1 394 ? 2.515 -2.931 22.424 1.00 94.19 394 PHE A C 1
ATOM 2986 O O . PHE A 1 394 ? 3.517 -2.235 22.243 1.00 94.19 394 PHE A O 1
ATOM 2993 N N . MET A 1 395 ? 1.517 -2.989 21.538 1.00 93.56 395 MET A N 1
ATOM 2994 C CA . MET A 1 395 ? 1.536 -2.249 20.280 1.00 93.56 395 MET A CA 1
ATOM 2995 C C . MET A 1 395 ? 1.453 -0.742 20.493 1.00 93.56 395 MET A C 1
ATOM 2997 O O . MET A 1 395 ? 2.146 -0.007 19.793 1.00 93.56 395 MET A O 1
ATOM 3001 N N . LEU A 1 396 ? 0.684 -0.270 21.475 1.00 94.25 396 LEU A N 1
ATOM 3002 C CA . LEU A 1 396 ? 0.619 1.149 21.818 1.00 94.25 396 LEU A CA 1
ATOM 3003 C C . LEU A 1 396 ? 1.985 1.680 22.278 1.00 94.25 396 LEU A C 1
ATOM 3005 O O . LEU A 1 396 ? 2.487 2.645 21.706 1.00 94.25 396 LEU A O 1
ATOM 3009 N N . VAL A 1 397 ? 2.624 1.008 23.243 1.00 95.31 397 VAL A N 1
ATOM 3010 C CA . VAL A 1 397 ? 3.951 1.390 23.764 1.00 95.31 397 VAL A CA 1
ATOM 3011 C C . VAL A 1 397 ? 5.014 1.323 22.668 1.00 95.31 397 VAL A C 1
ATOM 3013 O O . VAL A 1 397 ? 5.825 2.236 22.527 1.00 95.31 397 VAL A O 1
ATOM 3016 N N . THR A 1 398 ? 4.991 0.263 21.858 1.00 93.81 398 THR A N 1
ATOM 3017 C CA . THR A 1 398 ? 5.911 0.100 20.725 1.00 93.81 398 THR A CA 1
ATOM 3018 C C . THR A 1 398 ? 5.730 1.225 19.708 1.00 93.81 398 THR A C 1
ATOM 3020 O O . THR A 1 398 ? 6.711 1.783 19.224 1.00 93.81 398 THR A O 1
ATOM 3023 N N . THR A 1 399 ? 4.487 1.611 19.417 1.00 93.25 399 THR A N 1
ATOM 3024 C CA . THR A 1 399 ? 4.188 2.699 18.481 1.00 93.25 399 THR A CA 1
ATOM 3025 C C . THR A 1 399 ? 4.696 4.042 18.998 1.00 93.25 399 THR A C 1
ATOM 3027 O O . THR A 1 399 ? 5.378 4.742 18.253 1.00 93.25 399 THR A O 1
ATOM 3030 N N . MET A 1 400 ? 4.440 4.368 20.268 1.00 94.25 400 MET A N 1
ATOM 3031 C CA . MET A 1 400 ? 4.940 5.594 20.910 1.00 94.25 400 MET A CA 1
ATOM 3032 C C . MET A 1 400 ? 6.472 5.668 20.856 1.00 94.25 400 MET A C 1
ATOM 3034 O O . MET A 1 400 ? 7.059 6.629 20.361 1.00 94.25 400 MET A O 1
ATOM 3038 N N . ALA A 1 401 ? 7.150 4.588 21.253 1.00 94.50 401 ALA A N 1
ATOM 3039 C CA . ALA A 1 401 ? 8.605 4.521 21.182 1.00 94.50 401 ALA A CA 1
ATOM 3040 C C . ALA A 1 401 ? 9.125 4.696 19.737 1.00 94.50 401 ALA A C 1
ATOM 3042 O O . ALA A 1 401 ? 10.120 5.388 19.514 1.00 94.50 401 ALA A O 1
ATOM 3043 N N . ALA A 1 402 ? 8.452 4.110 18.740 1.00 91.69 402 ALA A N 1
ATOM 3044 C CA . ALA A 1 402 ? 8.847 4.218 17.335 1.00 91.69 402 ALA A CA 1
ATOM 3045 C C . ALA A 1 402 ? 8.655 5.630 16.766 1.00 91.69 402 ALA A C 1
ATOM 3047 O O . ALA A 1 402 ? 9.479 6.093 15.975 1.00 91.69 402 ALA A O 1
ATOM 3048 N N . ILE A 1 403 ? 7.599 6.336 17.177 1.00 92.00 403 ILE A N 1
ATOM 3049 C CA . ILE A 1 403 ? 7.374 7.738 16.806 1.00 92.00 403 ILE A CA 1
ATOM 3050 C C . ILE A 1 403 ? 8.526 8.607 17.320 1.00 92.00 403 ILE A C 1
ATOM 3052 O O . ILE A 1 403 ? 9.093 9.379 16.544 1.00 92.00 403 ILE A O 1
ATOM 3056 N N . LEU A 1 404 ? 8.936 8.433 18.580 1.00 92.69 404 LEU A N 1
ATOM 3057 C CA . LEU A 1 404 ? 10.056 9.178 19.165 1.00 92.69 404 LEU A CA 1
ATOM 3058 C C . LEU A 1 404 ? 11.382 8.907 18.439 1.00 92.69 404 LEU A C 1
ATOM 3060 O O . LEU A 1 404 ? 12.122 9.847 18.138 1.00 92.69 404 LEU A O 1
ATOM 3064 N N . VAL A 1 405 ? 11.663 7.646 18.093 1.00 89.44 405 VAL A N 1
ATOM 3065 C CA . VAL A 1 405 ? 12.850 7.279 17.301 1.00 89.44 405 VAL A CA 1
ATOM 3066 C C . VAL A 1 405 ? 12.818 7.930 15.914 1.00 89.44 405 VAL A C 1
ATOM 3068 O O . VAL A 1 405 ? 13.828 8.471 15.464 1.00 89.44 405 VAL A O 1
ATOM 3071 N N . ASN A 1 406 ? 11.663 7.950 15.246 1.00 87.25 406 ASN A N 1
ATOM 3072 C CA . ASN A 1 406 ? 11.513 8.616 13.951 1.00 87.25 406 ASN A CA 1
ATOM 3073 C C . ASN A 1 406 ? 11.734 10.128 14.036 1.00 87.25 406 ASN A C 1
ATOM 3075 O O . ASN A 1 406 ? 12.430 10.688 13.189 1.00 87.25 406 ASN A O 1
ATOM 3079 N N . ILE A 1 407 ? 11.187 10.786 15.062 1.00 89.06 407 ILE A N 1
ATOM 3080 C CA . ILE A 1 407 ? 11.411 12.218 15.302 1.00 89.06 407 ILE A CA 1
ATOM 3081 C C . ILE A 1 407 ? 12.906 12.489 15.502 1.00 89.06 407 ILE A C 1
ATOM 3083 O O . ILE A 1 407 ? 13.458 13.383 14.857 1.00 89.06 407 ILE A O 1
ATOM 3087 N N . TYR A 1 408 ? 13.585 11.686 16.327 1.00 88.19 408 TYR A N 1
ATOM 3088 C CA . TYR A 1 408 ? 15.033 11.789 16.513 1.00 88.19 408 TYR A CA 1
ATOM 3089 C C . TYR A 1 408 ? 15.792 11.625 15.190 1.00 88.19 408 TYR A C 1
ATOM 3091 O O . TYR A 1 408 ? 16.643 12.450 14.860 1.00 88.19 408 TYR A O 1
ATOM 3099 N N . ASN A 1 409 ? 15.450 10.608 14.396 1.00 83.06 409 ASN A N 1
ATOM 3100 C CA . ASN A 1 409 ? 16.095 10.340 13.113 1.00 83.06 409 ASN A CA 1
ATOM 3101 C C . ASN A 1 409 ? 15.912 11.482 12.112 1.00 83.06 409 ASN A C 1
ATOM 3103 O O . ASN A 1 409 ? 16.867 11.834 11.420 1.00 83.06 409 ASN A O 1
ATOM 3107 N N . LEU A 1 410 ? 14.726 12.094 12.059 1.00 82.31 410 LEU A N 1
ATOM 3108 C CA . LEU A 1 410 ? 14.461 13.266 11.224 1.00 82.31 410 LEU A CA 1
ATOM 3109 C C . LEU A 1 410 ? 15.323 14.462 11.639 1.00 82.31 410 LEU A C 1
ATOM 3111 O O . LEU A 1 410 ? 15.891 15.141 10.785 1.00 82.31 410 LEU A O 1
ATOM 3115 N N . ILE A 1 411 ? 15.487 14.703 12.939 1.00 84.94 411 ILE A N 1
ATOM 3116 C CA . ILE A 1 411 ? 16.333 15.796 13.428 1.00 84.94 411 ILE A CA 1
ATOM 3117 C C . ILE A 1 411 ? 17.809 15.513 13.115 1.00 84.94 411 ILE A C 1
ATOM 3119 O O . ILE A 1 411 ? 18.482 16.328 12.481 1.00 84.94 411 ILE A O 1
ATOM 3123 N N . ALA A 1 412 ? 18.301 14.345 13.531 1.00 81.62 412 ALA A N 1
ATOM 3124 C CA . ALA A 1 412 ? 19.715 13.985 13.484 1.00 81.62 412 ALA A CA 1
ATOM 3125 C C . ALA A 1 412 ? 20.232 13.700 12.067 1.00 81.62 412 ALA A C 1
ATOM 3127 O O . ALA A 1 412 ? 21.389 13.988 11.767 1.00 81.62 412 ALA A O 1
ATOM 3128 N N . SER A 1 413 ? 19.396 13.126 11.200 1.00 74.62 413 SER A N 1
ATOM 3129 C CA . SER A 1 413 ? 19.810 12.667 9.864 1.00 74.62 413 SER A CA 1
ATOM 3130 C C . SER A 1 413 ? 19.371 13.597 8.741 1.00 74.62 413 SER A C 1
ATOM 3132 O O . SER A 1 413 ? 19.914 13.505 7.644 1.00 74.62 413 SER A O 1
ATOM 3134 N N . VAL A 1 414 ? 18.410 14.493 8.994 1.00 74.88 414 VAL A N 1
ATOM 3135 C CA . VAL A 1 414 ? 17.858 15.379 7.960 1.00 74.88 414 VAL A CA 1
ATOM 3136 C C . VAL A 1 414 ? 18.021 16.836 8.338 1.00 74.88 414 VAL A C 1
ATOM 3138 O O . VAL A 1 414 ? 18.738 17.542 7.644 1.00 74.88 414 VAL A O 1
ATOM 3141 N N . ILE A 1 415 ? 17.407 17.301 9.431 1.00 80.25 415 ILE A N 1
ATOM 3142 C CA . ILE A 1 415 ? 17.385 18.736 9.753 1.00 80.25 415 ILE A CA 1
ATOM 3143 C C . ILE A 1 415 ? 18.797 19.273 9.958 1.00 80.25 415 ILE A C 1
ATOM 3145 O O . ILE A 1 415 ? 19.142 20.280 9.343 1.00 80.25 415 ILE A O 1
ATOM 3149 N N . ILE A 1 416 ? 19.619 18.615 10.780 1.00 80.75 416 ILE A N 1
ATOM 3150 C CA . ILE A 1 416 ? 20.973 19.099 11.077 1.00 80.75 416 ILE A CA 1
ATOM 3151 C C . ILE A 1 416 ? 21.843 19.135 9.799 1.00 80.75 416 ILE A C 1
ATOM 3153 O O . ILE A 1 416 ? 22.352 20.213 9.477 1.00 80.75 416 ILE A O 1
ATOM 3157 N N . PRO A 1 417 ? 21.977 18.041 9.015 1.00 73.94 417 PRO A N 1
ATOM 3158 C CA . PRO A 1 417 ? 22.761 18.067 7.777 1.00 73.94 417 PRO A CA 1
ATOM 3159 C C . PRO A 1 417 ? 22.192 18.993 6.692 1.00 73.94 417 PRO A C 1
ATOM 3161 O O . PRO A 1 417 ? 22.941 19.751 6.079 1.00 73.94 417 PRO A O 1
ATOM 3164 N N . ALA A 1 418 ? 20.877 18.965 6.456 1.00 73.38 418 ALA A N 1
ATOM 3165 C CA . ALA A 1 418 ? 20.239 19.735 5.388 1.00 73.38 418 ALA A CA 1
ATOM 3166 C C . ALA A 1 418 ? 20.246 21.243 5.677 1.00 73.38 418 ALA A C 1
ATOM 3168 O O . ALA A 1 418 ? 20.395 22.038 4.749 1.00 73.38 418 ALA A O 1
ATOM 3169 N N . SER A 1 419 ? 20.150 21.647 6.950 1.00 77.25 419 SER A N 1
ATOM 3170 C CA . SER A 1 419 ? 20.297 23.054 7.347 1.00 77.25 419 SER A CA 1
ATOM 3171 C C . SER A 1 419 ? 21.721 23.549 7.101 1.00 77.25 419 SER A C 1
ATOM 3173 O O . SER A 1 419 ? 21.901 24.641 6.570 1.00 77.25 419 SER A O 1
ATOM 3175 N N . ALA A 1 420 ? 22.733 22.729 7.413 1.00 77.38 420 ALA A N 1
ATOM 3176 C CA . ALA A 1 420 ? 24.131 23.054 7.131 1.00 77.38 420 ALA A CA 1
ATOM 3177 C C . ALA A 1 420 ? 24.422 23.149 5.620 1.00 77.38 420 ALA A C 1
ATOM 3179 O O . ALA A 1 420 ? 25.254 23.949 5.201 1.00 77.38 420 ALA A O 1
ATOM 3180 N N . ALA A 1 421 ? 23.709 22.371 4.799 1.00 71.69 421 ALA A N 1
ATOM 3181 C CA . ALA A 1 421 ? 23.824 22.375 3.341 1.00 71.69 421 ALA A CA 1
ATOM 3182 C C . ALA A 1 421 ? 22.926 23.414 2.629 1.00 71.69 421 ALA A C 1
ATOM 3184 O O . ALA A 1 421 ? 22.899 23.446 1.400 1.00 71.69 421 ALA A O 1
ATOM 3185 N N . GLY A 1 422 ? 22.161 24.238 3.361 1.00 71.31 422 GLY A N 1
ATOM 3186 C CA . GLY A 1 422 ? 21.252 25.238 2.778 1.00 71.31 422 GLY A CA 1
ATOM 3187 C C . GLY A 1 422 ? 20.038 24.652 2.037 1.00 71.31 422 GLY A C 1
ATOM 3188 O O . GLY A 1 422 ? 19.428 25.321 1.204 1.00 71.31 422 GLY A O 1
ATOM 3189 N N . GLN A 1 423 ? 19.668 23.400 2.314 1.00 70.56 423 GLN A N 1
ATOM 3190 C CA . GLN A 1 423 ? 18.590 22.675 1.633 1.00 70.56 423 GLN A CA 1
ATOM 3191 C C . GLN A 1 423 ? 17.228 22.912 2.307 1.00 70.56 423 GLN A C 1
ATOM 3193 O O . GLN A 1 423 ? 16.628 22.010 2.896 1.00 70.56 423 GLN A O 1
ATOM 3198 N N . PHE A 1 424 ? 16.710 24.138 2.197 1.00 71.31 424 PHE A N 1
ATOM 3199 C CA . PHE A 1 424 ? 15.481 24.572 2.881 1.00 71.31 424 PHE A CA 1
ATOM 3200 C C . PHE A 1 424 ? 14.249 23.691 2.609 1.00 71.31 424 PHE A C 1
ATOM 3202 O O . PHE A 1 424 ? 13.442 23.481 3.512 1.00 71.31 424 PHE A O 1
ATOM 3209 N N . GLY A 1 425 ? 14.109 23.133 1.399 1.00 69.38 425 GLY A N 1
ATOM 3210 C CA . GLY A 1 425 ? 12.974 22.268 1.046 1.00 69.38 425 GLY A CA 1
ATOM 3211 C C . GLY A 1 425 ? 12.922 20.969 1.857 1.00 69.38 425 GLY A C 1
ATOM 3212 O O . GLY A 1 425 ? 11.858 20.574 2.330 1.00 69.38 425 GLY A O 1
ATOM 3213 N N . MET A 1 426 ? 14.075 20.340 2.094 1.00 68.94 426 MET A N 1
ATOM 3214 C CA . MET A 1 426 ? 14.154 19.120 2.905 1.00 68.94 426 MET A CA 1
ATOM 3215 C C . MET A 1 426 ? 13.937 19.400 4.385 1.00 68.94 426 MET A C 1
ATOM 3217 O O . MET A 1 426 ? 13.265 18.624 5.060 1.00 68.94 426 MET A O 1
ATOM 3221 N N . VAL A 1 427 ? 14.460 20.526 4.879 1.00 76.50 427 VAL A N 1
ATOM 3222 C CA . VAL A 1 427 ? 14.216 20.966 6.257 1.00 76.50 427 VAL A CA 1
ATOM 3223 C C . VAL A 1 427 ? 12.723 21.206 6.472 1.00 76.50 427 VAL A C 1
ATOM 3225 O O . VAL A 1 427 ? 12.161 20.688 7.432 1.00 76.50 427 VAL A O 1
ATOM 3228 N N . ALA A 1 428 ? 12.055 21.908 5.552 1.00 77.69 428 ALA A N 1
ATOM 3229 C CA . ALA A 1 428 ? 10.615 22.139 5.624 1.00 77.69 428 ALA A CA 1
ATOM 3230 C C . ALA A 1 428 ? 9.822 20.820 5.639 1.00 77.69 428 ALA A C 1
ATOM 3232 O O . ALA A 1 428 ? 8.950 20.636 6.488 1.00 77.69 428 ALA A O 1
ATOM 3233 N N . GLY A 1 429 ? 10.166 19.875 4.757 1.00 76.25 429 GLY A N 1
ATOM 3234 C CA . GLY A 1 429 ? 9.547 18.550 4.730 1.00 76.25 429 GLY A CA 1
ATOM 3235 C C . GLY A 1 429 ? 9.737 17.767 6.033 1.00 76.25 429 GLY A C 1
ATOM 3236 O O . GLY A 1 429 ? 8.775 17.228 6.579 1.00 76.25 429 GLY A O 1
ATOM 3237 N N . ALA A 1 430 ? 10.956 17.758 6.578 1.00 78.31 430 ALA A N 1
ATOM 3238 C CA . ALA A 1 430 ? 11.260 17.101 7.847 1.00 78.31 430 ALA A CA 1
ATOM 3239 C C . ALA A 1 430 ? 10.508 17.737 9.027 1.00 78.31 430 ALA A C 1
ATOM 3241 O O . ALA A 1 430 ? 9.985 17.016 9.872 1.00 78.31 430 ALA A O 1
ATOM 3242 N N . VAL A 1 431 ? 10.389 19.068 9.067 1.00 83.44 431 VAL A N 1
ATOM 3243 C CA . VAL A 1 431 ? 9.630 19.789 10.103 1.00 83.44 431 VAL A CA 1
ATOM 3244 C C . VAL A 1 431 ? 8.146 19.427 10.058 1.00 83.44 431 VAL A C 1
ATOM 3246 O O . VAL A 1 431 ? 7.558 19.151 11.103 1.00 83.44 431 VAL A O 1
ATOM 3249 N N . VAL A 1 432 ? 7.543 19.359 8.865 1.00 81.62 432 VAL A N 1
ATOM 3250 C CA . VAL A 1 432 ? 6.148 18.910 8.709 1.00 81.62 432 VAL A CA 1
ATOM 3251 C C . VAL A 1 432 ? 5.981 17.482 9.234 1.00 81.62 432 VAL A C 1
ATOM 3253 O O . VAL A 1 432 ? 5.049 17.213 9.990 1.00 81.62 432 VAL A O 1
ATOM 3256 N N . MET A 1 433 ? 6.905 16.578 8.900 1.00 81.00 433 MET A N 1
ATOM 3257 C CA . MET A 1 433 ? 6.857 15.188 9.364 1.00 81.00 433 MET A CA 1
ATOM 3258 C C . MET A 1 433 ? 7.040 15.049 10.875 1.00 81.00 433 MET A C 1
ATOM 3260 O O . MET A 1 433 ? 6.354 14.237 11.490 1.00 81.00 433 MET A O 1
ATOM 3264 N N . ILE A 1 434 ? 7.903 15.861 11.490 1.00 86.06 434 ILE A N 1
ATOM 3265 C CA . ILE A 1 434 ? 8.021 15.928 12.952 1.00 86.06 434 ILE A CA 1
ATOM 3266 C C . ILE A 1 434 ? 6.712 16.424 13.562 1.00 86.06 434 ILE A C 1
ATOM 3268 O O . ILE A 1 434 ? 6.247 15.838 14.533 1.00 86.06 434 ILE A O 1
ATOM 3272 N N . GLY A 1 435 ? 6.081 17.447 12.978 1.00 86.69 435 GLY A N 1
ATOM 3273 C CA . GLY A 1 435 ? 4.772 17.928 13.421 1.00 86.69 435 GLY A CA 1
ATOM 3274 C C . GLY A 1 435 ? 3.703 16.831 13.388 1.00 86.69 435 GLY A C 1
ATOM 3275 O O . GLY A 1 435 ? 2.953 16.672 14.350 1.00 86.69 435 GLY A O 1
ATOM 3276 N N . ILE A 1 436 ? 3.677 16.022 12.323 1.00 83.62 436 ILE A N 1
ATOM 3277 C CA . ILE A 1 436 ? 2.802 14.844 12.228 1.00 83.62 436 ILE A CA 1
ATOM 3278 C C . ILE A 1 436 ? 3.167 13.810 13.299 1.00 83.62 436 ILE A C 1
ATOM 3280 O O . ILE A 1 436 ? 2.274 13.311 13.973 1.00 83.62 436 ILE A O 1
ATOM 3284 N N . GLY A 1 437 ? 4.453 13.520 13.506 1.00 88.75 437 GLY A N 1
ATOM 3285 C CA . GLY A 1 437 ? 4.909 12.609 14.558 1.00 88.75 437 GLY A CA 1
ATOM 3286 C C . GLY A 1 437 ? 4.456 13.048 15.952 1.00 88.75 437 GLY A C 1
ATOM 3287 O O . GLY A 1 437 ? 3.884 12.253 16.688 1.00 88.75 437 GLY A O 1
ATOM 3288 N N . VAL A 1 438 ? 4.614 14.330 16.292 1.00 91.00 438 VAL A N 1
ATOM 3289 C CA . VAL A 1 438 ? 4.143 14.897 17.567 1.00 91.00 438 VAL A CA 1
ATOM 3290 C C . VAL A 1 438 ? 2.624 14.776 17.696 1.00 91.00 438 VAL A C 1
ATOM 3292 O O . VAL A 1 438 ? 2.127 14.401 18.755 1.00 91.00 438 VAL A O 1
ATOM 3295 N N . LEU A 1 439 ? 1.875 15.040 16.623 1.00 89.38 439 LEU A N 1
ATOM 3296 C CA . LEU A 1 439 ? 0.424 14.856 16.613 1.00 89.38 439 LEU A CA 1
ATOM 3297 C C . LEU A 1 439 ? 0.031 13.392 16.872 1.00 89.38 439 LEU A C 1
ATOM 3299 O O . LEU A 1 439 ? -0.903 13.144 17.633 1.00 89.38 439 LEU A O 1
ATOM 3303 N N . LEU A 1 440 ? 0.729 12.434 16.253 1.00 89.75 440 LEU A N 1
ATOM 3304 C CA . LEU A 1 440 ? 0.501 11.002 16.472 1.00 89.75 440 LEU A CA 1
ATOM 3305 C C . LEU A 1 440 ? 0.826 10.590 17.908 1.00 89.75 440 LEU A C 1
ATOM 3307 O O . LEU A 1 440 ? 0.082 9.804 18.486 1.00 89.75 440 LEU A O 1
ATOM 3311 N N . GLU A 1 441 ? 1.880 11.153 18.495 1.00 93.19 441 GLU A N 1
ATOM 3312 C CA . GLU A 1 441 ? 2.258 10.889 19.884 1.00 93.19 441 GLU A CA 1
ATOM 3313 C C . GLU A 1 441 ? 1.187 11.397 20.857 1.00 93.19 441 GLU A C 1
ATOM 3315 O O . GLU A 1 441 ? 0.728 10.667 21.734 1.00 93.19 441 GLU A O 1
ATOM 3320 N N . VAL A 1 442 ? 0.706 12.628 20.651 1.00 92.31 442 VAL A N 1
ATOM 3321 C CA . VAL A 1 442 ? -0.410 13.187 21.427 1.00 92.31 442 VAL A CA 1
ATOM 3322 C C . VAL A 1 442 ? -1.663 12.328 21.261 1.00 92.31 442 VAL A C 1
ATOM 3324 O O . VAL A 1 442 ? -2.326 12.012 22.248 1.00 92.31 442 VAL A O 1
ATOM 3327 N N . ALA A 1 443 ? -1.980 11.905 20.035 1.00 90.62 443 ALA A N 1
ATOM 3328 C CA . ALA A 1 443 ? -3.115 11.025 19.778 1.00 90.62 443 ALA A CA 1
ATOM 3329 C C . ALA A 1 443 ? -2.969 9.674 20.497 1.00 90.62 443 ALA A C 1
ATOM 3331 O O . ALA A 1 443 ? -3.941 9.193 21.073 1.00 90.62 443 ALA A O 1
ATOM 3332 N N . ALA A 1 444 ? -1.772 9.084 20.520 1.00 92.06 444 ALA A N 1
ATOM 3333 C CA . ALA A 1 444 ? -1.502 7.841 21.235 1.00 92.06 444 ALA A CA 1
ATOM 3334 C C . ALA A 1 444 ? -1.712 7.980 22.747 1.00 92.06 444 ALA A C 1
ATOM 3336 O O . ALA A 1 444 ? -2.349 7.120 23.356 1.00 92.06 444 ALA A O 1
ATOM 3337 N N . ILE A 1 445 ? -1.264 9.089 23.338 1.00 93.81 445 ILE A N 1
ATOM 3338 C CA . ILE A 1 445 ? -1.492 9.391 24.757 1.00 93.81 445 ILE A CA 1
ATOM 3339 C C . ILE A 1 445 ? -2.991 9.532 25.049 1.00 93.81 445 ILE A C 1
ATOM 3341 O O . ILE A 1 445 ? -3.485 8.947 26.013 1.00 93.81 445 ILE A O 1
ATOM 3345 N N . LEU A 1 446 ? -3.735 10.261 24.212 1.00 92.62 446 LEU A N 1
ATOM 3346 C CA . LEU A 1 446 ? -5.186 10.409 24.370 1.00 92.62 446 LEU A CA 1
ATOM 3347 C C . LEU A 1 446 ? -5.907 9.060 24.256 1.00 92.62 446 LEU A C 1
ATOM 3349 O O . LEU A 1 446 ? -6.723 8.733 25.113 1.00 92.62 446 LEU A O 1
ATOM 3353 N N . ILE A 1 447 ? -5.542 8.235 23.268 1.00 91.38 447 ILE A N 1
ATOM 3354 C CA . ILE A 1 447 ? -6.071 6.872 23.114 1.00 91.38 447 ILE A CA 1
ATOM 3355 C C . ILE A 1 447 ? -5.790 6.038 24.368 1.00 91.38 447 ILE A C 1
ATOM 3357 O O . ILE A 1 447 ? -6.676 5.310 24.816 1.00 91.38 447 ILE A O 1
ATOM 3361 N N . ALA A 1 448 ? -4.596 6.148 24.959 1.00 92.50 448 ALA A N 1
ATOM 3362 C CA . ALA A 1 448 ? -4.243 5.445 26.190 1.00 92.50 448 ALA A CA 1
ATOM 3363 C C . ALA A 1 448 ? -5.163 5.843 27.356 1.00 92.50 448 ALA A C 1
ATOM 3365 O O . ALA A 1 448 ? -5.714 4.978 28.042 1.00 92.50 448 ALA A O 1
ATOM 3366 N N . ILE A 1 449 ? -5.348 7.153 27.556 1.00 93.50 449 ILE A N 1
ATOM 3367 C CA . ILE A 1 449 ? -6.170 7.719 28.632 1.00 93.50 449 ILE A CA 1
ATOM 3368 C C . ILE A 1 449 ? -7.634 7.306 28.458 1.00 93.50 449 ILE A C 1
ATOM 3370 O O . ILE A 1 449 ? -8.235 6.769 29.392 1.00 93.50 449 ILE A O 1
ATOM 3374 N N . ASP A 1 450 ? -8.191 7.495 27.262 1.00 92.69 450 ASP A N 1
ATOM 3375 C CA . ASP A 1 450 ? -9.590 7.189 26.960 1.00 92.69 450 ASP A CA 1
ATOM 3376 C C . ASP A 1 450 ? -9.873 5.689 27.065 1.00 92.69 450 ASP A C 1
ATOM 3378 O O . ASP A 1 450 ? -10.874 5.281 27.661 1.00 92.69 450 ASP A O 1
ATOM 3382 N N . SER A 1 451 ? -8.965 4.850 26.556 1.00 89.69 451 SER A N 1
ATOM 3383 C CA . SER A 1 451 ? -9.096 3.391 26.638 1.00 89.69 451 SER A CA 1
ATOM 3384 C C . SER A 1 451 ? -9.048 2.910 28.085 1.00 89.69 451 SER A C 1
ATOM 3386 O O . SER A 1 451 ? -9.843 2.056 28.478 1.00 89.69 451 SER A O 1
ATOM 3388 N N . PHE A 1 452 ? -8.166 3.480 28.910 1.00 91.25 452 PHE A N 1
ATOM 3389 C CA . PHE A 1 452 ? -8.087 3.145 30.329 1.00 91.25 452 PHE A CA 1
ATOM 3390 C C . PHE A 1 452 ? -9.326 3.612 31.106 1.00 91.25 452 PHE A C 1
ATOM 3392 O O . PHE A 1 452 ? -9.874 2.864 31.921 1.00 91.25 452 PHE A O 1
ATOM 3399 N N . ALA A 1 453 ? -9.817 4.823 30.831 1.00 92.25 453 ALA A N 1
ATOM 3400 C CA . ALA A 1 453 ? -11.048 5.337 31.422 1.00 92.25 453 ALA A CA 1
ATOM 3401 C C . ALA A 1 453 ? -12.262 4.469 31.044 1.00 92.25 453 ALA A C 1
ATOM 3403 O O . ALA A 1 453 ? -13.061 4.103 31.913 1.00 92.25 453 ALA A O 1
ATOM 3404 N N . ALA A 1 454 ? -12.372 4.076 29.772 1.00 90.00 454 ALA A N 1
ATOM 3405 C CA . ALA A 1 454 ? -13.406 3.170 29.289 1.00 90.00 454 ALA A CA 1
ATOM 3406 C C . ALA A 1 454 ? -13.304 1.791 29.955 1.00 90.00 454 ALA A C 1
ATOM 3408 O O . ALA A 1 454 ? -14.301 1.296 30.482 1.00 90.00 454 ALA A O 1
ATOM 3409 N N . TYR A 1 455 ? -12.104 1.207 30.017 1.00 89.44 455 TYR A N 1
ATOM 3410 C CA . TYR A 1 455 ? -11.858 -0.069 30.688 1.00 89.44 455 TYR A CA 1
ATOM 3411 C C . TYR A 1 455 ? -12.355 -0.045 32.138 1.00 89.44 455 TYR A C 1
ATOM 3413 O O . TYR A 1 455 ? -13.142 -0.904 32.533 1.00 89.44 455 TYR A O 1
ATOM 3421 N N . ARG A 1 456 ? -11.984 0.981 32.919 1.00 90.56 456 ARG A N 1
ATOM 3422 C CA . ARG A 1 456 ? -12.442 1.129 34.312 1.00 90.56 456 ARG A CA 1
ATOM 3423 C C . ARG A 1 456 ? -13.959 1.255 34.418 1.00 90.56 456 ARG A C 1
ATOM 3425 O O . ARG A 1 456 ? -14.557 0.666 35.314 1.00 90.56 456 ARG A O 1
ATOM 3432 N N . ARG A 1 457 ? -14.585 2.003 33.505 1.00 89.25 457 ARG A N 1
ATOM 3433 C CA . ARG A 1 457 ? -16.040 2.198 33.481 1.00 89.25 457 ARG A CA 1
ATOM 3434 C C . ARG A 1 457 ? -16.792 0.891 33.233 1.00 89.25 457 ARG A C 1
ATOM 3436 O O . ARG A 1 457 ? -17.801 0.658 33.889 1.00 89.25 457 ARG A O 1
ATOM 3443 N N . TYR A 1 458 ? -16.337 0.066 32.291 1.00 86.69 458 TYR A N 1
ATOM 3444 C CA . TYR A 1 458 ? -16.998 -1.202 31.967 1.00 86.69 458 TYR A CA 1
ATOM 3445 C C . TYR A 1 458 ? -16.654 -2.316 32.954 1.00 86.69 458 TYR A C 1
ATOM 3447 O O . TYR A 1 458 ? -17.537 -3.097 33.287 1.00 86.69 458 TYR A O 1
ATOM 3455 N N . ALA A 1 459 ? -15.437 -2.338 33.501 1.00 83.38 459 ALA A N 1
ATOM 3456 C CA . ALA A 1 459 ? -15.055 -3.281 34.551 1.00 83.38 459 ALA A CA 1
ATOM 3457 C C . ALA A 1 459 ? -15.853 -3.075 35.853 1.00 83.38 459 ALA A C 1
ATOM 3459 O O . ALA A 1 459 ? -16.055 -4.018 36.608 1.00 83.38 459 ALA A O 1
ATOM 3460 N N . ALA A 1 460 ? -16.317 -1.848 36.114 1.00 81.12 460 ALA A N 1
ATOM 3461 C CA . ALA A 1 460 ? -17.126 -1.518 37.286 1.00 81.12 460 ALA A CA 1
ATOM 3462 C C . ALA A 1 460 ? -18.633 -1.805 37.117 1.00 81.12 460 ALA A C 1
ATOM 3464 O O . ALA A 1 460 ? -19.389 -1.643 38.075 1.00 81.12 460 ALA A O 1
ATOM 3465 N N . ARG A 1 461 ? -19.106 -2.179 35.918 1.00 77.81 461 ARG A N 1
ATOM 3466 C CA . ARG A 1 461 ? -20.530 -2.457 35.672 1.00 77.81 461 ARG A CA 1
ATOM 3467 C C . ARG A 1 461 ? -20.866 -3.920 35.986 1.00 77.81 461 ARG A C 1
ATOM 3469 O O . ARG A 1 461 ? -20.066 -4.797 35.672 1.00 77.81 461 ARG A O 1
ATOM 3476 N N . PRO A 1 462 ? -22.058 -4.208 36.543 1.00 61.62 462 PRO A N 1
ATOM 3477 C CA . PRO A 1 462 ? -22.546 -5.580 36.622 1.00 61.62 462 PRO A CA 1
ATOM 3478 C C . PRO A 1 462 ? -22.669 -6.166 35.208 1.00 61.62 462 PRO A C 1
ATOM 3480 O O . PRO A 1 462 ? -23.114 -5.476 34.286 1.00 61.62 462 PRO A O 1
ATOM 3483 N N . MET A 1 463 ? -22.238 -7.420 35.041 1.00 60.22 463 MET A N 1
ATOM 3484 C CA . MET A 1 463 ? -22.210 -8.114 33.750 1.00 60.22 463 MET A CA 1
ATOM 3485 C C . MET A 1 463 ? -23.602 -8.107 33.111 1.00 60.22 463 MET A C 1
ATOM 3487 O O . MET A 1 463 ? -24.563 -8.588 33.712 1.00 60.22 463 MET A O 1
ATOM 3491 N N . GLN A 1 464 ? -23.717 -7.571 31.893 1.00 59.06 464 GLN A N 1
ATOM 3492 C CA . GLN A 1 464 ? -24.928 -7.768 31.102 1.00 59.06 464 GLN A CA 1
ATOM 3493 C C . GLN A 1 464 ? -24.953 -9.231 30.636 1.00 59.06 464 GLN A C 1
ATOM 3495 O O . GLN A 1 464 ? -23.949 -9.692 30.088 1.00 59.06 464 GLN A O 1
ATOM 3500 N N . PRO A 1 465 ? -26.050 -9.981 30.855 1.00 53.81 465 PRO A N 1
ATOM 3501 C CA . PRO A 1 465 ? -26.173 -11.316 30.289 1.00 53.81 465 PRO A CA 1
ATOM 3502 C C . PRO A 1 465 ? -26.056 -11.209 28.766 1.00 53.81 465 PRO A C 1
ATOM 3504 O O . PRO A 1 465 ? -26.722 -10.380 28.143 1.00 53.81 465 PRO A O 1
ATOM 3507 N N . GLY A 1 466 ? -25.150 -12.000 28.186 1.00 56.41 466 GLY A N 1
ATOM 3508 C CA . GLY A 1 466 ? -24.955 -12.035 26.740 1.00 56.41 466 GLY A CA 1
ATOM 3509 C C . GLY A 1 466 ? -26.249 -12.426 26.017 1.00 56.41 466 GLY A C 1
ATOM 3510 O O . GLY A 1 466 ? -27.096 -13.098 26.615 1.00 56.41 466 GLY A O 1
ATOM 3511 N N . PRO A 1 467 ? -26.425 -12.017 24.749 1.00 55.00 467 PRO A N 1
ATOM 3512 C CA . PRO A 1 467 ? -27.561 -12.465 23.955 1.00 55.00 467 PRO A CA 1
ATOM 3513 C C . PRO A 1 467 ? -27.598 -13.998 23.942 1.00 55.00 467 PRO A C 1
ATOM 3515 O O . PRO A 1 467 ? -26.561 -14.647 23.778 1.00 55.00 467 PRO A O 1
ATOM 3518 N N . ALA A 1 468 ? -28.786 -14.564 24.177 1.00 47.88 468 ALA A N 1
ATOM 3519 C CA . ALA A 1 468 ? -28.999 -16.002 24.091 1.00 47.88 468 ALA A CA 1
ATOM 3520 C C . ALA A 1 468 ? -28.539 -16.492 22.705 1.00 47.88 468 ALA A C 1
ATOM 3522 O O . ALA A 1 468 ? -28.781 -15.781 21.724 1.00 47.88 468 ALA A O 1
ATOM 3523 N N . PRO A 1 469 ? -27.865 -17.654 22.609 1.00 48.41 469 PRO A N 1
ATOM 3524 C CA . PRO A 1 469 ? -27.505 -18.215 21.314 1.00 48.41 469 PRO A CA 1
ATOM 3525 C C . PRO A 1 469 ? -28.765 -18.309 20.451 1.00 48.41 469 PRO A C 1
ATOM 3527 O O . PRO A 1 469 ? -29.817 -18.734 20.938 1.00 48.41 469 PRO A O 1
ATOM 3530 N N . ALA A 1 470 ? -28.667 -17.843 19.204 1.00 50.84 470 ALA A N 1
ATOM 3531 C CA . ALA A 1 470 ? -29.734 -18.018 18.233 1.00 50.84 470 ALA A CA 1
ATOM 3532 C C . ALA A 1 470 ? -30.046 -19.517 18.158 1.00 50.84 470 ALA A C 1
ATOM 3534 O O . ALA A 1 470 ? -29.129 -20.321 18.005 1.00 50.84 470 ALA A O 1
ATOM 3535 N N . ALA A 1 471 ? -31.310 -19.881 18.376 1.00 46.50 471 ALA A N 1
ATOM 3536 C CA . ALA A 1 471 ? -31.753 -21.253 18.188 1.00 46.50 471 ALA A CA 1
ATOM 3537 C C . ALA A 1 471 ? -31.566 -21.611 16.706 1.00 46.50 471 ALA A C 1
ATOM 3539 O O . ALA A 1 471 ? -31.980 -20.823 15.854 1.00 46.50 471 ALA A O 1
ATOM 3540 N N . ASP A 1 472 ? -30.891 -22.740 16.481 1.00 48.78 472 ASP A N 1
ATOM 3541 C CA . ASP A 1 472 ? -30.392 -23.256 15.198 1.00 48.78 472 ASP A CA 1
ATOM 3542 C C . ASP A 1 472 ? -31.363 -23.156 14.009 1.00 48.78 472 ASP A C 1
ATOM 3544 O O . ASP A 1 472 ? -32.576 -23.436 14.185 1.00 48.78 472 ASP A O 1
#

Foldseek 3Di:
DLLLVLLLLLLQQLLLVLLCCLLVPLLAVQLVVLLQVLLLVLLCCVPPVVHDPVVSCCVSQVSSLVRLLCSLPCVSSVVSVVVLVVQQCVVPVQAPDWDWQQQDQDPVPRFGIDIDGHGSSSVVSSVVLLVLLLCLQQPPCSNHLVSSLVSLVVLLLCLLVLLVVLLVVCVPPPVLQQDFLDDPDDDQWDFSDGDQATAIQGCFLQVCLLLPVLPFWLLLVVCCVPPVVVVDPDPVCCCCVPVVCCCSPRNSCVVSQVSQQRSLNDDDDQQSSLQSQLSSNCSVVRHSSSSSSSSSNSSSSVSSSSNSVSLNVSLVVQCVVCCVPPVLSVDSNSVSVVSSVSSVVCNRLVLSSLSSSVSSLSGLLSRLLSLLVVLLVCLLQVHDSCVSNVVSVVSLVSSLVSLVSSLVSLVRSFLVVCVVVVNVSRNVSSVVSNVSSVVSNVVSVVSVVVSVVSSVVSNPDDHDHDPDPDDD

Secondary structure (DSSP, 8-state):
-HHHHHHHHHHHHHHHHHHHHHHH-TTSHHHHHHHHHHHHHHHHHHHTS---HHHHHHHHHHHHHHHHHHTTSHHHHHHHHHHHHHHHHTTTT--SEEEEEEEEEPTTT--EEEEEEE-HHHHHHHHHHHHHHHHHHHS-GGGTHHHHHHHHHHHHHHHHHHHHHHHHHHHHH-HHHH---S-S---SS-EEEETTEEEE--HHHHHHHHTHHHH--HHHHHHHHHTGGGT--SGGGHHIIIIIHHIIIIIHHHHHHHHHHHHH-S--HHHHHHHHHHHHHHTTT--HHHHHHHHHHHHHHHHHHHHHHHHHHHHHHHHHHHTTT-GGGGSHHHHHHHHHHHHHHHHHTTTHHHHHHHHHHHHHHHHHHHHHHHHHHHHHTTS-THHHHHHHHHHHHHHHHHHHHHHHHHIIIIIHHHHHTT-HHHHHHHHHHHHHHHHHHHHHHHHHHHHHHHHHHHHTSPPPPPPPPPP-

Sequence (472 aa):
MFIFFYLLLVAGVFSWLVTDVLNSQTQAPFGIVVLMLMGLLGGQMLYRWRVDLLVTSAVIVLVTLVAILLGPTEVVRGSVKALNDGVNAITGGRPIVTYLDPWAINPQTGQLGVTRNILPSFVFWMAFTFLFCYLGSVLPIWRWAQPINYIGFWITAFTMVLGGLGAALAFFVAPEISSFKLPAFKEFAPVVQSGTARGIQPLWPMLFITIACGAISGWHALFGSVGTARQIEYETDVLPVGAGAMFFGENMLGILSLLAVTTAGQGAGAAAFASGIGRFLSVFGIPVEYGTALGFAAFVLIVITVLQLGFRVMRVALAELLGDRWPLFQNIHAATLISVAAAAFLVLTGVYLYLWQMFGAANQLMAALALLVVTVWLVSSGRSPLYAGLPGVFMLVTTMAAILVNIYNLIASVIIPASAAGQFGMVAGAVVMIGIGVLLEVAAILIAIDSFAAYRRYAARPMQPGPAPAAD